Protein AF-A0A8C4RBB5-F1 (afdb_monomer)

Organism: Eptatretus burgeri (NCBI:txid7764)

Radius of gyration: 28.15 Å; Cα contacts (8 Å, |Δi|>4): 895; chains: 1; bounding box: 88×53×79 Å

Solvent-accessible surface area (backbone atoms only — not comparable to full-atom values): 26711 Å² total; per-residue (Å²): 141,83,85,78,82,93,71,88,86,76,76,96,70,87,50,101,88,67,71,96,69,91,74,65,75,93,78,91,84,74,64,97,84,55,82,67,68,73,64,58,57,66,49,58,76,70,74,65,92,68,94,75,49,72,70,54,52,56,54,49,49,37,55,34,15,22,86,85,16,83,43,29,92,82,43,48,63,31,55,24,79,92,66,87,54,74,46,58,99,34,53,48,86,54,71,79,86,80,86,76,57,71,88,60,45,72,44,62,62,53,30,40,71,53,50,54,54,55,50,58,74,71,51,72,93,62,84,76,76,82,35,46,29,39,43,21,61,39,68,72,27,30,53,55,48,40,62,72,34,76,82,48,62,62,37,37,64,43,70,31,92,40,69,67,57,35,48,47,30,30,62,38,62,77,26,43,34,37,62,34,50,57,81,51,46,57,53,34,32,55,46,62,31,18,49,34,32,31,50,36,44,90,84,56,73,47,39,16,26,38,38,30,49,55,86,53,72,90,65,31,62,84,58,46,69,58,36,21,36,12,12,26,14,62,85,32,60,38,26,25,42,41,56,54,3,43,35,30,61,70,67,74,40,92,42,59,49,70,65,52,49,30,69,42,30,22,52,3,24,25,14,58,44,61,75,89,38,32,29,20,65,48,34,60,8,66,69,64,81,52,92,94,53,78,56,83,32,46,25,34,75,41,82,53,9,58,36,25,35,52,67,12,4,46,46,31,24,76,76,62,50,12,57,32,16,24,23,45,57,63,46,53,63,55,40,12,73,64,61,25,88,51,83,92,25,59,85,38,52,55,85,52,34,26,24,36,16,84,89,43,50,73,41,56,59,87,45,38,92,82,35,35,72,26,49,48,54,56,36,30,28,36,23,40,69,96,44,34,67,63,52,41,55,50,49,57,56,43,40,58,30,17,20,80,94,19,85,39,27,92,80,41,45,59,34,51,28,85,94,47,96,59,71,50,46,76,37,50,50,66,38,62,46,76,42,84,44,88,58,63,47,41,57,71,70,32,44,62,34,37,55,12,52,50,22,42,58,70,41,54,55,85,72,86,32,28,63,49,54,40,45,61,59,56,85,81,64,73,76,75,86,127

Secondary structure (DSSP, 8-state):
-----------S---TT--S---PPP-----TT---HHHHHHHHTTT--S---HHHHHHHHHHHHSTT-TTTTT--TT--GGGTSSSSSS-TT-----PPPTT--HHHHH-HHHHHHHHHHHS-S------EEEEEEHHHHHHHHHHH-TT-SSEEEEEESSHHHHHHHHHHTS--EEEE-HHHHHHHHHTT-EEEEEEEETT---EEEEEEETT-TT--GGG-TT--EEES-TT-IIIIIHHHHHHHHTTS-S--SHHHHHHHS-S-B-TTS-TTSGGGTT--TTS---TTS--TTTT-SSTTSTT-HHHHHHHHHHTTS-SEEEEETTTTGGGSTTS--STTTTT--GGGEEEEPTTS-EEEGGGTTTS-SEEPPPPEEEE-GGGHHHHHHHHHHHHHHHSTT-TTTTT--TT--TTSSSSS-SS-TTEEEEEE-----HHHHHTHHHHHHHHHHTT--TTTTHHHHHHH--TT-PPP--

Foldseek 3Di:
DDDDDPDDDDDPPDDPPDDPDDWFDDDDDDDPPDDDPVVVVVVVVVVDDDDDDPQNVQVQCCCQCAPPHPPVVVHHPLDCPVPPDAQVVHHNPDRGDDDAFPPQDPLLRGDQVRVVVVVVVVDDPDPPQCAAEEEFADDQLQVQQCLLPVPCRHYHYHYDNDPLVVLVCQLSVVHFKFWFFLLCLLLSLLLQWFFQWFFAFPVGWFFKFKKFFPVVPPDALQPQFAFAAAFQADPDQQRHLLSLLLCLLVVQFVALDPQSVLNRHAQYDHQPGPCPTSNQRLWCFQVDDDPPDDRPRRSHQDVRTCLHHALNSVLCNLVPVGRMGTHTLCSLVCQEPCNDPDPSRRHHHQQRMWTHASVGDIGRSVVSVRRGSFTGFGITMIGHPVCSVVVNVVQVVSCCQCDVVHVPVVSRHPLAPPVTPDAQRSHHVSGRGIGGDPDRRSCVSRPSSSSSSCSSLVRDDSPVCSSSSSSNDDSPDDPDDD

Nearest PDB structures (foldseek):
  1b0l-assembly1_A  TM=6.731E-01  e=2.724E-42  Homo sapiens
  1sqy-assembly1_A  TM=6.735E-01  e=2.884E-42  Homo sapiens
  1lfh-assembly1_A  TM=6.639E-01  e=8.023E-42  Homo sapiens
  7jrd-assembly1_B  TM=6.600E-01  e=5.544E-41  Homo sapiens
  6xr0-assembly1_M  TM=6.480E-01  e=2.965E-39  Homo sapiens

Structure (mmCIF, N/CA/C/O backbone):
data_AF-A0A8C4RBB5-F1
#
_entry.id   AF-A0A8C4RBB5-F1
#
loop_
_atom_site.group_PDB
_atom_site.id
_atom_site.type_symbol
_atom_site.label_atom_id
_atom_site.label_alt_id
_atom_site.label_comp_id
_atom_site.label_asym_id
_atom_site.label_entity_id
_atom_site.label_seq_id
_atom_site.pdbx_PDB_ins_code
_atom_site.Cartn_x
_atom_site.Cartn_y
_atom_site.Cartn_z
_atom_site.occupancy
_atom_site.B_iso_or_equiv
_atom_site.auth_seq_id
_atom_site.auth_comp_id
_atom_site.auth_asym_id
_atom_site.auth_atom_id
_atom_site.pdbx_PDB_model_num
ATOM 1 N N . MET A 1 1 ? 56.860 -21.556 -7.306 1.00 37.41 1 MET A N 1
ATOM 2 C CA . MET A 1 1 ? 56.262 -21.944 -8.593 1.00 37.41 1 MET A CA 1
ATOM 3 C C . MET A 1 1 ? 55.053 -22.781 -8.258 1.00 37.41 1 MET A C 1
ATOM 5 O O . MET A 1 1 ? 55.238 -23.843 -7.691 1.00 37.41 1 MET A O 1
ATOM 9 N N . ASP A 1 2 ? 53.867 -22.216 -8.450 1.00 26.08 2 ASP A N 1
ATOM 10 C CA . ASP A 1 2 ? 52.683 -22.929 -8.941 1.00 26.08 2 ASP A CA 1
ATOM 11 C C . ASP A 1 2 ? 51.601 -21.873 -9.178 1.00 26.08 2 ASP A C 1
ATOM 13 O O . ASP A 1 2 ? 50.720 -21.609 -8.361 1.00 26.08 2 ASP A O 1
ATOM 17 N N . GLU A 1 3 ? 51.749 -21.182 -10.309 1.00 28.84 3 GLU A N 1
ATOM 18 C CA . GLU A 1 3 ? 50.654 -20.448 -10.926 1.00 28.84 3 GLU A CA 1
ATOM 19 C C . GLU A 1 3 ? 49.691 -21.480 -11.518 1.00 28.84 3 GLU A C 1
ATOM 21 O O . GLU A 1 3 ? 49.986 -22.130 -12.518 1.00 28.84 3 GLU A O 1
ATOM 26 N N . SER A 1 4 ? 48.532 -21.649 -10.887 1.00 27.62 4 SER A N 1
ATOM 27 C CA . SER A 1 4 ? 47.422 -22.394 -11.482 1.00 27.62 4 SER A CA 1
ATOM 28 C C . SER A 1 4 ? 46.701 -21.492 -12.496 1.00 27.62 4 SER A C 1
ATOM 30 O O . SER A 1 4 ? 46.231 -20.417 -12.111 1.00 27.62 4 SER A O 1
ATOM 32 N N . PRO A 1 5 ? 46.575 -21.876 -13.778 1.00 35.25 5 PRO A N 1
ATOM 33 C CA . PRO A 1 5 ? 45.916 -21.045 -14.776 1.00 35.25 5 PRO A CA 1
ATOM 34 C C . PRO A 1 5 ? 44.389 -21.096 -14.613 1.00 35.25 5 PRO A C 1
ATOM 36 O O . PRO A 1 5 ? 43.746 -22.127 -14.806 1.00 35.25 5 PRO A O 1
ATOM 39 N N . ILE A 1 6 ? 43.792 -19.942 -14.306 1.00 41.72 6 ILE A N 1
ATOM 40 C CA . ILE A 1 6 ? 42.350 -19.693 -14.412 1.00 41.72 6 ILE A CA 1
ATOM 41 C C . ILE A 1 6 ? 42.015 -19.595 -15.907 1.00 41.72 6 ILE A C 1
ATOM 43 O O . ILE A 1 6 ? 42.139 -18.534 -16.514 1.00 41.72 6 ILE A O 1
ATOM 47 N N . GLY A 1 7 ? 41.632 -20.707 -16.535 1.00 39.91 7 GLY A N 1
ATOM 48 C CA . GLY A 1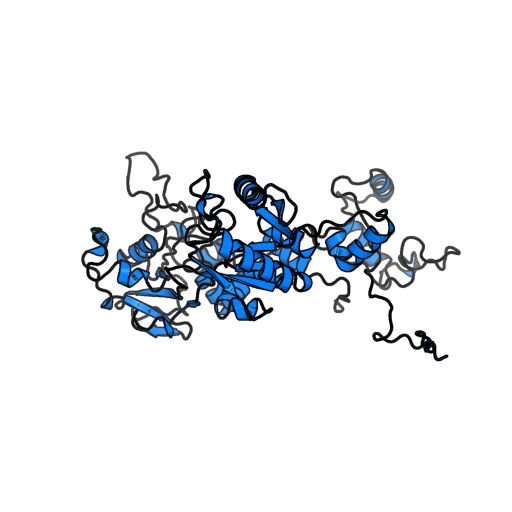 7 ? 41.278 -20.695 -17.956 1.00 39.91 7 GLY A CA 1
ATOM 49 C C . GLY A 1 7 ? 40.961 -22.067 -18.534 1.00 39.91 7 GLY A C 1
ATOM 50 O O . GLY A 1 7 ? 41.744 -22.611 -19.307 1.00 39.91 7 GLY A O 1
ATOM 51 N N . GLY A 1 8 ? 39.799 -22.628 -18.198 1.00 41.25 8 GLY A N 1
ATOM 52 C CA . GLY A 1 8 ? 39.299 -23.829 -18.869 1.00 41.25 8 GLY A CA 1
ATOM 53 C C . GLY A 1 8 ? 38.834 -23.515 -20.296 1.00 41.25 8 GLY A C 1
ATOM 54 O O . GLY A 1 8 ? 37.879 -22.764 -20.483 1.00 41.25 8 GLY A O 1
ATOM 55 N N . LYS A 1 9 ? 39.477 -24.100 -21.315 1.00 44.34 9 LYS A N 1
ATOM 56 C CA . LYS A 1 9 ? 38.928 -24.168 -22.682 1.00 44.34 9 LYS A CA 1
ATOM 57 C C . LYS A 1 9 ? 37.924 -25.322 -22.748 1.00 44.34 9 LYS A C 1
ATOM 59 O O . LYS A 1 9 ? 38.326 -26.476 -22.653 1.00 44.34 9 LYS A O 1
ATOM 64 N N . LEU A 1 10 ? 36.640 -25.019 -22.945 1.00 42.38 10 LEU A N 1
ATOM 65 C CA . LEU A 1 10 ? 35.613 -26.024 -23.244 1.00 42.38 10 LEU A CA 1
ATOM 66 C C . LEU A 1 10 ? 35.341 -26.110 -24.755 1.00 42.38 10 LEU A C 1
ATOM 68 O O . LEU A 1 10 ? 35.293 -25.099 -25.457 1.00 42.38 10 LEU A O 1
ATOM 72 N N . VAL A 1 11 ? 35.147 -27.337 -25.241 1.00 42.62 11 VAL A N 1
ATOM 73 C CA . VAL A 1 11 ? 34.776 -27.677 -26.625 1.00 42.62 11 VAL A CA 1
ATOM 74 C C . VAL A 1 11 ? 33.353 -27.178 -26.936 1.00 42.62 11 VAL A C 1
ATOM 76 O O . VAL A 1 11 ? 32.489 -27.201 -26.063 1.00 42.62 11 VAL A O 1
ATOM 79 N N . ARG A 1 12 ? 33.125 -26.721 -28.182 1.00 39.97 12 ARG A N 1
ATOM 80 C CA . ARG A 1 12 ? 31.898 -26.105 -28.748 1.00 39.97 12 ARG A CA 1
ATOM 81 C C . ARG A 1 12 ? 30.624 -26.974 -28.632 1.00 39.97 12 ARG A C 1
ATOM 83 O O . ARG A 1 12 ? 30.038 -27.368 -29.633 1.00 39.97 12 ARG A O 1
ATOM 90 N N . THR A 1 13 ? 30.127 -27.189 -27.423 1.00 39.16 13 THR A N 1
ATOM 91 C CA . THR A 1 13 ? 28.723 -27.551 -27.191 1.00 39.16 13 THR A CA 1
ATOM 92 C C . THR A 1 13 ? 28.176 -26.529 -26.206 1.00 39.16 13 THR A C 1
ATOM 94 O O . THR A 1 13 ? 28.260 -26.693 -24.994 1.00 39.16 13 THR A O 1
ATOM 97 N N . ILE A 1 14 ? 27.738 -25.384 -26.737 1.00 45.72 14 ILE A N 1
ATOM 98 C CA . ILE A 1 14 ? 27.264 -24.240 -25.949 1.00 45.72 14 ILE A CA 1
ATOM 99 C C . ILE A 1 14 ? 25.897 -24.609 -25.360 1.00 45.72 14 ILE A C 1
ATOM 101 O O . ILE A 1 14 ? 24.859 -24.422 -25.990 1.00 45.72 14 ILE A O 1
ATOM 105 N N . GLY A 1 15 ? 25.903 -25.190 -24.163 1.00 44.00 15 GLY A N 1
ATOM 106 C CA . GLY A 1 15 ? 24.719 -25.322 -23.318 1.00 44.00 15 GLY A CA 1
ATOM 107 C C . GLY A 1 15 ? 24.464 -24.048 -22.506 1.00 44.00 15 GLY A C 1
ATOM 108 O O . GLY A 1 15 ? 25.361 -23.226 -22.315 1.00 44.00 15 GLY A O 1
ATOM 109 N N . ARG A 1 16 ? 23.243 -23.910 -21.966 1.00 55.34 16 ARG A N 1
ATOM 110 C CA . ARG A 1 16 ? 22.811 -22.806 -21.072 1.00 55.34 16 ARG A CA 1
ATOM 111 C C . ARG A 1 16 ? 23.703 -22.589 -19.833 1.00 55.34 16 ARG A C 1
ATOM 113 O O . ARG A 1 16 ? 23.537 -21.592 -19.149 1.00 55.34 16 ARG A O 1
ATOM 120 N N . SER A 1 17 ? 24.617 -23.506 -19.528 1.00 53.59 17 SER A N 1
ATOM 121 C CA . SER A 1 17 ? 25.480 -23.516 -18.343 1.00 53.59 17 SER A CA 1
ATOM 122 C C . SER A 1 17 ? 26.869 -22.893 -18.555 1.00 53.59 17 SER A C 1
ATOM 124 O O . SER A 1 17 ? 27.683 -22.908 -17.635 1.00 53.59 17 SER A O 1
ATOM 126 N N . SER A 1 18 ? 27.189 -22.358 -19.740 1.00 61.62 18 SER A N 1
ATOM 127 C CA . SER A 1 18 ? 28.516 -21.780 -20.017 1.00 61.62 18 SER A CA 1
ATOM 128 C C . SER A 1 18 ? 28.431 -20.489 -20.836 1.00 61.62 18 SER A C 1
ATOM 130 O O . SER A 1 18 ? 28.459 -20.511 -22.064 1.00 61.62 18 SER A O 1
ATOM 132 N N . HIS A 1 19 ? 28.344 -19.348 -20.145 1.00 69.50 19 HIS A N 1
ATOM 133 C CA . HIS A 1 19 ? 28.350 -18.006 -20.737 1.00 69.50 19 HIS A CA 1
ATOM 134 C C . HIS A 1 19 ? 28.995 -16.977 -19.789 1.00 69.50 19 HIS A C 1
ATOM 136 O O . HIS A 1 19 ? 28.870 -17.097 -18.571 1.00 69.50 19 HIS A O 1
ATOM 142 N N . PHE A 1 20 ? 29.631 -15.930 -20.330 1.00 69.62 20 PHE A N 1
ATOM 143 C CA . PHE A 1 20 ? 30.166 -14.818 -19.521 1.00 69.62 20 PHE A CA 1
ATOM 144 C C . PHE A 1 20 ? 29.054 -14.007 -18.844 1.00 69.62 20 PHE A C 1
ATOM 146 O O . PHE A 1 20 ? 29.155 -13.657 -17.671 1.00 69.62 20 PHE A O 1
ATOM 153 N N . CYS A 1 21 ? 27.973 -13.735 -19.573 1.00 68.25 21 CYS A N 1
ATOM 154 C CA . CYS A 1 21 ? 26.749 -13.139 -19.058 1.00 68.25 21 CYS A CA 1
ATOM 155 C C . CYS A 1 21 ? 25.579 -13.467 -19.993 1.00 68.25 21 CYS A C 1
ATOM 157 O O . CYS A 1 21 ? 25.779 -13.787 -21.167 1.00 68.25 21 CYS A O 1
ATOM 159 N N . LEU A 1 22 ? 24.360 -13.361 -19.469 1.00 70.88 22 LEU A N 1
ATOM 160 C CA . LEU A 1 22 ? 23.155 -13.269 -20.286 1.00 70.88 22 LEU A CA 1
ATOM 161 C C . LEU A 1 22 ? 22.901 -11.789 -20.561 1.00 70.88 22 LEU A C 1
ATOM 163 O O . LEU A 1 22 ? 22.775 -11.003 -19.621 1.00 70.88 22 LEU A O 1
ATOM 167 N N . ALA A 1 23 ? 22.873 -11.420 -21.839 1.00 73.44 23 ALA A N 1
ATOM 168 C CA . ALA A 1 23 ? 22.615 -10.059 -22.281 1.00 73.44 23 ALA A CA 1
ATOM 169 C C . ALA A 1 23 ? 21.233 -9.969 -22.960 1.00 73.44 23 ALA A C 1
ATOM 171 O O . ALA A 1 23 ? 20.834 -10.921 -23.639 1.00 73.44 23 ALA A O 1
ATOM 172 N N . PRO A 1 24 ? 20.526 -8.838 -22.802 1.00 76.62 24 PRO A N 1
ATOM 173 C CA . PRO A 1 24 ? 19.294 -8.526 -23.526 1.00 76.62 24 PRO A CA 1
ATOM 174 C C . PRO A 1 24 ? 19.421 -8.685 -25.048 1.00 76.62 24 PRO A C 1
ATOM 176 O O . PRO A 1 24 ? 20.498 -8.501 -25.620 1.00 76.62 24 PRO A O 1
ATOM 179 N N . HIS A 1 25 ? 18.299 -8.974 -25.712 1.00 80.25 25 HIS A N 1
ATOM 180 C CA . HIS A 1 25 ? 18.210 -8.990 -27.174 1.00 80.25 25 HIS A CA 1
ATOM 181 C C . HIS A 1 25 ? 18.370 -7.580 -27.785 1.00 80.25 25 HIS A C 1
ATOM 183 O O . HIS A 1 25 ? 18.402 -6.565 -27.091 1.00 80.25 25 HIS A O 1
ATOM 189 N N . THR A 1 26 ? 18.499 -7.500 -29.112 1.00 79.19 26 THR A N 1
ATOM 190 C CA . THR A 1 26 ? 18.481 -6.213 -29.823 1.00 79.19 26 THR A CA 1
ATOM 191 C C . THR A 1 26 ? 17.072 -5.624 -29.790 1.00 79.19 26 THR A C 1
ATOM 193 O O . THR A 1 26 ? 16.098 -6.335 -30.030 1.00 79.19 26 THR A O 1
ATOM 196 N N . VAL A 1 27 ? 16.972 -4.320 -29.536 1.00 78.81 27 VAL A N 1
ATOM 197 C CA . VAL A 1 27 ? 15.705 -3.590 -29.437 1.00 78.81 27 VAL A CA 1
ATOM 198 C C . VAL A 1 27 ? 15.648 -2.466 -30.466 1.00 78.81 27 VAL A C 1
ATOM 200 O O . VAL A 1 27 ? 16.655 -1.824 -30.765 1.00 78.81 27 VAL A O 1
ATOM 203 N N . TRP A 1 28 ? 14.458 -2.221 -31.006 1.00 73.19 28 TRP A N 1
ATOM 204 C CA . TRP A 1 28 ? 14.174 -1.023 -31.785 1.00 73.19 28 TRP A CA 1
ATOM 205 C C . TRP A 1 28 ? 13.805 0.123 -30.851 1.00 73.19 28 TRP A C 1
ATOM 207 O O . TRP A 1 28 ? 12.844 0.032 -30.092 1.00 73.19 28 TRP A O 1
ATOM 217 N N . ILE A 1 29 ? 14.581 1.200 -30.915 1.00 71.62 29 ILE A N 1
ATOM 218 C CA . ILE A 1 29 ? 14.400 2.379 -30.071 1.00 71.62 29 ILE A CA 1
ATOM 219 C C . ILE A 1 29 ? 13.672 3.442 -30.888 1.00 71.62 29 ILE A C 1
ATOM 221 O O . ILE A 1 29 ? 13.997 3.671 -32.052 1.00 71.62 29 ILE A O 1
ATOM 225 N N . ASN A 1 30 ? 12.702 4.107 -30.269 1.00 64.12 30 ASN A N 1
ATOM 226 C CA . ASN A 1 30 ? 12.075 5.301 -30.818 1.00 64.12 30 ASN A CA 1
ATOM 227 C C . ASN A 1 30 ? 12.228 6.459 -29.827 1.00 64.12 30 ASN A C 1
ATOM 229 O O . ASN A 1 30 ? 12.325 6.232 -28.620 1.00 64.12 30 ASN A O 1
ATOM 233 N N . CYS A 1 31 ? 12.230 7.696 -30.323 1.00 54.06 31 CYS A N 1
ATOM 234 C CA . CYS A 1 31 ? 12.172 8.866 -29.456 1.00 54.06 31 CYS A CA 1
ATOM 235 C C . CYS A 1 31 ? 10.848 8.846 -28.691 1.00 54.06 31 CYS A C 1
ATOM 237 O O . CYS A 1 31 ? 9.783 8.799 -29.305 1.00 54.06 31 CYS A O 1
ATOM 239 N N . SER A 1 32 ? 10.907 8.955 -27.362 1.00 51.47 32 SER A N 1
ATOM 240 C CA . SER A 1 32 ? 9.720 8.982 -26.497 1.00 51.47 32 SER A CA 1
ATOM 241 C C . SER A 1 32 ? 8.746 10.129 -26.814 1.00 51.47 32 SER A C 1
ATOM 243 O O . SER A 1 32 ? 7.625 10.102 -26.321 1.00 51.47 32 SER A O 1
ATOM 245 N N . TYR A 1 33 ? 9.143 11.115 -27.638 1.00 44.69 33 TYR A N 1
ATOM 246 C CA . TYR A 1 33 ? 8.358 12.325 -27.911 1.00 44.69 33 TYR A CA 1
ATOM 247 C C . TYR A 1 33 ? 8.190 12.743 -29.383 1.00 44.69 33 TYR A C 1
ATOM 249 O O . TYR A 1 33 ? 7.491 13.720 -29.628 1.00 44.69 33 TYR A O 1
ATOM 257 N N . THR A 1 34 ? 8.736 12.046 -30.385 1.00 41.09 34 THR A N 1
ATOM 258 C CA . THR A 1 34 ? 8.566 12.480 -31.791 1.00 41.09 34 THR A CA 1
ATOM 259 C C . THR A 1 34 ? 8.768 11.351 -32.801 1.00 41.09 34 THR A C 1
ATOM 261 O O . THR A 1 34 ? 9.796 10.680 -32.810 1.00 41.09 34 THR A O 1
ATOM 264 N N . PHE A 1 35 ? 7.798 11.176 -33.706 1.00 43.31 35 PHE A N 1
ATOM 265 C CA . PHE A 1 35 ? 7.955 10.341 -34.901 1.00 43.31 35 PHE A CA 1
ATOM 266 C C . PHE A 1 35 ? 8.923 11.005 -35.892 1.00 43.31 35 PHE A C 1
ATOM 268 O O . PHE A 1 35 ? 8.727 12.176 -36.231 1.00 43.31 35 PHE A O 1
ATOM 275 N N . PRO A 1 36 ? 9.916 10.284 -36.440 1.00 43.00 36 PRO A N 1
ATOM 276 C CA . PRO A 1 36 ? 10.716 10.796 -37.544 1.00 43.00 36 PRO A CA 1
ATOM 277 C C . PRO A 1 36 ? 9.854 10.934 -38.811 1.00 43.00 36 PRO A C 1
ATOM 279 O O . PRO A 1 36 ? 9.404 9.943 -39.388 1.00 43.00 36 PRO A O 1
ATOM 282 N N . GLN A 1 37 ? 9.659 12.173 -39.274 1.00 42.28 37 GLN A N 1
ATOM 283 C CA . GLN A 1 37 ? 8.938 12.551 -40.505 1.00 42.28 37 GLN A CA 1
ATOM 284 C C . GLN A 1 37 ? 9.360 11.752 -41.758 1.00 42.28 37 GLN A C 1
ATOM 286 O O . GLN A 1 37 ? 8.548 11.536 -42.655 1.00 42.28 37 GLN A O 1
ATOM 291 N N . MET A 1 38 ? 10.599 11.249 -41.815 1.00 39.72 38 MET A N 1
ATOM 292 C CA . MET A 1 38 ? 11.096 10.479 -42.963 1.00 39.72 38 MET A CA 1
ATOM 293 C C . MET A 1 38 ? 10.383 9.135 -43.170 1.00 39.72 38 MET A C 1
ATOM 295 O O . MET A 1 38 ? 10.171 8.740 -44.314 1.00 39.72 38 MET A O 1
ATOM 299 N N . PHE A 1 39 ? 9.950 8.449 -42.105 1.00 43.00 39 PHE A N 1
ATOM 300 C CA . PHE A 1 39 ? 9.291 7.140 -42.239 1.00 43.00 39 PHE A CA 1
ATOM 301 C C . PHE A 1 39 ? 7.818 7.269 -42.671 1.00 43.00 39 PHE A C 1
ATOM 303 O O . PHE A 1 39 ? 7.282 6.409 -43.367 1.00 43.00 39 PHE A O 1
ATOM 310 N N . LEU A 1 40 ? 7.177 8.395 -42.334 1.00 43.91 40 LEU A N 1
ATOM 311 C CA . LEU A 1 40 ? 5.817 8.731 -42.774 1.00 43.91 40 LEU A CA 1
ATOM 312 C C . LEU A 1 40 ? 5.739 9.002 -44.285 1.00 43.91 40 LEU A C 1
ATOM 314 O O . LEU A 1 40 ? 4.702 8.754 -44.896 1.00 43.91 40 LEU A O 1
ATOM 318 N N . SER A 1 41 ? 6.829 9.481 -44.892 1.00 44.69 41 SER A N 1
ATOM 319 C CA . SER A 1 41 ? 6.882 9.775 -46.329 1.00 44.69 41 SER A CA 1
ATOM 320 C C . SER A 1 41 ? 6.868 8.500 -47.184 1.00 44.69 41 SER A C 1
ATOM 322 O O . SER A 1 41 ? 6.121 8.419 -48.152 1.00 44.69 41 SER A O 1
ATOM 324 N N . PHE A 1 42 ? 7.602 7.458 -46.776 1.00 50.22 42 PHE A N 1
ATOM 325 C CA . PHE A 1 42 ? 7.638 6.168 -47.481 1.00 50.22 42 PHE A CA 1
ATOM 326 C C . PHE A 1 42 ? 6.300 5.407 -47.409 1.00 50.22 42 PHE A C 1
ATOM 328 O O . PHE A 1 42 ? 5.892 4.757 -48.368 1.00 50.22 42 PHE A O 1
ATOM 335 N N . LEU A 1 43 ? 5.580 5.523 -46.288 1.00 45.06 43 LEU A N 1
ATOM 336 C CA . LEU A 1 43 ? 4.298 4.840 -46.073 1.00 45.06 43 LEU A CA 1
ATOM 337 C C . LEU A 1 43 ? 3.109 5.543 -46.754 1.00 45.06 43 LEU A C 1
ATOM 339 O O . LEU A 1 43 ? 2.117 4.890 -47.073 1.00 45.06 43 LEU A O 1
ATOM 343 N N . LYS A 1 44 ? 3.209 6.851 -47.043 1.00 44.62 44 LYS A N 1
ATOM 344 C CA . LYS A 1 44 ? 2.228 7.561 -47.888 1.00 44.62 44 LYS A CA 1
ATOM 345 C C . LYS A 1 44 ? 2.207 7.027 -49.322 1.00 44.62 44 LYS A C 1
ATOM 347 O O . LYS A 1 44 ? 1.148 7.008 -49.941 1.00 44.62 44 LYS A O 1
ATOM 352 N N . THR A 1 45 ? 3.335 6.530 -49.823 1.00 51.00 45 THR A N 1
ATOM 353 C CA . THR A 1 45 ? 3.463 5.985 -51.183 1.00 51.00 45 THR A CA 1
ATOM 354 C C . THR A 1 45 ? 2.681 4.678 -51.389 1.00 51.00 45 THR A C 1
ATOM 356 O O . THR A 1 45 ? 2.377 4.328 -52.523 1.00 51.00 45 THR A O 1
ATOM 359 N N . ILE A 1 46 ? 2.299 3.978 -50.312 1.00 49.56 46 ILE A N 1
ATOM 360 C CA . ILE A 1 46 ? 1.523 2.720 -50.346 1.00 49.56 46 ILE A CA 1
ATOM 361 C C . ILE A 1 46 ? 0.052 2.880 -49.903 1.00 49.56 46 ILE A C 1
ATOM 363 O O . ILE A 1 46 ? -0.619 1.891 -49.626 1.00 49.56 46 ILE A O 1
ATOM 367 N N . ASN A 1 47 ? -0.468 4.115 -49.877 1.00 44.22 47 ASN A N 1
ATOM 368 C CA . ASN A 1 47 ? -1.896 4.442 -49.723 1.00 44.22 47 ASN A CA 1
ATOM 369 C C . ASN A 1 47 ? -2.582 3.836 -48.473 1.00 44.22 47 ASN A C 1
ATOM 371 O O . ASN A 1 47 ? -3.676 3.274 -48.537 1.00 44.22 47 ASN A O 1
ATOM 375 N N . PHE A 1 48 ? -1.925 3.941 -47.314 1.00 45.47 48 PHE A N 1
ATOM 376 C CA . PHE A 1 48 ? -2.388 3.355 -46.051 1.00 45.47 48 PHE A CA 1
ATOM 377 C C . PHE A 1 48 ? -3.170 4.373 -45.183 1.00 45.47 48 PHE A C 1
ATOM 379 O O . PHE A 1 48 ? -2.646 5.460 -44.922 1.00 45.47 48 PHE A O 1
ATOM 386 N N . PRO A 1 49 ? -4.387 4.065 -44.684 1.00 39.16 49 PRO A N 1
ATOM 387 C CA . PRO A 1 49 ? -5.178 5.005 -43.891 1.00 39.16 49 PRO A CA 1
ATOM 388 C C . PRO A 1 49 ? -4.875 4.881 -42.385 1.00 39.16 49 PRO A C 1
ATOM 390 O O . PRO A 1 49 ? -5.215 3.888 -41.745 1.00 39.16 49 PRO A O 1
ATOM 393 N N . GLY A 1 50 ? -4.267 5.919 -41.798 1.00 41.53 50 GLY A N 1
ATOM 394 C CA . GLY A 1 50 ? -4.198 6.132 -40.343 1.00 41.53 50 GLY A CA 1
ATOM 395 C C . GLY A 1 50 ? -2.794 6.391 -39.781 1.00 41.53 50 GLY A C 1
ATOM 396 O O . GLY A 1 50 ? -1.794 5.924 -40.316 1.00 41.53 50 GLY A O 1
ATOM 397 N N . TYR A 1 51 ? -2.721 7.133 -38.667 1.00 44.38 51 TYR A N 1
ATOM 398 C CA . TYR A 1 51 ? -1.494 7.342 -37.883 1.00 44.38 51 TYR A CA 1
ATOM 399 C C . TYR A 1 51 ? -0.894 5.978 -37.481 1.00 44.38 51 TYR A C 1
ATOM 401 O O . TYR A 1 51 ? -1.462 5.241 -36.665 1.00 44.38 51 TYR A O 1
ATOM 409 N N . LEU A 1 52 ? 0.242 5.616 -38.082 1.00 51.09 52 LEU A N 1
ATOM 410 C CA . LEU A 1 52 ? 0.968 4.385 -37.778 1.00 51.09 52 LEU A CA 1
ATOM 411 C C . LEU A 1 52 ? 1.865 4.597 -36.561 1.00 51.09 52 LEU A C 1
ATOM 413 O O . LEU A 1 52 ? 2.797 5.396 -36.598 1.00 51.09 52 LEU A O 1
ATOM 417 N N . THR A 1 53 ? 1.619 3.835 -35.497 1.00 59.50 53 THR A N 1
ATOM 418 C CA . THR A 1 53 ? 2.620 3.646 -34.448 1.00 59.50 53 THR A CA 1
ATOM 419 C C . THR A 1 53 ? 3.664 2.625 -34.915 1.00 59.50 53 THR A C 1
ATOM 421 O O . THR A 1 53 ? 3.325 1.714 -35.676 1.00 59.50 53 THR A O 1
ATOM 424 N N . LEU A 1 54 ? 4.924 2.731 -34.466 1.00 62.00 54 LEU A N 1
ATOM 425 C CA . LEU A 1 54 ? 5.980 1.735 -34.752 1.00 62.00 54 LEU A CA 1
ATOM 426 C C . LEU A 1 54 ? 5.492 0.306 -34.445 1.00 62.00 54 LEU A C 1
ATOM 428 O O . LEU A 1 54 ? 5.746 -0.628 -35.198 1.00 62.00 54 LEU A O 1
ATOM 432 N N . THR A 1 55 ? 4.693 0.183 -33.387 1.00 63.47 55 THR A N 1
ATOM 433 C CA . THR A 1 55 ? 3.960 -1.002 -32.932 1.00 63.47 55 THR A CA 1
ATOM 434 C C . THR A 1 55 ? 3.088 -1.624 -34.031 1.00 63.47 55 THR A C 1
ATOM 436 O O . THR A 1 55 ? 3.107 -2.837 -34.246 1.00 63.47 55 THR A O 1
ATOM 439 N N . LYS A 1 56 ? 2.325 -0.803 -34.767 1.00 66.62 56 LYS A N 1
ATOM 440 C CA . LYS A 1 56 ? 1.468 -1.260 -35.873 1.00 66.62 56 LYS A CA 1
ATOM 441 C C . LYS A 1 56 ? 2.298 -1.659 -37.092 1.00 66.62 56 LYS A C 1
ATOM 443 O O . LYS A 1 56 ? 2.008 -2.689 -37.695 1.00 66.62 56 LYS A O 1
ATOM 448 N N . VAL A 1 57 ? 3.352 -0.897 -37.403 1.00 68.81 57 VAL A N 1
ATOM 449 C CA . VAL A 1 57 ? 4.282 -1.199 -38.507 1.00 68.81 57 VAL A CA 1
ATOM 450 C C . VAL A 1 57 ? 4.970 -2.545 -38.284 1.00 68.81 57 VAL A C 1
ATOM 452 O O . VAL A 1 57 ? 4.942 -3.396 -39.168 1.00 68.81 57 VAL A O 1
ATOM 455 N N . SER A 1 58 ? 5.560 -2.768 -37.107 1.00 70.88 58 SER A N 1
ATOM 456 C CA . SER A 1 58 ? 6.305 -3.996 -36.811 1.00 70.88 58 SER A CA 1
ATOM 457 C C . SER A 1 58 ? 5.391 -5.218 -36.715 1.00 70.88 58 SER A C 1
ATOM 459 O O . SER A 1 58 ? 5.752 -6.293 -37.190 1.00 70.88 58 SER A O 1
ATOM 461 N N . SER A 1 59 ? 4.178 -5.063 -36.175 1.00 79.00 59 SER A N 1
ATOM 462 C CA . SER A 1 59 ? 3.186 -6.148 -36.138 1.00 79.00 59 SER A CA 1
ATOM 463 C C . SER A 1 59 ? 2.734 -6.550 -37.540 1.00 79.00 59 SER A C 1
ATOM 465 O O . SER A 1 59 ? 2.639 -7.735 -37.853 1.00 79.00 59 SER A O 1
ATOM 467 N N . PHE A 1 60 ? 2.450 -5.568 -38.396 1.00 81.12 60 PHE A N 1
ATOM 468 C CA . PHE A 1 60 ? 1.989 -5.820 -39.756 1.00 81.12 60 PHE A CA 1
ATOM 469 C C . PHE A 1 60 ? 3.110 -6.373 -40.643 1.00 81.12 60 PHE A C 1
ATOM 471 O O . PHE A 1 60 ? 2.919 -7.386 -41.313 1.00 81.12 60 PHE A O 1
ATOM 478 N N . GLY A 1 61 ? 4.301 -5.771 -40.577 1.00 82.25 61 GLY A N 1
ATOM 479 C CA . GLY A 1 61 ? 5.477 -6.221 -41.318 1.00 82.25 61 GLY A CA 1
ATOM 480 C C . GLY A 1 61 ? 5.839 -7.671 -41.006 1.00 82.25 61 GLY A C 1
ATOM 481 O O . GLY A 1 61 ? 6.108 -8.439 -41.921 1.00 82.25 61 GLY A O 1
ATOM 482 N N . GLN A 1 62 ? 5.755 -8.092 -39.743 1.00 86.12 62 GLN A N 1
ATOM 483 C CA . GLN A 1 62 ? 5.972 -9.493 -39.380 1.00 86.12 62 GLN A CA 1
ATOM 484 C C . GLN A 1 62 ? 4.886 -10.443 -39.886 1.00 86.12 62 GLN A C 1
ATOM 486 O O . GLN A 1 62 ? 5.210 -11.541 -40.330 1.00 86.12 62 GLN A O 1
ATOM 491 N N . LYS A 1 63 ? 3.609 -10.039 -39.846 1.00 86.75 63 LYS A N 1
ATOM 492 C CA . LYS A 1 63 ? 2.503 -10.861 -40.370 1.00 86.75 63 LYS A CA 1
ATOM 493 C C . LYS A 1 63 ? 2.622 -11.115 -41.872 1.00 86.75 63 LYS A C 1
ATOM 495 O O . LYS A 1 63 ? 2.192 -12.163 -42.344 1.00 86.75 63 LYS A O 1
ATOM 500 N N . LEU A 1 64 ? 3.188 -10.170 -42.618 1.00 85.44 64 LEU A N 1
ATOM 501 C CA . LEU A 1 64 ? 3.391 -10.319 -44.057 1.00 85.44 64 LEU A CA 1
ATOM 502 C C . LEU A 1 64 ? 4.730 -10.975 -44.398 1.00 85.44 64 LEU A C 1
ATOM 504 O O . LEU A 1 64 ? 4.761 -11.890 -45.208 1.00 85.44 64 LEU A O 1
ATOM 508 N N . PHE A 1 65 ? 5.822 -10.545 -43.773 1.00 89.56 65 PHE A N 1
ATOM 509 C CA . PHE A 1 65 ? 7.186 -10.833 -44.235 1.00 89.56 65 PHE A CA 1
ATOM 510 C C . PHE A 1 65 ? 8.055 -11.558 -43.198 1.00 89.56 65 PHE A C 1
ATOM 512 O O . PHE A 1 65 ? 9.229 -11.822 -43.446 1.00 89.56 65 PHE A O 1
ATOM 519 N N . GLY A 1 66 ? 7.521 -11.853 -42.009 1.00 86.88 66 GLY A N 1
ATOM 520 C CA . GLY A 1 66 ? 8.235 -12.600 -40.973 1.00 86.88 66 GLY A CA 1
ATOM 521 C C . GLY A 1 66 ? 8.463 -14.069 -41.348 1.00 86.88 66 GLY A C 1
ATOM 522 O O . GLY A 1 66 ? 8.094 -14.527 -42.427 1.00 86.88 66 GLY A O 1
ATOM 523 N N . VAL A 1 67 ? 9.031 -14.850 -40.422 1.00 88.06 67 VAL A N 1
ATOM 524 C CA . VAL A 1 67 ? 9.361 -16.274 -40.656 1.00 88.06 67 VAL A CA 1
ATOM 525 C C . VAL A 1 67 ? 8.148 -17.107 -41.094 1.00 88.06 67 VAL A C 1
ATOM 527 O O . VAL A 1 67 ? 8.304 -18.040 -41.880 1.00 88.06 67 VAL A O 1
ATOM 530 N N . GLN A 1 68 ? 6.958 -16.752 -40.600 1.00 87.12 68 GLN A N 1
ATOM 531 C CA . GLN A 1 68 ? 5.661 -17.360 -40.931 1.00 87.12 68 GLN A CA 1
ATOM 532 C C . GLN A 1 68 ? 4.739 -16.386 -41.691 1.00 87.12 68 GLN A C 1
ATOM 534 O O . GLN A 1 68 ? 3.518 -16.515 -41.646 1.00 87.12 68 GLN A O 1
ATOM 539 N N . GLY A 1 69 ? 5.313 -15.359 -42.323 1.00 87.00 69 GLY A N 1
ATOM 540 C CA . GLY A 1 69 ? 4.553 -14.312 -42.994 1.00 87.00 69 GLY A CA 1
ATOM 541 C C . GLY A 1 69 ? 3.879 -14.800 -44.277 1.00 87.00 69 GLY A C 1
ATOM 542 O O . GLY A 1 69 ? 4.447 -15.602 -45.016 1.00 87.00 69 GLY A O 1
ATOM 543 N N . SER A 1 70 ? 2.683 -14.283 -44.570 1.00 87.56 70 SER A N 1
ATOM 544 C CA . SER A 1 70 ? 1.887 -14.690 -45.743 1.00 87.56 70 SER A CA 1
ATOM 545 C C . SER A 1 70 ? 2.514 -14.344 -47.100 1.00 87.56 70 SER A C 1
ATOM 547 O O . SER A 1 70 ? 2.095 -14.880 -48.117 1.00 87.56 70 SER A O 1
ATOM 549 N N . HIS A 1 71 ? 3.502 -13.450 -47.121 1.00 87.69 71 HIS A N 1
ATOM 550 C CA . HIS A 1 71 ? 4.186 -12.944 -48.312 1.00 87.69 71 HIS A CA 1
ATOM 551 C C . HIS A 1 71 ? 5.716 -13.070 -48.188 1.00 87.69 71 HIS A C 1
ATOM 553 O O . HIS A 1 71 ? 6.462 -12.316 -48.817 1.00 87.69 71 HIS A O 1
ATOM 559 N N . LYS A 1 72 ? 6.197 -14.028 -47.383 1.00 85.69 72 LYS A N 1
ATOM 560 C CA . LYS A 1 72 ? 7.629 -14.285 -47.161 1.00 85.69 72 LYS A CA 1
ATOM 561 C C . LYS A 1 72 ? 8.407 -14.534 -48.462 1.00 85.69 72 LYS A C 1
ATOM 563 O O . LYS A 1 72 ? 9.552 -14.105 -48.586 1.00 85.69 72 LYS A O 1
ATOM 568 N N . ASP A 1 73 ? 7.786 -15.185 -49.443 1.00 85.88 73 ASP A N 1
ATOM 569 C CA . ASP A 1 73 ? 8.436 -15.509 -50.720 1.00 85.88 73 ASP A CA 1
ATOM 570 C C . ASP A 1 73 ? 8.848 -14.249 -51.502 1.00 85.88 73 ASP A C 1
ATOM 572 O O . ASP A 1 73 ? 9.878 -14.234 -52.184 1.00 85.88 73 ASP A O 1
ATOM 576 N N . ILE A 1 74 ? 8.082 -13.163 -51.337 1.00 87.31 74 ILE A N 1
ATOM 577 C CA . ILE A 1 74 ? 8.341 -11.855 -51.947 1.00 87.31 74 ILE A CA 1
ATOM 578 C C . ILE A 1 74 ? 9.476 -11.148 -51.203 1.00 87.31 74 ILE A C 1
ATOM 580 O O . ILE A 1 74 ? 10.432 -10.674 -51.818 1.00 87.31 74 ILE A O 1
ATOM 584 N N . PHE A 1 75 ? 9.387 -11.091 -49.874 1.00 87.62 75 PHE A N 1
ATOM 585 C CA . PHE A 1 75 ? 10.364 -10.413 -49.031 1.00 87.62 75 PHE A CA 1
ATOM 586 C C . PHE A 1 75 ? 10.472 -11.092 -47.664 1.00 87.62 75 PHE A C 1
ATOM 588 O O . PHE A 1 75 ? 9.468 -11.321 -46.991 1.00 87.62 75 PHE A O 1
ATOM 595 N N . GLU A 1 76 ? 11.705 -11.369 -47.236 1.00 88.50 76 GLU A N 1
ATOM 596 C CA . GLU A 1 76 ? 11.999 -12.008 -45.955 1.00 88.50 76 GLU A CA 1
ATOM 597 C C . GLU A 1 76 ? 12.539 -10.975 -44.957 1.00 88.50 76 GLU A C 1
ATOM 599 O O . GLU A 1 76 ? 13.689 -10.550 -45.040 1.00 88.50 76 GLU A O 1
ATOM 604 N N . LEU A 1 77 ? 11.722 -10.592 -43.975 1.00 86.81 77 LEU A N 1
ATOM 605 C CA . LEU A 1 77 ? 12.023 -9.504 -43.036 1.00 86.81 77 LEU A CA 1
ATOM 606 C C . LEU A 1 77 ? 13.275 -9.743 -42.179 1.00 86.81 77 LEU A C 1
ATOM 608 O O . LEU A 1 77 ? 13.928 -8.787 -41.771 1.00 86.81 77 LEU A O 1
ATOM 612 N N . PHE A 1 78 ? 13.592 -11.005 -41.885 1.00 90.69 78 PHE A N 1
ATOM 613 C CA . PHE A 1 78 ? 14.711 -11.403 -41.024 1.00 90.69 78 PHE A CA 1
ATOM 614 C C . PHE A 1 78 ? 15.785 -12.199 -41.782 1.00 90.69 78 PHE A C 1
ATOM 616 O O . PHE A 1 78 ? 16.473 -13.003 -41.170 1.00 90.69 78 PHE A O 1
ATOM 623 N N . SER A 1 79 ? 15.907 -12.049 -43.106 1.00 89.25 79 SER A N 1
ATOM 624 C CA . SER A 1 79 ? 16.904 -12.771 -43.914 1.00 89.25 79 SER A CA 1
ATOM 625 C C . SER A 1 79 ? 17.665 -11.807 -44.818 1.00 89.25 79 SER A C 1
ATOM 627 O O . SER A 1 79 ? 17.102 -11.194 -45.722 1.00 89.25 79 SER A O 1
ATOM 629 N N . SER A 1 80 ? 18.978 -11.718 -44.610 1.00 91.50 80 SER A N 1
ATOM 630 C CA . SER A 1 80 ? 19.886 -10.905 -45.433 1.00 91.50 80 SER A CA 1
ATOM 631 C C . SER A 1 80 ? 20.425 -11.635 -46.669 1.00 91.50 80 SER A C 1
ATOM 633 O O . SER A 1 80 ? 21.169 -11.052 -47.458 1.00 91.50 80 SER A O 1
ATOM 635 N N . SER A 1 81 ? 20.063 -12.910 -46.852 1.00 88.88 81 SER A N 1
ATOM 636 C CA . SER A 1 81 ? 20.665 -13.812 -47.848 1.00 88.88 81 SER A CA 1
ATOM 637 C C . SER A 1 81 ? 20.585 -13.297 -49.291 1.00 88.88 81 SER A C 1
ATOM 639 O O . SER A 1 81 ? 21.507 -13.519 -50.073 1.00 88.88 81 SER A O 1
ATOM 641 N N . LYS A 1 82 ? 19.527 -12.553 -49.633 1.00 88.00 82 LYS A N 1
ATOM 642 C CA . LYS A 1 82 ? 19.312 -11.976 -50.972 1.00 88.00 82 LYS A CA 1
ATOM 643 C C . LYS A 1 82 ? 20.125 -10.698 -51.248 1.00 88.00 82 LYS A C 1
ATOM 645 O O . LYS A 1 82 ? 20.087 -10.201 -52.368 1.00 88.00 82 LYS A O 1
ATOM 650 N N . PHE A 1 83 ? 20.845 -10.158 -50.261 1.00 87.25 83 PHE A N 1
ATOM 651 C CA . PHE A 1 83 ? 21.447 -8.816 -50.320 1.00 87.25 83 PHE A CA 1
ATOM 652 C C . PHE A 1 83 ? 22.968 -8.794 -50.091 1.00 87.25 83 PHE A C 1
ATOM 654 O O . PHE A 1 83 ? 23.524 -7.741 -49.788 1.00 87.25 83 PHE A O 1
ATOM 661 N N . SER A 1 84 ? 23.652 -9.936 -50.228 1.00 84.94 84 SER A N 1
ATOM 662 C CA . SER A 1 84 ? 25.116 -10.045 -50.068 1.00 84.94 84 SER A CA 1
ATOM 663 C C . SER A 1 84 ? 25.642 -9.423 -48.763 1.00 84.94 84 SER A C 1
ATOM 665 O O . SER A 1 84 ? 26.695 -8.787 -48.737 1.00 84.94 84 SER A O 1
ATOM 667 N N . GLY A 1 85 ? 24.898 -9.605 -47.669 1.00 88.06 85 GLY A N 1
ATOM 668 C CA . GLY A 1 85 ? 25.234 -9.115 -46.334 1.00 88.06 85 GLY A CA 1
ATOM 669 C C . GLY A 1 85 ? 24.696 -10.038 -45.241 1.00 88.06 85 GLY A C 1
ATOM 670 O O . GLY A 1 85 ? 24.083 -11.067 -45.519 1.00 88.06 85 GLY A O 1
ATOM 671 N N . SER A 1 86 ? 24.932 -9.678 -43.981 1.00 90.69 86 SER A N 1
ATOM 672 C CA . SER A 1 86 ? 24.407 -10.408 -42.821 1.00 90.69 86 SER A CA 1
ATOM 673 C C . SER A 1 86 ? 23.865 -9.436 -41.786 1.00 90.69 86 SER A C 1
ATOM 675 O O . SER A 1 86 ? 24.467 -8.390 -41.543 1.00 90.69 86 SER A O 1
ATOM 677 N N . ASN A 1 87 ? 22.768 -9.817 -41.136 1.00 86.19 87 ASN A N 1
ATOM 678 C CA . ASN A 1 87 ? 22.070 -9.033 -40.118 1.00 86.19 87 ASN A CA 1
ATOM 679 C C . ASN A 1 87 ? 21.667 -7.618 -40.585 1.00 86.19 87 ASN A C 1
ATOM 681 O O . ASN A 1 87 ? 21.796 -6.642 -39.840 1.00 86.19 87 ASN A O 1
ATOM 685 N N . LEU A 1 88 ? 21.218 -7.496 -41.834 1.00 86.31 88 LEU A N 1
ATOM 686 C CA . LEU A 1 88 ? 20.735 -6.247 -42.408 1.00 86.31 88 LEU A CA 1
ATOM 687 C C . LEU A 1 88 ? 19.383 -5.892 -41.782 1.00 86.31 88 LEU A C 1
ATOM 689 O O . LEU A 1 88 ? 18.421 -6.647 -41.895 1.00 86.31 88 LEU A O 1
ATOM 693 N N . MET A 1 89 ? 19.309 -4.723 -41.138 1.00 85.44 89 MET A N 1
ATOM 694 C CA . MET A 1 89 ? 18.169 -4.221 -40.345 1.00 85.44 89 MET A CA 1
ATOM 695 C C . MET A 1 89 ? 17.873 -5.024 -39.068 1.00 85.44 89 MET A C 1
ATOM 697 O O . MET A 1 89 ? 17.782 -4.444 -37.985 1.00 85.44 89 MET A O 1
ATOM 701 N N . PHE A 1 90 ? 17.739 -6.345 -39.181 1.00 87.44 90 PHE A N 1
ATOM 702 C CA . PHE A 1 90 ? 17.505 -7.273 -38.079 1.00 87.44 90 PHE A CA 1
ATOM 703 C C . PHE A 1 90 ? 18.548 -8.381 -38.087 1.00 87.44 90 PHE A C 1
ATOM 705 O O . PHE A 1 90 ? 19.111 -8.716 -39.123 1.00 87.44 90 PHE A O 1
ATOM 712 N N . LYS A 1 91 ? 18.770 -9.005 -36.927 1.00 87.44 91 LYS A N 1
ATOM 713 C CA . LYS A 1 91 ? 19.587 -10.216 -36.860 1.00 87.44 91 LYS A CA 1
ATOM 714 C C . LYS A 1 91 ? 18.929 -11.322 -37.685 1.00 87.44 91 LYS A C 1
ATOM 716 O O . LYS A 1 91 ? 17.742 -11.574 -37.490 1.00 87.44 91 LYS A O 1
ATOM 721 N N . ASP A 1 92 ? 19.700 -12.031 -38.508 1.00 88.69 92 ASP A N 1
ATOM 722 C CA . ASP A 1 92 ? 19.156 -13.067 -39.402 1.00 88.69 92 ASP A CA 1
ATOM 723 C C . ASP A 1 92 ? 18.541 -14.254 -38.635 1.00 88.69 92 ASP A C 1
ATOM 725 O O . ASP A 1 92 ? 17.698 -14.992 -39.129 1.00 88.69 92 ASP A O 1
ATOM 729 N N . SER A 1 93 ? 18.944 -14.438 -37.373 1.00 88.31 93 SER A N 1
ATOM 730 C CA . SER A 1 93 ? 18.380 -15.456 -36.483 1.00 88.31 93 SER A CA 1
ATOM 731 C C . SER A 1 93 ? 17.088 -15.011 -35.778 1.00 88.31 93 SER A C 1
ATOM 733 O O . SER A 1 93 ? 16.662 -15.673 -34.831 1.00 88.31 93 SER A O 1
ATOM 735 N N . THR A 1 94 ? 16.523 -13.851 -36.123 1.00 87.75 94 THR A N 1
ATOM 736 C CA . THR A 1 94 ? 15.308 -13.326 -35.481 1.00 87.75 94 THR A CA 1
ATOM 737 C C . THR A 1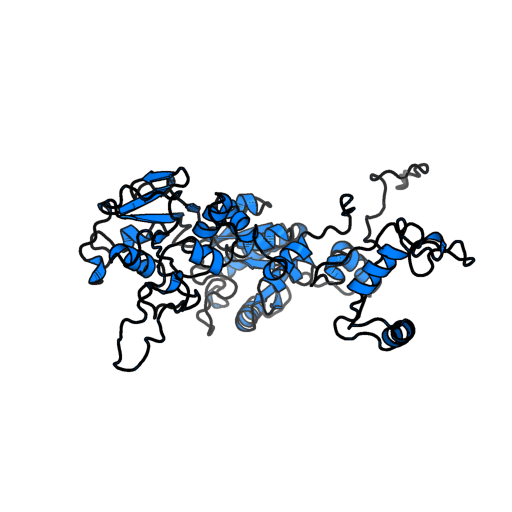 94 ? 14.099 -14.128 -35.942 1.00 87.75 94 THR A C 1
ATOM 739 O O . THR A 1 94 ? 13.886 -14.317 -37.134 1.00 87.75 94 THR A O 1
ATOM 742 N N . VAL A 1 95 ? 13.285 -14.584 -34.990 1.00 86.50 95 VAL A N 1
ATOM 743 C CA . VAL A 1 95 ? 12.045 -15.317 -35.292 1.00 86.50 95 VAL A CA 1
ATOM 744 C C . VAL A 1 95 ? 10.832 -14.396 -35.226 1.00 86.50 95 VAL A C 1
ATOM 746 O O . VAL A 1 95 ? 9.919 -14.506 -36.042 1.00 86.50 95 VAL A O 1
ATOM 749 N N . SER A 1 96 ? 10.836 -13.473 -34.265 1.00 84.31 96 SER A N 1
ATOM 750 C CA . SER A 1 96 ? 9.747 -12.535 -34.029 1.00 84.31 96 SER A CA 1
ATOM 751 C C . SER A 1 96 ? 10.223 -11.288 -33.279 1.00 84.31 96 SER A C 1
ATOM 753 O O . SER A 1 96 ? 11.205 -11.338 -32.541 1.00 84.31 96 SER A O 1
ATOM 755 N N . LEU A 1 97 ? 9.465 -10.203 -33.400 1.00 83.06 97 LEU A N 1
ATOM 756 C CA . LEU A 1 97 ? 9.522 -8.983 -32.602 1.00 83.06 97 LEU A CA 1
ATOM 757 C C . LEU A 1 97 ? 8.278 -8.943 -31.716 1.00 83.06 97 LEU A C 1
ATOM 759 O O . LEU A 1 97 ? 7.170 -9.233 -32.177 1.00 83.06 97 LEU A O 1
ATOM 763 N N . PHE A 1 98 ? 8.462 -8.535 -30.470 1.00 79.88 98 PHE A N 1
ATOM 764 C CA . PHE A 1 98 ? 7.398 -8.322 -29.498 1.00 79.88 98 PHE A CA 1
ATOM 765 C C . PHE A 1 98 ? 7.413 -6.867 -29.033 1.00 79.88 98 PHE A C 1
ATOM 767 O O . PHE A 1 98 ? 8.440 -6.187 -29.109 1.00 79.88 98 PHE A O 1
ATOM 774 N N . HIS A 1 99 ? 6.263 -6.394 -28.562 1.00 77.19 99 HIS A N 1
ATOM 775 C CA . HIS A 1 99 ? 6.158 -5.056 -27.992 1.00 77.19 99 HIS A CA 1
ATOM 776 C C . HIS A 1 99 ? 6.659 -5.065 -26.560 1.00 77.19 99 HIS A C 1
ATOM 778 O O . HIS A 1 99 ? 6.395 -6.003 -25.809 1.00 77.19 99 HIS A O 1
ATOM 784 N N . LEU A 1 100 ? 7.396 -4.019 -26.211 1.00 80.69 100 LEU A N 1
ATOM 785 C CA . LEU A 1 100 ? 7.802 -3.779 -24.837 1.00 80.69 100 LEU A CA 1
ATOM 786 C C . LEU A 1 100 ? 6.662 -3.085 -24.080 1.00 80.69 100 LEU A C 1
ATOM 788 O O . LEU A 1 100 ? 5.943 -2.295 -24.701 1.00 80.69 100 LEU A O 1
ATOM 792 N N . PRO A 1 101 ? 6.511 -3.348 -22.771 1.00 79.62 101 PRO A N 1
ATOM 793 C CA . PRO A 1 101 ? 5.563 -2.630 -21.928 1.00 79.62 101 PRO A CA 1
ATOM 794 C C . PRO A 1 101 ? 5.777 -1.115 -21.976 1.00 79.62 101 PRO A C 1
ATOM 796 O O . PRO A 1 101 ? 6.910 -0.629 -22.076 1.00 79.62 101 PRO A O 1
ATOM 799 N N . GLU A 1 102 ? 4.685 -0.360 -21.871 1.00 74.56 102 GLU A N 1
ATOM 800 C CA . GLU A 1 102 ? 4.761 1.092 -21.720 1.00 74.56 102 GLU A CA 1
ATOM 801 C C . GLU A 1 102 ? 5.415 1.450 -20.376 1.00 74.56 102 GLU A C 1
ATOM 803 O O . GLU A 1 102 ? 5.074 0.897 -19.336 1.00 74.56 102 GLU A O 1
ATOM 808 N N . GLY A 1 103 ? 6.376 2.379 -20.399 1.00 75.12 103 GLY A N 1
ATOM 809 C CA . GLY A 1 103 ? 7.152 2.773 -19.216 1.00 75.12 103 GLY A CA 1
ATOM 810 C C . GLY A 1 103 ? 8.489 2.041 -19.046 1.00 75.12 103 GLY A C 1
ATOM 811 O O . GLY A 1 103 ? 9.298 2.464 -18.221 1.00 75.12 103 GLY A O 1
ATOM 812 N N . LEU A 1 104 ? 8.780 1.011 -19.854 1.00 83.12 104 LEU A N 1
ATOM 813 C CA . LEU A 1 104 ? 10.082 0.341 -19.839 1.00 83.12 104 LEU A CA 1
ATOM 814 C C . LEU A 1 104 ? 11.175 1.232 -20.455 1.00 83.12 104 LEU A C 1
ATOM 816 O O . LEU A 1 104 ? 11.259 1.392 -21.674 1.00 83.12 104 LEU A O 1
ATOM 820 N N . ASP A 1 105 ? 12.044 1.795 -19.616 1.00 84.88 105 ASP A N 1
ATOM 821 C CA . ASP A 1 105 ? 13.224 2.538 -20.064 1.00 84.88 105 ASP A CA 1
ATOM 822 C C . ASP A 1 105 ? 14.425 1.620 -20.388 1.00 84.88 105 ASP A C 1
ATOM 824 O O . ASP A 1 105 ? 14.398 0.398 -20.204 1.00 84.88 105 ASP A O 1
ATOM 828 N N . TYR A 1 106 ? 15.522 2.212 -20.875 1.00 86.56 106 TYR A N 1
ATOM 829 C CA . TYR A 1 106 ? 16.725 1.452 -21.226 1.00 86.56 106 TYR A CA 1
ATOM 830 C C . TYR A 1 106 ? 17.369 0.753 -20.019 1.00 86.56 106 TYR A C 1
ATOM 832 O O . TYR A 1 106 ? 17.998 -0.287 -20.202 1.00 86.56 106 TYR A O 1
ATOM 840 N N . ARG A 1 107 ? 17.239 1.287 -18.793 1.00 87.56 107 ARG A N 1
ATOM 841 C CA . ARG A 1 107 ? 17.792 0.649 -17.590 1.00 87.56 107 ARG A CA 1
ATOM 842 C C . ARG A 1 107 ? 16.947 -0.538 -17.162 1.00 87.56 107 ARG A C 1
ATOM 844 O O . ARG A 1 107 ? 17.510 -1.554 -16.759 1.00 87.56 107 ARG A O 1
ATOM 851 N N . GLY A 1 108 ? 15.630 -0.430 -17.296 1.00 86.12 108 GLY A N 1
ATOM 852 C CA . GLY A 1 108 ? 14.692 -1.531 -17.145 1.00 86.12 108 GLY A CA 1
ATOM 853 C C . GLY A 1 108 ? 14.988 -2.660 -18.125 1.00 86.12 108 GLY A C 1
ATOM 854 O O . GLY A 1 108 ? 15.157 -3.800 -17.704 1.00 86.12 108 GLY A O 1
ATOM 855 N N . TYR A 1 109 ? 15.140 -2.334 -19.414 1.00 86.19 109 TYR A N 1
ATOM 856 C CA . TYR A 1 109 ? 15.422 -3.322 -20.460 1.00 86.19 109 TYR A CA 1
ATOM 857 C C . TYR A 1 109 ? 16.808 -3.964 -20.320 1.00 86.19 109 TYR A C 1
ATOM 859 O O . TYR A 1 109 ? 16.956 -5.178 -20.447 1.00 86.19 109 TYR A O 1
ATOM 867 N N . LEU A 1 110 ? 17.845 -3.160 -20.060 1.00 86.31 110 LEU A N 1
ATOM 868 C CA . LEU A 1 110 ? 19.211 -3.670 -19.952 1.00 86.31 110 LEU A CA 1
ATOM 869 C C . LEU A 1 110 ? 19.496 -4.359 -18.614 1.00 86.31 110 LEU A C 1
ATOM 871 O O . LEU A 1 110 ? 20.365 -5.228 -18.526 1.00 86.31 110 LEU A O 1
ATOM 875 N N . GLY A 1 111 ? 18.780 -3.958 -17.569 1.00 84.25 111 GLY A N 1
ATOM 876 C CA . GLY A 1 111 ? 19.020 -4.362 -16.196 1.00 84.25 111 GLY A CA 1
ATOM 877 C C . GLY A 1 111 ? 20.174 -3.595 -15.542 1.00 84.25 111 GLY A C 1
ATOM 878 O O . GLY A 1 111 ? 21.232 -3.351 -16.130 1.00 84.25 111 GLY A O 1
ATOM 879 N N . ASN A 1 112 ? 19.998 -3.281 -14.256 1.00 82.12 112 ASN A N 1
ATOM 880 C CA . ASN A 1 112 ? 20.940 -2.482 -13.464 1.00 82.12 112 ASN A CA 1
ATOM 881 C C . ASN A 1 112 ? 22.388 -3.021 -13.497 1.00 82.12 112 ASN A C 1
ATOM 883 O O . ASN A 1 112 ? 23.340 -2.246 -13.590 1.00 82.12 112 ASN A O 1
ATOM 887 N N . LYS A 1 113 ? 22.577 -4.351 -13.468 1.00 81.88 113 LYS A N 1
ATOM 888 C CA . LYS A 1 113 ? 23.915 -4.977 -13.502 1.00 81.88 113 LYS A CA 1
ATOM 889 C C . LYS A 1 113 ? 24.664 -4.671 -14.801 1.00 81.88 113 LYS A C 1
ATOM 891 O O . LYS A 1 113 ? 25.838 -4.312 -14.748 1.00 81.88 113 LYS A O 1
ATOM 896 N N . TYR A 1 114 ? 23.988 -4.794 -15.944 1.00 85.56 114 TYR A N 1
ATOM 897 C CA . TYR A 1 114 ? 24.591 -4.544 -17.252 1.00 85.56 114 TYR A CA 1
ATOM 898 C C . TYR A 1 114 ? 24.898 -3.058 -17.435 1.00 85.56 114 TYR A C 1
ATOM 900 O O . TYR A 1 114 ? 26.023 -2.701 -17.777 1.00 85.56 114 TYR A O 1
ATOM 908 N N . VAL A 1 115 ? 23.938 -2.185 -17.110 1.00 86.06 115 VAL A N 1
ATOM 909 C CA . VAL A 1 115 ? 24.125 -0.726 -17.181 1.00 86.06 115 VAL A CA 1
ATOM 910 C C . VAL A 1 115 ? 25.291 -0.282 -16.305 1.00 86.06 115 VAL A C 1
ATOM 912 O O . VAL A 1 115 ? 26.185 0.410 -16.782 1.00 86.06 115 VAL A O 1
ATOM 915 N N . THR A 1 116 ? 25.345 -0.746 -15.054 1.00 83.56 116 THR A N 1
ATOM 916 C CA . THR A 1 116 ? 26.431 -0.402 -14.125 1.00 83.56 116 THR A CA 1
ATOM 917 C C . THR A 1 116 ? 27.796 -0.859 -14.648 1.00 83.56 116 THR A C 1
ATOM 919 O O . THR A 1 116 ? 28.789 -0.148 -14.467 1.00 83.56 116 THR A O 1
ATOM 922 N N . ALA A 1 117 ? 27.861 -2.030 -15.292 1.00 85.25 117 ALA A N 1
ATOM 923 C CA . ALA A 1 117 ? 29.085 -2.534 -15.905 1.00 85.25 117 ALA A CA 1
ATOM 924 C C . ALA A 1 117 ? 29.524 -1.650 -17.083 1.00 85.25 117 ALA A C 1
ATOM 926 O O . ALA A 1 117 ? 30.682 -1.240 -17.127 1.00 85.25 117 ALA A O 1
ATOM 927 N N . VAL A 1 118 ? 28.608 -1.273 -17.980 1.00 86.50 118 VAL A N 1
ATOM 928 C CA . VAL A 1 118 ? 28.909 -0.386 -19.118 1.00 86.50 118 VAL A CA 1
ATOM 929 C C . VAL A 1 118 ? 29.321 1.015 -18.654 1.00 86.50 118 VAL A C 1
ATOM 931 O O . VAL A 1 118 ? 30.334 1.541 -19.109 1.00 86.50 118 VAL A O 1
ATOM 934 N N . GLU A 1 119 ? 28.603 1.607 -17.697 1.00 84.88 119 GLU A N 1
ATOM 935 C CA . GLU A 1 119 ? 28.943 2.920 -17.129 1.00 84.88 119 GLU A CA 1
ATOM 936 C C . GLU A 1 119 ? 30.344 2.925 -16.493 1.00 84.88 119 GLU A C 1
ATOM 938 O O . GLU A 1 119 ? 31.054 3.932 -16.557 1.00 84.88 119 GLU A O 1
ATOM 943 N N . SER A 1 120 ? 30.777 1.797 -15.916 1.00 83.56 120 SER A N 1
ATOM 944 C CA . SER A 1 120 ? 32.116 1.668 -15.328 1.00 83.56 120 SER A CA 1
ATOM 945 C C . SER A 1 120 ? 33.255 1.731 -16.351 1.00 83.56 120 SER A C 1
ATOM 947 O O . SER A 1 120 ? 34.372 2.080 -15.979 1.00 83.56 120 SER A O 1
ATOM 949 N N . LEU A 1 121 ? 32.974 1.452 -17.630 1.00 85.38 121 LEU A N 1
ATOM 950 C CA . LEU A 1 121 ? 33.949 1.559 -18.720 1.00 85.38 121 LEU A CA 1
ATOM 951 C C . LEU A 1 121 ? 34.173 3.014 -19.154 1.00 85.38 121 LEU A C 1
ATOM 953 O O . LEU A 1 121 ? 35.260 3.365 -19.605 1.00 85.38 121 LEU A O 1
ATOM 957 N N . VAL A 1 122 ? 33.146 3.860 -19.018 1.00 81.25 122 VAL A N 1
ATOM 958 C CA . VAL A 1 122 ? 33.161 5.263 -19.468 1.00 81.25 122 VAL A CA 1
ATOM 959 C C . VAL A 1 122 ? 33.593 6.212 -18.346 1.00 81.25 122 VAL A C 1
ATOM 961 O O . VAL A 1 122 ? 34.232 7.237 -18.595 1.00 81.25 122 VAL A O 1
ATOM 964 N N . GLN A 1 123 ? 33.281 5.887 -17.088 1.00 70.19 123 GLN A N 1
ATOM 965 C CA . GLN A 1 123 ? 33.684 6.705 -15.945 1.00 70.19 123 GLN A CA 1
ATOM 966 C C . GLN A 1 123 ? 35.201 6.608 -15.706 1.00 70.19 123 GLN A C 1
ATOM 968 O O . GLN A 1 123 ? 35.706 5.615 -15.184 1.00 70.19 123 GLN A O 1
ATOM 973 N N . LYS A 1 124 ? 35.942 7.690 -15.999 1.00 61.19 124 LYS A N 1
ATOM 974 C CA . LYS A 1 124 ? 37.306 7.895 -15.468 1.00 61.19 124 LYS A CA 1
ATOM 975 C C . LYS A 1 124 ? 37.236 7.747 -13.951 1.00 61.19 124 LYS A C 1
ATOM 977 O O . LYS A 1 124 ? 36.492 8.521 -13.368 1.00 61.19 124 LYS A O 1
ATOM 982 N N . LYS A 1 125 ? 37.967 6.786 -13.355 1.00 57.56 125 LYS A N 1
ATOM 983 C CA . LYS A 1 125 ? 38.094 6.440 -11.910 1.00 57.56 125 LYS A CA 1
ATOM 984 C C . LYS A 1 125 ? 37.695 7.551 -10.907 1.00 57.56 125 LYS A C 1
ATOM 986 O O . LYS A 1 125 ? 38.520 8.051 -10.147 1.00 57.56 125 LYS A O 1
ATOM 991 N N . GLY A 1 126 ? 36.423 7.922 -10.867 1.00 55.03 126 GLY A N 1
ATOM 992 C CA . GLY A 1 126 ? 35.836 8.822 -9.892 1.00 55.03 126 GLY A CA 1
ATOM 993 C C . GLY A 1 126 ? 35.333 7.965 -8.746 1.00 55.03 126 GLY A C 1
ATOM 994 O O . GLY A 1 126 ? 34.767 6.895 -8.977 1.00 55.03 126 GLY A O 1
ATOM 995 N N . LYS A 1 127 ? 35.561 8.388 -7.499 1.00 54.72 127 LYS A N 1
ATOM 996 C CA . LYS A 1 12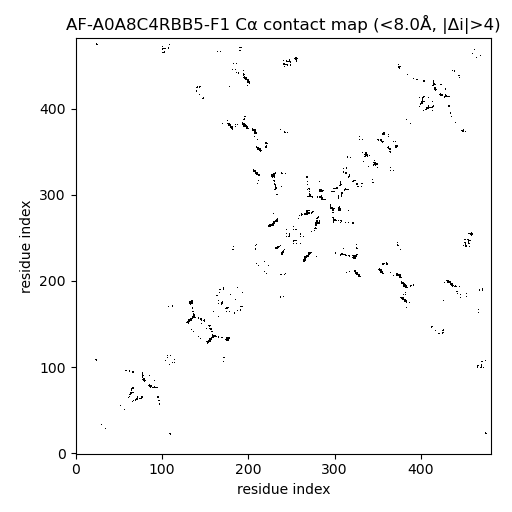7 ? 35.011 7.691 -6.328 1.00 54.72 127 LYS A CA 1
ATOM 997 C C . LYS A 1 127 ? 33.484 7.664 -6.453 1.00 54.72 127 LYS A C 1
ATOM 999 O O . LYS A 1 127 ? 32.840 8.662 -6.141 1.00 54.72 127 LYS A O 1
ATOM 1004 N N . LYS A 1 128 ? 32.904 6.528 -6.866 1.00 59.00 128 LYS A N 1
ATOM 1005 C CA . LYS A 1 128 ? 31.466 6.275 -6.695 1.00 59.00 128 LYS A CA 1
ATOM 1006 C C . LYS A 1 128 ? 31.132 6.542 -5.229 1.00 59.00 128 LYS A C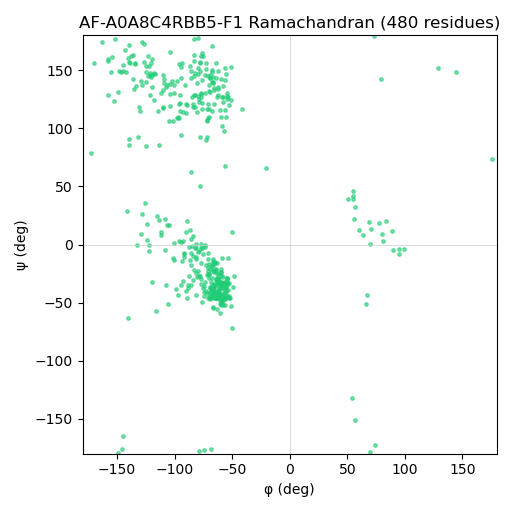 1
ATOM 1008 O O . LYS A 1 128 ? 31.793 6.007 -4.331 1.00 59.00 128 LYS A O 1
ATOM 1013 N N . THR A 1 129 ? 30.174 7.434 -4.988 1.00 65.19 129 THR A N 1
ATOM 1014 C CA . THR A 1 129 ? 29.778 7.790 -3.627 1.00 65.19 129 THR A CA 1
ATOM 1015 C C . THR A 1 129 ? 29.223 6.536 -2.953 1.00 65.19 129 THR A C 1
ATOM 1017 O O . THR A 1 129 ? 28.471 5.762 -3.541 1.00 65.19 129 THR A O 1
ATOM 1020 N N . LYS A 1 130 ? 29.632 6.288 -1.707 1.00 82.62 130 LYS A N 1
ATOM 1021 C CA . LYS A 1 130 ? 29.094 5.183 -0.901 1.00 82.62 130 LYS A CA 1
ATOM 1022 C C . LYS A 1 130 ? 27.822 5.598 -0.145 1.00 82.62 130 LYS A C 1
ATOM 1024 O O . LYS A 1 130 ? 27.408 4.872 0.749 1.00 82.62 130 LYS A O 1
ATOM 1029 N N . ALA A 1 131 ? 27.220 6.741 -0.469 1.00 93.12 131 ALA A N 1
ATOM 1030 C CA . ALA A 1 131 ? 25.974 7.163 0.154 1.00 93.12 131 ALA A CA 1
ATOM 1031 C C . ALA A 1 131 ? 24.817 6.259 -0.302 1.00 93.12 131 ALA A C 1
ATOM 1033 O O . ALA A 1 131 ? 24.818 5.767 -1.431 1.00 93.12 131 ALA A O 1
ATOM 1034 N N . LEU A 1 132 ? 23.855 6.008 0.582 1.00 96.94 132 LEU A N 1
ATOM 1035 C CA . LEU A 1 132 ? 22.558 5.443 0.216 1.00 96.94 132 LEU A CA 1
ATOM 1036 C C . LEU A 1 132 ? 21.697 6.527 -0.422 1.00 96.94 132 LEU A C 1
ATOM 1038 O O . LEU A 1 132 ? 21.725 7.665 0.034 1.00 96.94 132 LEU A O 1
ATOM 1042 N N . ARG A 1 133 ? 20.919 6.181 -1.445 1.00 97.56 133 ARG A N 1
ATOM 1043 C CA . ARG A 1 133 ? 19.963 7.097 -2.071 1.00 97.56 133 ARG A CA 1
ATOM 1044 C C . ARG A 1 133 ? 18.547 6.800 -1.591 1.00 97.56 133 ARG A C 1
ATOM 1046 O O . ARG A 1 133 ? 17.967 5.793 -1.998 1.00 97.56 133 ARG A O 1
ATOM 1053 N N . TRP A 1 134 ? 17.999 7.656 -0.738 1.00 98.25 134 TRP A N 1
ATOM 1054 C CA . TRP A 1 134 ? 16.612 7.563 -0.288 1.00 98.25 134 TRP A CA 1
ATOM 1055 C C . TRP A 1 134 ? 15.684 8.192 -1.321 1.00 98.25 134 TRP A C 1
ATOM 1057 O O . TRP A 1 134 ? 15.914 9.327 -1.742 1.00 98.25 134 TRP A O 1
ATOM 1067 N N . CYS A 1 135 ? 14.653 7.464 -1.737 1.00 97.81 135 CYS A N 1
ATOM 1068 C CA . CYS A 1 135 ? 13.640 7.988 -2.639 1.00 97.81 135 CYS A CA 1
ATOM 1069 C C . CYS A 1 135 ? 12.517 8.645 -1.833 1.00 97.81 135 CYS A C 1
ATOM 1071 O O . CYS A 1 135 ? 11.901 7.990 -0.999 1.00 97.81 135 CYS A O 1
ATOM 1073 N N . CYS A 1 136 ? 12.304 9.935 -2.070 1.00 94.06 136 CYS A N 1
ATOM 1074 C CA . CYS A 1 136 ? 11.341 10.793 -1.388 1.00 94.06 136 CYS A CA 1
ATOM 1075 C C . CYS A 1 136 ? 10.188 11.127 -2.339 1.00 94.06 136 CYS A C 1
ATOM 1077 O O . CYS A 1 136 ? 10.416 11.362 -3.530 1.00 94.06 136 CYS A O 1
ATOM 1079 N N . ILE A 1 137 ? 8.975 11.186 -1.812 1.00 87.38 137 ILE A N 1
ATOM 1080 C CA . ILE A 1 137 ? 7.753 11.552 -2.514 1.00 87.38 137 ILE A CA 1
ATOM 1081 C C . ILE A 1 137 ? 7.475 13.032 -2.269 1.00 87.38 137 ILE A C 1
ATOM 1083 O O . ILE A 1 137 ? 7.110 13.446 -1.171 1.00 87.38 137 ILE A O 1
ATOM 1087 N N . GLY A 1 138 ? 7.663 13.839 -3.311 1.00 82.50 138 GLY A N 1
ATOM 1088 C CA . GLY A 1 138 ? 7.488 15.285 -3.235 1.00 82.50 138 GLY A CA 1
ATOM 1089 C C . GLY A 1 138 ? 8.603 16.019 -2.482 1.00 82.50 138 GLY A C 1
ATOM 1090 O O . GLY A 1 138 ? 9.589 15.444 -2.011 1.00 82.50 138 GLY A O 1
ATOM 1091 N N . ASP A 1 139 ? 8.461 17.340 -2.414 1.00 88.88 139 ASP A N 1
ATOM 1092 C CA . ASP A 1 139 ? 9.506 18.222 -1.892 1.00 88.88 139 ASP A CA 1
ATOM 1093 C C . ASP A 1 139 ? 9.580 18.208 -0.362 1.00 88.88 139 ASP A C 1
ATOM 1095 O O . ASP A 1 139 ? 10.681 18.261 0.186 1.00 88.88 139 ASP A O 1
ATOM 1099 N N . SER A 1 140 ? 8.446 18.060 0.328 1.00 82.00 140 SER A N 1
ATOM 1100 C CA . SER A 1 140 ? 8.370 18.015 1.794 1.00 82.00 140 SER A CA 1
ATOM 1101 C C . SER A 1 140 ? 9.153 16.831 2.376 1.00 82.00 140 SER A C 1
ATOM 1103 O O . SER A 1 140 ? 9.993 17.019 3.260 1.00 82.00 140 SER A O 1
ATOM 1105 N N . GLU A 1 141 ? 8.985 15.617 1.833 1.00 87.19 141 GLU A N 1
ATOM 1106 C CA . GLU A 1 141 ? 9.814 14.471 2.242 1.00 87.19 141 GLU A CA 1
ATOM 1107 C C . GLU A 1 141 ? 11.285 14.690 1.904 1.00 87.19 141 GLU A C 1
ATOM 1109 O O . GLU A 1 141 ? 12.168 14.357 2.698 1.00 87.19 141 GLU A O 1
ATOM 1114 N N . LYS A 1 142 ? 11.567 15.263 0.729 1.00 94.50 142 LYS A N 1
ATOM 1115 C CA . LYS A 1 142 ? 12.941 15.504 0.298 1.00 94.50 142 LYS A CA 1
ATOM 1116 C C . LYS A 1 142 ? 13.660 16.472 1.241 1.00 94.50 142 LYS A C 1
ATOM 1118 O O . LYS A 1 142 ? 14.820 16.227 1.567 1.00 94.50 142 LYS A O 1
ATOM 1123 N N . GLN A 1 143 ? 12.984 17.525 1.701 1.00 95.06 143 GLN A N 1
ATOM 1124 C CA . GLN A 1 143 ? 13.521 18.472 2.681 1.00 95.06 143 GLN A CA 1
ATOM 1125 C C . GLN A 1 143 ? 13.877 17.768 3.993 1.00 95.06 143 GLN A C 1
ATOM 1127 O O . GLN A 1 143 ? 15.010 17.899 4.463 1.00 95.06 143 GLN A O 1
ATOM 1132 N N . LYS A 1 144 ? 12.963 16.952 4.537 1.00 95.75 144 LYS A N 1
ATOM 1133 C CA . LYS A 1 144 ? 13.234 16.163 5.749 1.00 95.75 144 LYS A CA 1
ATOM 1134 C C . LYS A 1 144 ? 14.386 15.178 5.551 1.00 95.75 144 LYS A C 1
ATOM 1136 O O . LYS A 1 144 ? 15.237 15.031 6.424 1.00 95.75 144 LYS A O 1
ATOM 1141 N N . CYS A 1 145 ? 14.458 14.530 4.392 1.00 97.00 145 CYS A N 1
ATOM 1142 C CA . CYS A 1 145 ? 15.547 13.614 4.071 1.00 97.00 145 CYS A CA 1
ATOM 1143 C C . CYS A 1 145 ? 16.899 14.335 3.969 1.00 97.00 145 CYS A C 1
ATOM 1145 O O . CYS A 1 145 ? 17.895 13.848 4.503 1.00 97.00 145 CYS A O 1
ATOM 1147 N N . ASP A 1 146 ? 16.956 15.498 3.315 1.00 97.12 146 ASP A N 1
ATOM 1148 C CA . ASP A 1 146 ? 18.194 16.276 3.205 1.00 97.12 146 ASP A CA 1
ATOM 1149 C C . ASP A 1 146 ? 18.674 16.748 4.594 1.00 97.12 146 ASP A C 1
ATOM 1151 O O . ASP A 1 146 ? 19.881 16.797 4.839 1.00 97.12 146 ASP A O 1
ATOM 1155 N N . ALA A 1 147 ? 17.750 17.028 5.523 1.00 96.75 147 ALA A N 1
ATOM 1156 C CA . ALA A 1 147 ? 18.062 17.356 6.916 1.00 96.75 147 ALA A CA 1
ATOM 1157 C C . ALA A 1 147 ? 18.599 16.158 7.728 1.00 96.75 147 ALA A C 1
ATOM 1159 O O . ALA A 1 147 ? 19.354 16.357 8.679 1.00 96.75 147 ALA A O 1
ATOM 1160 N N . TRP A 1 148 ? 18.274 14.919 7.340 1.00 97.00 148 TRP A N 1
ATOM 1161 C CA . TRP A 1 148 ? 18.765 13.701 8.000 1.00 97.00 148 TRP A CA 1
ATOM 1162 C C . TRP A 1 148 ? 20.290 13.530 7.847 1.00 97.00 148 TRP A C 1
ATOM 1164 O O . TRP A 1 148 ? 20.982 13.118 8.783 1.00 97.00 148 TRP A O 1
ATOM 1174 N N . ASP A 1 149 ? 20.846 13.885 6.685 1.00 96.00 149 ASP A N 1
ATOM 1175 C CA . ASP A 1 149 ? 22.297 13.980 6.468 1.00 96.00 149 ASP A CA 1
ATOM 1176 C C . ASP A 1 149 ? 22.653 15.206 5.612 1.00 96.00 149 ASP A C 1
ATOM 1178 O O . ASP A 1 149 ? 22.891 15.078 4.404 1.00 96.00 149 ASP A O 1
ATOM 1182 N N . PRO A 1 150 ? 22.812 16.390 6.235 1.00 94.31 150 PRO A N 1
ATOM 1183 C CA . PRO A 1 150 ? 23.134 17.620 5.514 1.00 94.31 150 PRO A CA 1
ATOM 1184 C C . PRO A 1 150 ? 24.456 17.536 4.736 1.00 94.31 150 PRO A C 1
ATOM 1186 O O . PRO A 1 150 ? 24.659 18.244 3.751 1.00 94.31 150 PRO A O 1
ATOM 1189 N N . SER A 1 151 ? 25.371 16.646 5.152 1.00 93.44 151 SER A N 1
ATOM 1190 C CA . SER A 1 151 ? 26.670 16.452 4.501 1.00 93.44 151 SER A CA 1
ATOM 1191 C C . SER A 1 151 ? 26.595 15.648 3.200 1.00 93.44 151 SER A C 1
ATOM 1193 O O . SER A 1 151 ? 27.559 15.641 2.430 1.00 93.44 151 SER A O 1
ATOM 1195 N N . LYS A 1 152 ? 25.479 14.945 2.965 1.00 92.88 152 LYS A N 1
ATOM 1196 C CA . LYS A 1 152 ? 25.231 14.067 1.812 1.00 92.88 152 LYS A CA 1
ATOM 1197 C C . LYS A 1 152 ? 26.270 12.953 1.614 1.00 92.88 152 LYS A C 1
ATOM 1199 O O . LYS A 1 152 ? 26.458 12.442 0.502 1.00 92.88 152 LYS A O 1
ATOM 1204 N N . LYS A 1 153 ? 26.994 12.591 2.682 1.00 93.44 153 LYS A N 1
ATOM 1205 C CA . LYS A 1 153 ? 28.090 11.605 2.652 1.00 93.44 153 LYS A CA 1
ATOM 1206 C C . LYS A 1 153 ? 27.597 10.180 2.873 1.00 93.44 153 LYS A C 1
ATOM 1208 O O . LYS A 1 153 ? 28.178 9.250 2.311 1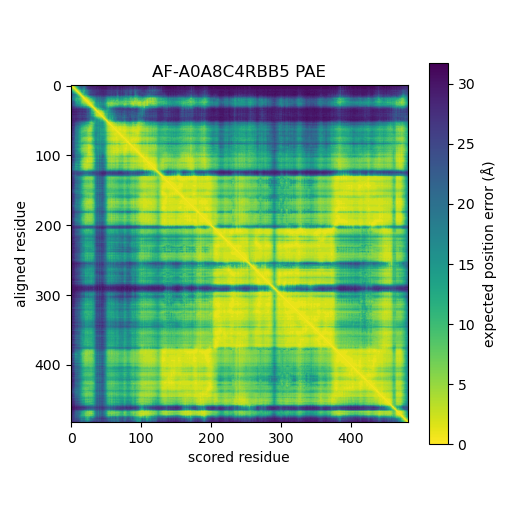.00 93.44 153 LYS A O 1
ATOM 1213 N N . LYS A 1 154 ? 26.575 10.001 3.712 1.00 95.38 154 LYS A N 1
ATOM 1214 C CA . LYS A 1 154 ? 25.977 8.706 4.066 1.00 95.38 154 LYS A CA 1
ATOM 1215 C C . LYS A 1 154 ? 24.606 8.529 3.424 1.00 95.38 154 LYS A C 1
ATOM 1217 O O . LYS A 1 154 ? 24.301 7.409 3.022 1.00 95.38 154 LYS A O 1
ATOM 1222 N N . LEU A 1 155 ? 23.836 9.607 3.293 1.00 96.94 155 LEU A N 1
ATOM 1223 C CA . LEU A 1 155 ? 22.514 9.612 2.673 1.00 96.94 155 LEU A CA 1
ATOM 1224 C C . LEU A 1 155 ? 22.431 10.698 1.597 1.00 96.94 155 LEU A C 1
ATOM 1226 O O . LEU A 1 155 ? 22.908 11.808 1.782 1.00 96.94 155 LEU A O 1
ATOM 1230 N N . GLN A 1 156 ? 21.835 10.373 0.462 1.00 96.94 156 GLN A N 1
ATOM 1231 C CA . GLN A 1 156 ? 21.479 11.300 -0.603 1.00 96.94 156 GLN A CA 1
ATOM 1232 C C . GLN A 1 156 ? 19.989 11.147 -0.882 1.00 96.94 156 GLN A C 1
ATOM 1234 O O . GLN A 1 156 ? 19.481 10.032 -0.895 1.00 96.94 156 GLN A O 1
ATOM 1239 N N . CYS A 1 157 ? 19.292 12.249 -1.124 1.00 96.38 157 CYS A N 1
ATOM 1240 C CA . CYS A 1 157 ? 17.839 12.235 -1.260 1.00 96.38 157 CYS A CA 1
ATOM 1241 C C . CYS A 1 157 ? 17.446 12.512 -2.708 1.00 96.38 157 CYS A C 1
ATOM 1243 O O . CYS A 1 157 ? 17.763 13.568 -3.266 1.00 96.38 157 CYS A O 1
ATOM 1245 N N . VAL A 1 158 ? 16.771 11.542 -3.316 1.00 95.50 158 VAL A N 1
ATOM 1246 C CA . VAL A 1 158 ? 16.245 11.597 -4.680 1.00 95.50 158 VAL A CA 1
ATOM 1247 C C . VAL A 1 158 ? 14.744 11.820 -4.578 1.00 95.50 158 VAL A C 1
ATOM 1249 O O . VAL A 1 158 ? 14.082 11.094 -3.852 1.00 95.50 158 VAL A O 1
ATOM 1252 N N . SER A 1 159 ? 14.202 12.801 -5.295 1.00 90.12 159 SER A N 1
ATOM 1253 C CA . SER A 1 159 ? 12.756 13.052 -5.304 1.00 90.12 159 SER A CA 1
ATOM 1254 C C . SER A 1 159 ? 12.062 12.349 -6.475 1.00 90.12 159 SER A C 1
ATOM 1256 O O . SER A 1 159 ? 12.665 12.074 -7.524 1.00 90.12 159 SER A O 1
ATOM 1258 N N . SER A 1 160 ? 10.790 12.037 -6.279 1.00 87.38 160 SER A N 1
ATOM 1259 C CA . SER A 1 160 ? 9.858 11.483 -7.249 1.00 87.38 160 SER A CA 1
ATOM 1260 C C . SER A 1 160 ? 8.459 12.042 -6.991 1.00 87.38 160 SER A C 1
ATOM 1262 O O . SER A 1 160 ? 8.130 12.413 -5.868 1.00 87.38 160 SER A O 1
ATOM 1264 N N . SER A 1 161 ? 7.620 12.084 -8.025 1.00 80.56 161 SER A N 1
ATOM 1265 C CA . SER A 1 161 ? 6.227 12.533 -7.910 1.00 80.56 161 SER A CA 1
ATOM 1266 C C . SER A 1 161 ? 5.279 11.457 -7.379 1.00 80.56 161 SER A C 1
ATOM 1268 O O . SER A 1 161 ? 4.231 11.790 -6.838 1.00 80.56 161 SER A O 1
ATOM 1270 N N . THR A 1 162 ? 5.623 10.176 -7.542 1.00 82.56 162 THR A N 1
ATOM 1271 C CA . THR A 1 162 ? 4.782 9.040 -7.134 1.00 82.56 162 THR A CA 1
ATOM 1272 C C . THR A 1 162 ? 5.609 7.919 -6.514 1.00 82.56 162 THR A C 1
ATOM 1274 O O . THR A 1 162 ? 6.820 7.800 -6.766 1.00 82.56 162 THR A O 1
ATOM 1277 N N . VAL A 1 163 ? 4.940 7.087 -5.710 1.00 85.38 163 VAL A N 1
ATOM 1278 C CA . VAL A 1 163 ? 5.526 5.915 -5.043 1.00 85.38 163 VAL A CA 1
ATOM 1279 C C . VAL A 1 163 ? 5.979 4.885 -6.073 1.00 85.38 163 VAL A C 1
ATOM 1281 O O . VAL A 1 163 ? 7.089 4.367 -5.980 1.00 85.38 163 VAL A O 1
ATOM 1284 N N . GLU A 1 164 ? 5.177 4.658 -7.110 1.00 87.50 164 GLU A N 1
ATOM 1285 C CA . GLU A 1 164 ? 5.457 3.766 -8.237 1.00 87.50 164 GLU A CA 1
ATOM 1286 C C . GLU A 1 164 ? 6.761 4.152 -8.940 1.00 87.50 164 GLU A C 1
ATOM 1288 O O . GLU A 1 164 ? 7.630 3.309 -9.167 1.00 87.50 164 GLU A O 1
ATOM 1293 N N . ASN A 1 165 ? 6.952 5.445 -9.203 1.00 89.25 165 ASN A N 1
ATOM 1294 C CA . ASN A 1 165 ? 8.181 5.953 -9.802 1.00 89.25 165 ASN A CA 1
ATOM 1295 C C . ASN A 1 165 ? 9.388 5.751 -8.873 1.00 89.25 165 ASN A C 1
ATOM 1297 O O . ASN A 1 165 ? 10.487 5.469 -9.350 1.00 89.25 165 ASN A O 1
ATOM 1301 N N . CYS A 1 166 ? 9.212 5.846 -7.551 1.00 93.75 166 CYS A N 1
ATOM 1302 C CA . CYS A 1 166 ? 10.279 5.509 -6.609 1.00 93.75 166 CYS A CA 1
ATOM 1303 C C . CYS A 1 166 ? 10.599 4.009 -6.595 1.00 93.75 166 CYS A C 1
ATOM 1305 O O . CYS A 1 166 ? 11.775 3.647 -6.627 1.00 93.75 166 CYS A O 1
ATOM 1307 N N . ILE A 1 167 ? 9.586 3.137 -6.616 1.00 94.31 167 ILE A N 1
ATOM 1308 C CA . ILE A 1 167 ? 9.769 1.684 -6.742 1.00 94.31 167 ILE A CA 1
ATOM 1309 C C . ILE A 1 167 ? 10.550 1.369 -8.023 1.00 94.31 167 ILE A C 1
ATOM 1311 O O . ILE A 1 167 ? 11.531 0.623 -7.967 1.00 94.31 167 ILE A O 1
ATOM 1315 N N . TRP A 1 168 ? 10.181 1.988 -9.150 1.00 92.69 168 TRP A N 1
ATOM 1316 C CA . TRP A 1 168 ? 10.905 1.857 -10.414 1.00 92.69 168 TRP A CA 1
ATOM 1317 C C . TRP A 1 168 ? 12.356 2.329 -10.292 1.00 92.69 168 TRP A C 1
ATOM 1319 O O . TRP A 1 168 ? 13.273 1.560 -10.571 1.00 92.69 168 TRP A O 1
ATOM 1329 N N . LYS A 1 169 ? 12.596 3.543 -9.776 1.00 94.06 169 LYS A N 1
ATOM 1330 C CA . LYS A 1 169 ? 13.951 4.079 -9.547 1.00 94.06 169 LYS A CA 1
ATOM 1331 C C . LYS A 1 169 ? 14.799 3.159 -8.675 1.00 94.06 169 LYS A C 1
ATOM 1333 O O . LYS A 1 169 ? 15.988 2.989 -8.944 1.00 94.06 169 LYS A O 1
ATOM 1338 N N . ILE A 1 170 ? 14.224 2.546 -7.641 1.00 95.81 170 ILE A N 1
ATOM 1339 C CA . ILE A 1 170 ? 14.936 1.562 -6.819 1.00 95.81 170 ILE A CA 1
ATOM 1340 C C . ILE A 1 170 ? 15.210 0.296 -7.634 1.00 95.81 170 ILE A C 1
ATOM 1342 O O . ILE A 1 170 ? 16.338 -0.190 -7.623 1.00 95.81 170 ILE A O 1
ATOM 1346 N N . LYS A 1 171 ? 14.243 -0.226 -8.391 1.00 92.69 171 LYS A N 1
ATOM 1347 C CA . LYS A 1 171 ? 14.432 -1.397 -9.260 1.00 92.69 171 LYS A CA 1
ATOM 1348 C C . LYS A 1 171 ? 15.570 -1.197 -10.266 1.00 92.69 171 LYS A C 1
ATOM 1350 O O . LYS A 1 171 ? 16.434 -2.070 -10.380 1.00 92.69 171 LYS A O 1
ATOM 1355 N N . VAL A 1 172 ? 15.612 -0.053 -10.948 1.00 90.88 172 VAL A N 1
ATOM 1356 C CA . VAL A 1 172 ? 16.612 0.236 -11.991 1.00 90.88 172 VAL A CA 1
ATOM 1357 C C . VAL A 1 172 ? 17.935 0.797 -11.464 1.00 90.88 172 VAL A C 1
ATOM 1359 O O . VAL A 1 172 ? 18.861 1.010 -12.241 1.00 90.88 172 VAL A O 1
ATOM 1362 N N . GLY A 1 173 ? 18.064 0.996 -10.149 1.00 91.25 173 GLY A N 1
ATOM 1363 C CA . GLY A 1 173 ? 19.317 1.430 -9.529 1.00 91.25 173 GLY A CA 1
ATOM 1364 C C . GLY A 1 173 ? 19.561 2.940 -9.547 1.00 91.25 173 GLY A C 1
ATOM 1365 O O . GLY A 1 173 ? 20.700 3.363 -9.363 1.00 91.25 173 GLY A O 1
ATOM 1366 N N . GLU A 1 174 ? 18.531 3.765 -9.717 1.00 92.62 174 GLU A N 1
ATOM 1367 C CA . GLU A 1 174 ? 18.585 5.233 -9.605 1.00 92.62 174 GLU A CA 1
ATOM 1368 C C . GLU A 1 174 ? 18.359 5.743 -8.172 1.00 92.62 174 GLU A C 1
ATOM 1370 O O . GLU A 1 174 ? 18.908 6.776 -7.784 1.00 92.62 174 GLU A O 1
ATOM 1375 N N . ALA A 1 175 ? 17.634 4.974 -7.362 1.00 96.12 175 ALA A N 1
ATOM 1376 C CA . ALA A 1 175 ? 17.530 5.119 -5.912 1.00 96.12 175 ALA A CA 1
ATOM 1377 C C . ALA A 1 175 ? 17.862 3.779 -5.237 1.00 96.12 175 ALA A C 1
ATOM 1379 O O . ALA A 1 175 ? 18.058 2.777 -5.921 1.00 96.12 175 ALA A O 1
ATOM 1380 N N . ASP A 1 176 ? 17.969 3.736 -3.911 1.00 97.38 176 ASP A N 1
ATOM 1381 C CA . ASP A 1 176 ? 18.334 2.517 -3.176 1.00 97.38 176 ASP A CA 1
ATOM 1382 C C . ASP A 1 176 ? 17.262 2.061 -2.191 1.00 97.38 176 ASP A C 1
ATOM 1384 O O . ASP A 1 176 ? 17.139 0.861 -1.957 1.00 97.38 176 ASP A O 1
ATOM 1388 N N . VAL A 1 177 ? 16.511 2.983 -1.596 1.00 98.00 177 VAL A N 1
ATOM 1389 C CA . VAL A 1 177 ? 15.645 2.669 -0.457 1.00 98.00 177 VAL A CA 1
ATOM 1390 C C . VAL A 1 177 ? 14.484 3.652 -0.336 1.00 98.00 177 VAL A C 1
ATOM 1392 O O . VAL A 1 177 ? 14.632 4.824 -0.678 1.00 98.00 177 VAL A O 1
ATOM 1395 N N . MET A 1 178 ? 13.347 3.172 0.165 1.00 97.19 178 MET A N 1
ATOM 1396 C CA . MET A 1 178 ? 12.223 3.990 0.634 1.00 97.19 178 MET A CA 1
ATOM 1397 C C . MET A 1 178 ? 11.405 3.229 1.690 1.00 97.19 178 MET A C 1
ATOM 1399 O O . MET A 1 178 ? 11.496 1.999 1.751 1.00 97.19 178 MET A O 1
ATOM 1403 N N . SER A 1 179 ? 10.592 3.935 2.484 1.00 94.44 179 SER A N 1
ATOM 1404 C CA . SER A 1 179 ? 9.513 3.317 3.275 1.00 94.44 179 SER A CA 1
ATOM 1405 C C . SER A 1 179 ? 8.249 3.197 2.421 1.00 94.44 179 SER A C 1
ATOM 1407 O O . SER A 1 179 ? 7.978 4.065 1.592 1.00 94.44 179 SER A O 1
ATOM 1409 N N . LEU A 1 180 ? 7.495 2.113 2.591 1.00 89.25 180 LEU A N 1
ATOM 1410 C CA . LEU A 1 180 ? 6.268 1.824 1.852 1.00 89.25 180 LEU A CA 1
ATOM 1411 C C . LEU A 1 180 ? 5.134 1.469 2.805 1.00 89.25 180 LEU A C 1
ATOM 1413 O O . LEU A 1 180 ? 5.327 0.710 3.757 1.00 89.25 180 LEU A O 1
ATOM 1417 N N . ASP A 1 181 ? 3.931 1.942 2.490 1.00 80.31 181 ASP A N 1
ATOM 1418 C CA . ASP A 1 181 ? 2.714 1.445 3.119 1.00 80.31 181 ASP A CA 1
ATOM 1419 C C . ASP A 1 181 ? 2.284 0.076 2.569 1.00 80.31 181 ASP A C 1
ATOM 1421 O O . ASP A 1 181 ? 2.725 -0.384 1.511 1.00 80.31 181 ASP A O 1
ATOM 1425 N N . GLY A 1 182 ? 1.374 -0.577 3.297 1.00 72.31 182 GLY A N 1
ATOM 1426 C CA . GLY A 1 182 ? 0.878 -1.914 2.975 1.00 72.31 182 GLY A CA 1
ATOM 1427 C C . GLY A 1 182 ? 0.304 -2.080 1.564 1.00 72.31 182 GLY A C 1
ATOM 1428 O O . GLY A 1 182 ? 0.377 -3.180 1.018 1.00 72.31 182 GLY A O 1
ATOM 1429 N N . GLY A 1 183 ? -0.248 -1.025 0.962 1.00 73.56 183 GLY A N 1
ATOM 1430 C CA . GLY A 1 183 ? -0.784 -1.033 -0.399 1.00 73.56 183 GLY A CA 1
ATOM 1431 C C . GLY A 1 183 ? 0.297 -1.165 -1.471 1.00 73.56 183 GLY A C 1
ATOM 1432 O O . GLY A 1 183 ? 0.110 -1.910 -2.430 1.00 73.56 183 GLY A O 1
ATOM 1433 N N . HIS A 1 184 ? 1.457 -0.535 -1.280 1.00 83.75 184 HIS A N 1
ATOM 1434 C CA . HIS A 1 184 ? 2.542 -0.539 -2.271 1.00 83.75 184 HIS A CA 1
ATOM 1435 C C . HIS A 1 184 ? 3.582 -1.647 -2.057 1.00 83.75 184 HIS A C 1
ATOM 1437 O O . HIS A 1 184 ? 4.349 -1.959 -2.971 1.00 83.75 184 HIS A O 1
ATOM 1443 N N . ILE A 1 185 ? 3.593 -2.296 -0.888 1.00 88.81 185 ILE A N 1
ATOM 1444 C CA . ILE A 1 185 ? 4.493 -3.427 -0.604 1.00 88.81 185 ILE A CA 1
ATOM 1445 C C . ILE A 1 185 ? 4.295 -4.582 -1.597 1.00 88.81 185 ILE A C 1
ATOM 1447 O O . ILE A 1 185 ? 5.272 -5.207 -2.017 1.00 88.81 185 ILE A O 1
ATOM 1451 N N . TYR A 1 186 ? 3.053 -4.849 -2.014 1.00 88.00 186 TYR A N 1
ATOM 1452 C CA . TYR A 1 186 ? 2.773 -5.854 -3.044 1.00 88.00 186 TYR A CA 1
ATOM 1453 C C . TYR A 1 186 ? 3.473 -5.508 -4.368 1.00 88.00 186 TYR A C 1
ATOM 1455 O O . TYR A 1 186 ? 4.210 -6.334 -4.907 1.00 88.00 186 TYR A O 1
ATOM 1463 N N . THR A 1 187 ? 3.310 -4.272 -4.847 1.00 88.12 187 THR A N 1
ATOM 1464 C CA . THR A 1 187 ? 3.930 -3.771 -6.083 1.00 88.12 187 THR A CA 1
ATOM 1465 C C . THR A 1 187 ? 5.455 -3.810 -6.009 1.00 88.12 187 THR A C 1
ATOM 1467 O O . THR A 1 187 ? 6.109 -4.320 -6.916 1.00 88.12 187 THR A O 1
ATOM 1470 N N . ALA A 1 188 ? 6.044 -3.357 -4.900 1.00 93.00 188 ALA A N 1
ATOM 1471 C CA . ALA A 1 188 ? 7.490 -3.410 -4.695 1.00 93.00 188 ALA A CA 1
ATOM 1472 C C . ALA A 1 188 ? 8.029 -4.849 -4.718 1.00 93.00 188 ALA A C 1
ATOM 1474 O O . ALA A 1 188 ? 9.043 -5.127 -5.363 1.00 93.00 188 ALA A O 1
ATOM 1475 N N . GLY A 1 189 ? 7.315 -5.774 -4.075 1.00 93.25 189 GLY A N 1
ATOM 1476 C CA . GLY A 1 189 ? 7.624 -7.198 -4.097 1.00 93.25 189 GLY A CA 1
ATOM 1477 C C . GLY A 1 189 ? 7.548 -7.819 -5.492 1.00 93.25 189 GLY A C 1
ATOM 1478 O O . GLY A 1 189 ? 8.439 -8.574 -5.883 1.00 93.25 189 GLY A O 1
ATOM 1479 N N . LYS A 1 190 ? 6.528 -7.457 -6.279 1.00 90.25 190 LYS A N 1
ATOM 1480 C CA . LYS A 1 190 ? 6.401 -7.834 -7.698 1.00 90.25 190 LYS A CA 1
ATOM 1481 C C . LYS A 1 190 ? 7.537 -7.282 -8.561 1.00 90.25 190 LYS A C 1
ATOM 1483 O O . LYS A 1 190 ? 8.027 -7.976 -9.444 1.00 90.25 190 LYS A O 1
ATOM 1488 N N . CYS A 1 191 ? 8.052 -6.103 -8.224 1.00 91.06 191 CYS A N 1
ATOM 1489 C CA . CYS A 1 191 ? 9.277 -5.557 -8.804 1.00 91.06 191 CYS A CA 1
ATOM 1490 C C . CYS A 1 191 ? 10.570 -6.228 -8.311 1.00 91.06 191 CYS A C 1
ATOM 1492 O O . CYS A 1 191 ? 11.656 -5.890 -8.781 1.00 91.06 191 CYS A O 1
ATOM 1494 N N . GLY A 1 192 ? 10.503 -7.219 -7.421 1.00 92.69 192 GLY A N 1
ATOM 1495 C CA . GLY A 1 192 ? 11.673 -7.931 -6.901 1.00 92.69 192 GLY A CA 1
ATOM 1496 C C . GLY A 1 192 ? 12.453 -7.148 -5.843 1.00 92.69 192 GLY A C 1
ATOM 1497 O O . GLY A 1 192 ? 13.622 -7.451 -5.602 1.00 92.69 192 GLY A O 1
ATOM 1498 N N . LEU A 1 193 ? 11.832 -6.135 -5.233 1.00 96.62 193 LEU A N 1
ATOM 1499 C CA . LEU A 1 193 ? 12.356 -5.493 -4.031 1.00 96.62 193 LEU A CA 1
ATOM 1500 C C . LEU A 1 193 ? 12.026 -6.348 -2.804 1.00 96.62 193 LEU A C 1
ATOM 1502 O O . LEU A 1 193 ? 11.033 -7.076 -2.779 1.00 96.62 193 LEU A O 1
ATOM 1506 N N . VAL A 1 194 ? 12.862 -6.247 -1.776 1.00 97.75 194 VAL A N 1
ATOM 1507 C CA . VAL A 1 194 ? 12.760 -7.050 -0.555 1.00 97.75 194 VAL A CA 1
ATOM 1508 C C . VAL A 1 194 ? 12.555 -6.159 0.671 1.00 97.75 194 VAL A C 1
ATOM 1510 O O . VAL A 1 194 ? 13.110 -5.054 0.718 1.00 97.75 194 VAL A O 1
ATOM 1513 N N . PRO A 1 195 ? 11.790 -6.625 1.675 1.00 97.25 195 PRO A N 1
ATOM 1514 C CA . PRO A 1 195 ? 11.642 -5.914 2.936 1.00 97.25 195 PRO A CA 1
ATOM 1515 C C . PRO A 1 195 ? 12.951 -5.930 3.741 1.00 97.25 195 PRO A C 1
ATOM 1517 O O . PRO A 1 195 ? 13.676 -6.930 3.772 1.00 97.25 195 PRO A O 1
ATOM 1520 N N . VAL A 1 196 ? 13.232 -4.820 4.425 1.00 98.12 196 VAL A N 1
ATOM 1521 C CA . VAL A 1 196 ? 14.443 -4.624 5.238 1.00 98.12 196 VAL A CA 1
ATOM 1522 C C . VAL A 1 196 ? 14.100 -4.440 6.717 1.00 98.12 196 VAL A C 1
ATOM 1524 O O . VAL A 1 196 ? 14.573 -5.201 7.560 1.00 98.12 196 VAL A O 1
ATOM 1527 N N . MET A 1 197 ? 13.268 -3.447 7.040 1.00 97.56 197 MET A N 1
ATOM 1528 C CA . MET A 1 197 ? 12.793 -3.179 8.403 1.00 97.56 197 MET A CA 1
ATOM 1529 C C . MET A 1 197 ? 11.332 -2.731 8.381 1.00 97.56 197 MET A C 1
ATOM 1531 O O . MET A 1 197 ? 10.906 -2.095 7.424 1.00 97.56 197 MET A O 1
ATOM 1535 N N . SER A 1 198 ? 10.575 -3.044 9.428 1.00 94.88 198 SER A N 1
ATOM 1536 C CA . SER A 1 198 ? 9.175 -2.648 9.607 1.00 94.88 198 SER A CA 1
ATOM 1537 C C . SER A 1 198 ? 9.076 -1.491 10.591 1.00 94.88 198 SER A C 1
ATOM 1539 O O . SER A 1 198 ? 9.743 -1.518 11.623 1.00 94.88 198 SER A O 1
ATOM 1541 N N . GLU A 1 199 ? 8.195 -0.530 10.337 1.00 92.62 199 GLU A N 1
ATOM 1542 C CA . GLU A 1 199 ? 7.762 0.423 11.359 1.00 92.62 199 GLU A CA 1
ATOM 1543 C C . GLU A 1 199 ? 6.990 -0.325 12.457 1.00 92.62 199 GLU A C 1
ATOM 1545 O O . GLU A 1 199 ? 6.161 -1.196 12.174 1.00 92.62 199 GLU A O 1
ATOM 1550 N N . TYR A 1 200 ? 7.291 -0.016 13.716 1.00 91.81 200 TYR A N 1
ATOM 1551 C CA . TYR A 1 200 ? 6.557 -0.501 14.879 1.00 91.81 200 TYR A CA 1
ATOM 1552 C C . TYR A 1 200 ? 5.790 0.652 15.515 1.00 91.81 200 TYR A C 1
ATOM 1554 O O . TYR A 1 200 ? 6.348 1.721 15.742 1.00 91.81 200 TYR A O 1
ATOM 1562 N N . TYR A 1 201 ? 4.516 0.427 15.825 1.00 84.88 201 TYR A N 1
ATOM 1563 C CA . TYR A 1 201 ? 3.626 1.424 16.416 1.00 84.88 201 TYR A CA 1
ATOM 1564 C C . TYR A 1 201 ? 3.152 0.947 17.786 1.00 84.88 201 TYR A C 1
ATOM 1566 O O . TYR A 1 201 ? 2.905 -0.244 17.973 1.00 84.88 201 TYR A O 1
ATOM 1574 N N . SER A 1 202 ? 2.930 1.875 18.717 1.00 72.25 202 SER A N 1
ATOM 1575 C CA . SER A 1 202 ? 2.303 1.578 20.015 1.00 72.25 202 SER A CA 1
ATOM 1576 C C . SER A 1 202 ? 0.870 1.053 19.862 1.00 72.25 202 SER A C 1
ATOM 1578 O O . SER A 1 202 ? 0.417 0.236 20.657 1.00 72.25 202 SER A O 1
ATOM 1580 N N . THR A 1 203 ? 0.180 1.467 18.796 1.00 66.19 203 THR A N 1
ATOM 1581 C CA . THR A 1 203 ? -1.156 0.988 18.410 1.00 66.19 203 THR A CA 1
ATOM 1582 C C . THR A 1 203 ? -1.153 -0.410 17.775 1.00 66.19 203 THR A C 1
ATOM 1584 O O . THR A 1 203 ? -2.222 -0.988 17.582 1.00 66.19 203 THR A O 1
ATOM 1587 N N . GLY A 1 204 ? 0.028 -0.974 17.487 1.00 67.12 204 GLY A N 1
ATOM 1588 C CA . GLY A 1 204 ? 0.215 -2.336 16.991 1.00 67.12 204 GLY A CA 1
ATOM 1589 C C . GLY A 1 204 ? -0.270 -2.597 15.557 1.00 67.12 204 GLY A C 1
ATOM 1590 O O . GLY A 1 204 ? -0.762 -1.720 14.846 1.00 67.12 204 GLY A O 1
ATOM 1591 N N . LYS A 1 205 ? -0.121 -3.856 15.120 1.00 78.56 205 LYS A N 1
ATOM 1592 C CA . LYS A 1 205 ? -0.813 -4.382 13.932 1.00 78.56 205 LYS A CA 1
ATOM 1593 C C . LYS A 1 205 ? -2.283 -4.598 14.285 1.00 78.56 205 LYS A C 1
ATOM 1595 O O . LYS A 1 205 ? -2.589 -5.015 15.398 1.00 78.56 205 LYS A O 1
ATOM 1600 N N . TYR A 1 206 ? -3.187 -4.385 13.333 1.00 84.88 206 TYR A N 1
ATOM 1601 C CA . TYR A 1 206 ? -4.613 -4.618 13.551 1.00 84.88 206 TYR A CA 1
ATOM 1602 C C . TYR A 1 206 ? -5.199 -5.608 12.555 1.00 84.88 206 TYR A C 1
ATOM 1604 O O . TYR A 1 206 ? -4.835 -5.628 11.383 1.00 84.88 206 TYR A O 1
ATOM 1612 N N . TYR A 1 207 ? -6.156 -6.403 13.017 1.00 92.31 207 TYR A N 1
ATOM 1613 C CA . TYR A 1 207 ? -6.958 -7.262 12.157 1.00 92.31 207 TYR A CA 1
ATOM 1614 C C . TYR A 1 207 ? -8.064 -6.454 11.484 1.00 92.31 207 TYR A C 1
ATOM 1616 O O . TYR A 1 207 ? -8.812 -5.742 12.162 1.00 92.31 207 TYR A O 1
ATOM 1624 N N . ALA A 1 208 ? -8.145 -6.557 10.160 1.00 94.62 208 ALA A N 1
ATOM 1625 C CA . ALA A 1 208 ? -9.277 -6.111 9.363 1.00 94.62 208 ALA A CA 1
ATOM 1626 C C . ALA A 1 208 ? -10.410 -7.135 9.490 1.00 94.62 208 ALA A C 1
ATOM 1628 O O . ALA A 1 208 ? -10.188 -8.334 9.311 1.00 94.62 208 ALA A O 1
ATOM 1629 N N . VAL A 1 209 ? -11.618 -6.670 9.791 1.00 97.25 209 VAL A N 1
ATOM 1630 C CA . VAL A 1 209 ? -12.788 -7.512 10.060 1.00 97.25 209 VAL A CA 1
ATOM 1631 C C . VAL A 1 209 ? -14.022 -6.985 9.325 1.00 97.25 209 VAL A C 1
ATOM 1633 O O . VAL A 1 209 ? -14.121 -5.794 9.024 1.00 97.25 209 VAL A O 1
ATOM 1636 N N . ALA A 1 210 ? -14.971 -7.878 9.054 1.00 98.19 210 ALA A N 1
ATOM 1637 C CA . ALA A 1 210 ? -16.316 -7.536 8.604 1.00 98.19 210 ALA A CA 1
ATOM 1638 C C . ALA A 1 210 ? -17.280 -7.705 9.780 1.00 98.19 210 ALA A C 1
ATOM 1640 O O . ALA A 1 210 ? -17.392 -8.802 10.321 1.00 98.19 210 ALA A O 1
ATOM 1641 N N . VAL A 1 211 ? -17.949 -6.627 10.178 1.00 98.38 211 VAL A N 1
ATOM 1642 C CA . VAL A 1 211 ? -18.857 -6.584 11.328 1.00 98.38 211 VAL A CA 1
ATOM 1643 C C . VAL A 1 211 ? -20.293 -6.515 10.836 1.00 98.38 211 VAL A C 1
ATOM 1645 O O . VAL A 1 211 ? -20.605 -5.744 9.931 1.00 98.38 211 VAL A O 1
ATOM 1648 N N . VAL A 1 212 ? -21.172 -7.282 11.464 1.00 98.12 212 VAL A N 1
ATOM 1649 C CA . VAL A 1 212 ? -22.605 -7.330 11.174 1.00 98.12 212 VAL A CA 1
ATOM 1650 C C . VAL A 1 212 ? -23.393 -7.282 12.482 1.00 98.12 212 VAL A C 1
ATOM 1652 O O . VAL A 1 212 ? -22.889 -7.670 13.538 1.00 98.12 212 VAL A O 1
ATOM 1655 N N . ARG A 1 213 ? -24.648 -6.832 12.435 1.00 97.44 213 ARG A N 1
ATOM 1656 C CA . ARG A 1 213 ? -25.556 -6.976 13.581 1.00 97.44 213 ARG A CA 1
ATOM 1657 C C . ARG A 1 213 ? -25.900 -8.438 13.816 1.00 97.44 213 ARG A C 1
ATOM 1659 O O . ARG A 1 213 ? -26.201 -9.186 12.881 1.00 97.44 213 ARG A O 1
ATOM 1666 N N . LYS A 1 214 ? -25.955 -8.831 15.082 1.00 96.12 214 LYS A N 1
ATOM 1667 C CA . LYS A 1 214 ? -26.332 -10.184 15.490 1.00 96.12 214 LYS A CA 1
ATOM 1668 C C . LYS A 1 214 ? -27.737 -10.573 15.021 1.00 96.12 214 LYS A C 1
ATOM 1670 O O . LYS A 1 214 ? -27.948 -11.715 14.636 1.00 96.12 214 LYS A O 1
ATOM 1675 N N . THR A 1 215 ? -28.657 -9.610 14.951 1.00 95.12 215 THR A N 1
ATOM 1676 C CA . THR A 1 215 ? -30.038 -9.797 14.467 1.00 95.12 215 THR A CA 1
ATOM 1677 C C . THR A 1 215 ? -30.134 -10.165 12.981 1.00 95.12 215 THR A C 1
ATOM 1679 O O . THR A 1 215 ? -31.116 -10.769 12.556 1.00 95.12 215 THR A O 1
ATOM 1682 N N . ASN A 1 216 ? -29.119 -9.846 12.171 1.00 93.38 216 ASN A N 1
ATOM 1683 C CA . ASN A 1 216 ? -29.107 -10.130 10.736 1.00 93.38 216 ASN A CA 1
ATOM 1684 C C . ASN A 1 216 ? -28.598 -11.551 10.454 1.00 93.38 216 ASN A C 1
ATOM 1686 O O . ASN A 1 216 ? -27.555 -11.717 9.825 1.00 93.38 216 ASN A O 1
ATOM 1690 N N . HIS A 1 217 ? -29.301 -12.582 10.935 1.00 89.25 217 HIS A N 1
ATOM 1691 C CA . HIS A 1 217 ? -28.826 -13.978 10.966 1.00 89.25 217 HIS A CA 1
ATOM 1692 C C . HIS A 1 217 ? -28.373 -14.545 9.608 1.00 89.25 217 HIS A C 1
ATOM 1694 O O . HIS A 1 217 ? -27.395 -15.285 9.553 1.00 89.25 217 HIS A O 1
ATOM 1700 N N . ASN A 1 218 ? -29.016 -14.130 8.514 1.00 89.25 218 ASN A N 1
ATOM 1701 C CA . ASN A 1 218 ? -28.804 -14.683 7.170 1.00 89.25 218 ASN A CA 1
ATOM 1702 C C . ASN A 1 218 ? -27.636 -14.048 6.398 1.00 89.25 218 ASN A C 1
ATOM 1704 O O . ASN A 1 218 ? -27.481 -14.309 5.211 1.00 89.25 218 ASN A O 1
ATOM 1708 N N . ILE A 1 219 ? -26.868 -13.143 7.009 1.00 94.69 219 ILE A N 1
ATOM 1709 C CA . ILE A 1 219 ? -25.755 -12.483 6.323 1.00 94.69 219 ILE A CA 1
ATOM 1710 C C . ILE A 1 219 ? -24.461 -13.218 6.649 1.00 94.69 219 ILE A C 1
ATOM 1712 O O . ILE A 1 219 ? -24.057 -13.306 7.808 1.00 94.69 219 ILE A O 1
ATOM 1716 N N . THR A 1 220 ? -23.799 -13.703 5.603 1.00 94.69 220 THR A N 1
ATOM 1717 C CA . THR A 1 220 ? -22.464 -14.301 5.654 1.00 94.69 220 THR A CA 1
ATOM 1718 C C . THR A 1 220 ? -21.522 -13.554 4.712 1.00 94.69 220 THR A C 1
ATOM 1720 O O . THR A 1 220 ? -21.960 -12.866 3.787 1.00 94.69 220 THR A O 1
ATOM 1723 N N . LEU A 1 221 ? -20.206 -13.713 4.893 1.00 92.25 221 LEU A N 1
ATOM 1724 C CA . LEU A 1 221 ? -19.219 -13.089 3.999 1.00 92.25 221 LEU A CA 1
ATOM 1725 C C . LEU A 1 221 ? -19.379 -13.552 2.533 1.00 92.25 221 LEU A C 1
ATOM 1727 O O . LEU A 1 221 ? -19.027 -12.831 1.601 1.00 92.25 221 LEU A O 1
ATOM 1731 N N . ARG A 1 222 ? -19.934 -14.752 2.318 1.00 89.69 222 ARG A N 1
ATOM 1732 C CA . ARG A 1 222 ? -20.120 -15.363 0.992 1.00 89.69 222 ARG A CA 1
ATOM 1733 C C . ARG A 1 222 ? -21.359 -14.850 0.250 1.00 89.69 222 ARG A C 1
ATOM 1735 O O . ARG A 1 222 ? -21.471 -15.101 -0.953 1.00 89.69 222 ARG A O 1
ATOM 1742 N N . GLU A 1 223 ? -22.250 -14.142 0.943 1.00 87.06 223 GLU A N 1
ATOM 1743 C CA . GLU A 1 223 ? -23.585 -13.732 0.479 1.00 87.06 223 GLU A CA 1
ATOM 1744 C C . GLU A 1 223 ? -23.788 -12.213 0.605 1.00 87.06 223 GLU A C 1
ATOM 1746 O O . GLU A 1 223 ? -24.871 -11.719 0.911 1.00 87.06 223 GLU A O 1
ATOM 1751 N N . LEU A 1 224 ? -22.718 -11.452 0.361 1.00 92.62 224 LEU A N 1
ATOM 1752 C CA . LEU A 1 224 ? -22.744 -9.987 0.397 1.00 92.62 224 LEU A CA 1
ATOM 1753 C C . LEU A 1 224 ? -23.325 -9.338 -0.870 1.00 92.62 224 LEU A C 1
ATOM 1755 O O . LEU A 1 224 ? -23.499 -8.121 -0.900 1.00 92.62 224 LEU A O 1
ATOM 1759 N N . ALA A 1 225 ? -23.626 -10.125 -1.904 1.00 92.12 225 ALA A N 1
ATOM 1760 C CA . ALA A 1 225 ? -24.231 -9.622 -3.131 1.00 92.12 225 ALA A CA 1
ATOM 1761 C C . ALA A 1 225 ? -25.567 -8.922 -2.825 1.00 92.12 225 ALA A C 1
ATOM 1763 O O . ALA A 1 225 ? -26.439 -9.481 -2.157 1.00 92.12 225 ALA A O 1
ATOM 1764 N N . GLY A 1 226 ? -25.713 -7.678 -3.283 1.00 92.88 226 GLY A N 1
ATOM 1765 C CA . GLY A 1 226 ? -26.892 -6.843 -3.045 1.00 92.88 226 GLY A CA 1
ATOM 1766 C C . GLY A 1 226 ? -27.081 -6.358 -1.601 1.00 92.88 226 GLY A C 1
ATOM 1767 O O . GLY A 1 226 ? -28.048 -5.644 -1.336 1.00 92.88 226 GLY A O 1
ATOM 1768 N N . LYS A 1 227 ? -26.187 -6.701 -0.662 1.00 95.31 227 LYS A N 1
ATOM 1769 C CA . LYS A 1 227 ? -26.229 -6.200 0.722 1.00 95.31 227 LYS A CA 1
ATOM 1770 C C . LYS A 1 227 ? -25.650 -4.796 0.807 1.00 95.31 227 LYS A C 1
ATOM 1772 O O . LYS A 1 227 ? -24.721 -4.457 0.077 1.00 95.31 227 LYS A O 1
ATOM 1777 N N . SER A 1 228 ? -26.192 -3.986 1.706 1.00 96.06 228 SER A N 1
ATOM 1778 C CA . SER A 1 228 ? -25.722 -2.618 1.925 1.00 96.06 228 SER A CA 1
ATOM 1779 C C . SER A 1 228 ? -24.424 -2.658 2.736 1.00 96.06 228 SER A C 1
ATOM 1781 O O . SER A 1 228 ? -24.384 -3.279 3.797 1.00 96.06 228 SER A O 1
ATOM 1783 N N . THR A 1 229 ? -23.351 -2.016 2.279 1.00 96.62 229 THR A N 1
ATOM 1784 C CA . THR A 1 229 ? -22.042 -2.072 2.956 1.00 96.62 229 THR A CA 1
ATOM 1785 C C . THR A 1 229 ? -21.523 -0.698 3.364 1.00 96.62 229 THR A C 1
ATOM 1787 O O . THR A 1 229 ? -21.759 0.312 2.700 1.00 96.62 229 THR A O 1
ATOM 1790 N N . CYS A 1 230 ? -20.793 -0.666 4.476 1.00 98.00 230 CYS A N 1
ATOM 1791 C CA . CYS A 1 230 ? -20.163 0.520 5.038 1.00 98.00 230 CYS A CA 1
ATOM 1792 C C . CYS A 1 230 ? -18.641 0.336 5.056 1.00 98.00 230 CYS A C 1
ATOM 1794 O O . CYS A 1 230 ? -18.117 -0.621 5.632 1.00 98.00 230 CYS A O 1
ATOM 1796 N N . HIS A 1 231 ? -17.922 1.263 4.435 1.00 96.50 231 HIS A N 1
ATOM 1797 C CA . HIS A 1 231 ? -16.478 1.203 4.247 1.00 96.50 231 HIS A CA 1
ATOM 1798 C C . HIS A 1 231 ? -15.814 2.424 4.876 1.00 96.50 231 HIS A C 1
ATOM 1800 O O . HIS A 1 231 ? -16.336 3.532 4.813 1.00 96.50 231 HIS A O 1
ATOM 1806 N N . THR A 1 232 ? -14.606 2.255 5.417 1.00 89.38 232 THR A N 1
ATOM 1807 C CA . THR A 1 232 ? -13.858 3.389 5.998 1.00 89.38 232 THR A CA 1
ATOM 1808 C C . THR A 1 232 ? -13.410 4.429 4.970 1.00 89.38 232 THR A C 1
ATOM 1810 O O . THR A 1 232 ? -12.995 5.525 5.356 1.00 89.38 232 THR A O 1
ATOM 1813 N N . GLY A 1 233 ? -13.437 4.069 3.687 1.00 85.75 233 GLY A N 1
ATOM 1814 C CA . GLY A 1 233 ? -13.058 4.886 2.540 1.00 85.75 233 GLY A CA 1
ATOM 1815 C C . GLY A 1 233 ? -12.388 4.043 1.456 1.00 85.75 233 GLY A C 1
ATOM 1816 O O . GLY A 1 233 ? -11.698 3.068 1.765 1.00 85.75 233 GLY A O 1
ATOM 1817 N N . VAL A 1 234 ? -12.573 4.432 0.197 1.00 85.12 234 VAL A N 1
ATOM 1818 C CA . VAL A 1 234 ? -11.919 3.807 -0.960 1.00 85.12 234 VAL A CA 1
ATOM 1819 C C . VAL A 1 234 ? -10.393 3.832 -0.781 1.00 85.12 234 VAL A C 1
ATOM 1821 O O . VAL A 1 234 ? -9.830 4.787 -0.234 1.00 85.12 234 VAL A O 1
ATOM 1824 N N . ASN A 1 235 ? -9.735 2.749 -1.201 1.00 78.38 235 ASN A N 1
ATOM 1825 C CA . ASN A 1 235 ? -8.289 2.501 -1.114 1.00 78.38 235 ASN A CA 1
ATOM 1826 C C . ASN A 1 235 ? -7.699 2.402 0.307 1.00 78.38 235 ASN A C 1
ATOM 1828 O O . ASN A 1 235 ? -6.482 2.330 0.468 1.00 78.38 235 ASN A O 1
ATOM 1832 N N . ARG A 1 236 ? -8.526 2.368 1.364 1.00 82.25 236 ARG A N 1
ATOM 1833 C CA . ARG A 1 236 ? -8.047 2.104 2.733 1.00 82.25 236 ARG A CA 1
ATOM 1834 C C . ARG A 1 236 ? -7.893 0.609 2.996 1.00 82.25 236 ARG A C 1
ATOM 1836 O O . ARG A 1 236 ? -8.732 -0.186 2.587 1.00 82.25 236 ARG A O 1
ATOM 1843 N N . THR A 1 237 ? -6.881 0.239 3.779 1.00 85.00 237 THR A N 1
ATOM 1844 C CA . THR A 1 237 ? -6.515 -1.153 4.093 1.00 85.00 237 THR A CA 1
ATOM 1845 C C . THR A 1 237 ? -7.701 -2.005 4.559 1.00 85.00 237 THR A C 1
ATOM 1847 O O . THR A 1 237 ? -8.181 -2.849 3.808 1.00 85.00 237 THR A O 1
ATOM 1850 N N . ALA A 1 238 ? -8.215 -1.782 5.774 1.00 88.06 238 ALA A N 1
ATOM 1851 C CA . ALA A 1 238 ? -9.290 -2.612 6.331 1.00 88.06 238 ALA A CA 1
ATOM 1852 C C . ALA A 1 238 ? -10.666 -2.362 5.703 1.00 88.06 238 ALA A C 1
ATOM 1854 O O . ALA A 1 238 ? -11.473 -3.281 5.632 1.00 88.06 238 ALA A O 1
ATOM 1855 N N . GLY A 1 239 ? -10.942 -1.126 5.278 1.00 89.75 239 GLY A N 1
ATOM 1856 C CA . GLY A 1 239 ? -12.264 -0.750 4.774 1.00 89.75 239 GLY A CA 1
ATOM 1857 C C . GLY A 1 239 ? -12.484 -1.041 3.296 1.00 89.75 239 GLY A C 1
ATOM 1858 O O . GLY A 1 239 ? -13.632 -1.062 2.868 1.00 89.75 239 GLY A O 1
ATOM 1859 N N . TRP A 1 240 ? -11.422 -1.251 2.516 1.00 89.50 240 TRP A N 1
ATOM 1860 C CA . TRP A 1 240 ? -11.519 -1.402 1.065 1.00 89.50 240 TRP A CA 1
ATOM 1861 C C . TRP A 1 240 ? -10.586 -2.483 0.523 1.00 89.50 240 TRP A C 1
ATOM 1863 O O . TRP A 1 240 ? -11.062 -3.507 0.044 1.00 89.50 240 TRP A O 1
ATOM 1873 N N . ASN A 1 241 ? -9.271 -2.317 0.658 1.00 85.75 241 ASN A N 1
ATOM 1874 C CA . ASN A 1 241 ? -8.301 -3.196 0.001 1.00 85.75 241 ASN A CA 1
ATOM 1875 C C . ASN A 1 241 ? -8.463 -4.659 0.444 1.00 85.75 241 ASN A C 1
ATOM 1877 O O . ASN A 1 241 ? -8.589 -5.561 -0.382 1.00 85.75 241 ASN A O 1
ATOM 1881 N N . VAL A 1 242 ? -8.528 -4.897 1.757 1.00 90.62 242 VAL A N 1
ATOM 1882 C CA . VAL A 1 242 ? -8.750 -6.242 2.300 1.00 90.62 242 VAL A CA 1
ATOM 1883 C C . VAL A 1 242 ? -10.084 -6.838 1.832 1.00 90.62 242 VAL A C 1
ATOM 1885 O O . VAL A 1 242 ? -10.056 -7.897 1.204 1.00 90.62 242 VAL A O 1
ATOM 1888 N N . PRO A 1 243 ? -11.254 -6.222 2.098 1.00 91.81 243 PRO A N 1
ATOM 1889 C CA . PRO A 1 243 ? -12.527 -6.850 1.758 1.00 91.81 243 PRO A CA 1
ATOM 1890 C C . PRO A 1 243 ? -12.740 -7.028 0.252 1.00 91.81 243 PRO A C 1
ATOM 1892 O O . PRO A 1 243 ? -13.169 -8.105 -0.159 1.00 91.81 243 PRO A O 1
ATOM 1895 N N . ILE A 1 244 ? -12.400 -6.039 -0.583 1.00 89.75 244 ILE A N 1
ATOM 1896 C CA . ILE A 1 244 ? -12.540 -6.167 -2.041 1.00 89.75 244 ILE A CA 1
ATOM 1897 C C . ILE A 1 244 ? -11.589 -7.244 -2.569 1.00 89.75 244 ILE A C 1
ATOM 1899 O O . ILE A 1 244 ? -12.018 -8.134 -3.300 1.00 89.75 244 ILE A O 1
ATOM 1903 N N . GLY A 1 245 ? -10.330 -7.239 -2.122 1.00 88.31 245 GLY A N 1
ATOM 1904 C CA . GLY A 1 245 ? -9.343 -8.245 -2.501 1.00 88.31 245 GLY A CA 1
ATOM 1905 C C . GLY A 1 245 ? -9.772 -9.673 -2.171 1.00 88.31 245 GLY A C 1
ATOM 1906 O O . GLY A 1 245 ? -9.666 -10.572 -3.005 1.00 88.31 245 GLY A O 1
ATOM 1907 N N . ARG A 1 246 ? -10.334 -9.889 -0.976 1.00 89.38 246 ARG A N 1
ATOM 1908 C CA . ARG A 1 246 ? -10.881 -11.194 -0.577 1.00 89.38 246 ARG A CA 1
ATOM 1909 C C . ARG A 1 246 ? -12.079 -11.614 -1.417 1.00 89.38 246 ARG A C 1
ATOM 1911 O O . ARG A 1 246 ? -12.163 -12.777 -1.797 1.00 89.38 246 ARG A O 1
ATOM 1918 N N . LEU A 1 247 ? -12.987 -10.695 -1.729 1.00 89.56 247 LEU A N 1
ATOM 1919 C CA . LEU A 1 247 ? -14.153 -11.009 -2.554 1.00 89.56 247 LEU A CA 1
ATOM 1920 C C . LEU A 1 247 ? -13.764 -11.367 -3.990 1.00 89.56 247 LEU A C 1
ATOM 1922 O O . LEU A 1 247 ? -14.342 -12.296 -4.555 1.00 89.56 247 LEU A O 1
ATOM 1926 N N . VAL A 1 248 ? -12.754 -10.703 -4.556 1.00 86.81 248 VAL A N 1
ATOM 1927 C CA . VAL A 1 248 ? -12.187 -11.091 -5.855 1.00 86.81 248 VAL A CA 1
ATOM 1928 C C . VAL A 1 248 ? -11.539 -12.473 -5.770 1.00 86.81 248 VAL A C 1
ATOM 1930 O O . VAL A 1 248 ? -11.837 -13.333 -6.595 1.00 86.81 248 VAL A O 1
ATOM 1933 N N . GLN A 1 249 ? -10.733 -12.739 -4.735 1.00 85.06 249 GLN A N 1
ATOM 1934 C CA . GLN A 1 249 ? -10.121 -14.057 -4.521 1.00 85.06 249 GLN A CA 1
ATOM 1935 C C . GLN A 1 249 ? -11.170 -15.181 -4.432 1.00 85.06 249 GLN A C 1
ATOM 1937 O O . GLN A 1 249 ? -10.955 -16.283 -4.928 1.00 85.06 249 GLN A O 1
ATOM 1942 N N . MET A 1 250 ? -12.318 -14.907 -3.810 1.00 86.50 250 MET A N 1
ATOM 1943 C CA . MET A 1 250 ? -13.442 -15.844 -3.700 1.00 86.50 250 MET A CA 1
ATOM 1944 C C . MET A 1 250 ? -14.269 -15.973 -4.991 1.00 86.50 250 MET A C 1
ATOM 1946 O O . MET A 1 250 ? -15.273 -16.685 -4.992 1.00 86.50 250 MET A O 1
ATOM 1950 N N . GLY A 1 251 ? -13.909 -15.261 -6.064 1.00 86.00 251 GLY A N 1
ATOM 1951 C CA . GLY A 1 251 ? -14.656 -15.236 -7.322 1.00 86.00 251 GLY A CA 1
ATOM 1952 C C . GLY A 1 251 ? -16.015 -14.536 -7.226 1.00 86.00 251 GLY A C 1
ATOM 1953 O O . GLY A 1 251 ? -16.886 -14.777 -8.057 1.00 86.00 251 GLY A O 1
ATOM 1954 N N . LYS A 1 252 ? -16.233 -13.701 -6.201 1.00 85.75 252 LYS A N 1
ATOM 1955 C CA . LYS A 1 252 ? -17.503 -12.989 -5.974 1.00 85.75 252 LYS A CA 1
ATOM 1956 C C . LYS A 1 252 ? -17.607 -11.702 -6.784 1.00 85.75 252 LYS A C 1
ATOM 1958 O O . LYS A 1 252 ? -18.702 -11.322 -7.181 1.00 85.75 252 LYS A O 1
ATOM 1963 N N . ILE A 1 253 ? -16.473 -11.056 -7.044 1.00 82.62 253 ILE A N 1
ATOM 1964 C CA . ILE A 1 253 ? -16.377 -9.862 -7.883 1.00 82.62 253 ILE A CA 1
ATOM 1965 C C . ILE A 1 253 ? -15.409 -10.177 -9.025 1.00 82.62 253 ILE A C 1
ATOM 1967 O O . ILE A 1 253 ? -14.305 -10.658 -8.789 1.00 82.62 253 ILE A O 1
ATOM 1971 N N . SER A 1 254 ? -15.830 -9.922 -10.265 1.00 71.12 254 SER A N 1
ATOM 1972 C CA . SER A 1 254 ? -15.070 -10.274 -11.472 1.00 71.12 254 SER A CA 1
ATOM 1973 C C . SER A 1 254 ? -14.045 -9.219 -11.904 1.00 71.12 254 SER A C 1
ATOM 1975 O O . SER A 1 254 ? -13.240 -9.483 -12.792 1.00 71.12 254 SER A O 1
ATOM 1977 N N . LYS A 1 255 ? -14.112 -8.004 -11.347 1.00 65.94 255 LYS A N 1
ATOM 1978 C CA . LYS A 1 255 ? -13.236 -6.870 -11.669 1.00 65.94 255 LYS A CA 1
ATOM 1979 C C . LYS A 1 255 ? -12.955 -6.033 -10.416 1.00 65.94 255 LYS A C 1
ATOM 1981 O O . LYS A 1 255 ? -13.803 -5.935 -9.540 1.00 65.94 255 LYS A O 1
ATOM 1986 N N . CYS A 1 256 ? -11.782 -5.419 -10.350 1.00 64.06 256 CYS A N 1
ATOM 1987 C CA . CYS A 1 256 ? -11.218 -4.827 -9.135 1.00 64.06 256 CYS A CA 1
ATOM 1988 C C . CYS A 1 256 ? -11.490 -3.317 -9.031 1.00 64.06 256 CYS A C 1
ATOM 1990 O O . CYS A 1 256 ? -11.065 -2.673 -8.077 1.00 64.06 256 CYS A O 1
ATOM 1992 N N . ASP A 1 257 ? -12.232 -2.769 -9.995 1.00 63.94 257 ASP A N 1
ATOM 1993 C CA . ASP A 1 257 ? -12.628 -1.368 -10.027 1.00 63.94 257 ASP A CA 1
ATOM 1994 C C . ASP A 1 257 ? -13.800 -1.072 -9.080 1.00 63.94 257 ASP A C 1
ATOM 1996 O O . ASP A 1 257 ? -14.646 -1.923 -8.775 1.00 63.94 257 ASP A O 1
ATOM 2000 N N . ILE A 1 258 ? -13.900 0.201 -8.688 1.00 63.81 258 ILE A N 1
ATOM 2001 C CA . ILE A 1 258 ? -14.979 0.735 -7.845 1.00 63.81 258 ILE A CA 1
ATOM 2002 C C . ILE A 1 258 ? -16.358 0.450 -8.459 1.00 63.81 258 ILE A C 1
ATOM 2004 O O . ILE A 1 258 ? -17.297 0.140 -7.733 1.00 63.81 258 ILE A O 1
ATOM 2008 N N . VAL A 1 259 ? -16.491 0.510 -9.787 1.00 67.44 259 VAL A N 1
ATOM 2009 C CA . VAL A 1 259 ? -17.763 0.300 -10.502 1.00 67.44 259 VAL A CA 1
ATOM 2010 C C . VAL A 1 259 ? -18.273 -1.154 -10.383 1.00 67.44 259 VAL A C 1
ATOM 2012 O O . VAL A 1 259 ? -19.395 -1.348 -9.922 1.00 67.44 259 VAL A O 1
ATOM 2015 N N . PRO A 1 260 ? -17.489 -2.197 -10.711 1.00 68.06 260 PRO A N 1
ATOM 2016 C CA . PRO A 1 260 ? -17.817 -3.592 -10.414 1.00 68.06 260 PRO A CA 1
ATOM 2017 C C . PRO A 1 260 ? -18.152 -3.865 -8.946 1.00 68.06 260 PRO A C 1
ATOM 2019 O O . PRO A 1 260 ? -19.145 -4.538 -8.674 1.00 68.06 260 PRO A O 1
ATOM 2022 N N . ALA A 1 261 ? -17.372 -3.325 -8.001 1.00 73.38 261 ALA A N 1
ATOM 2023 C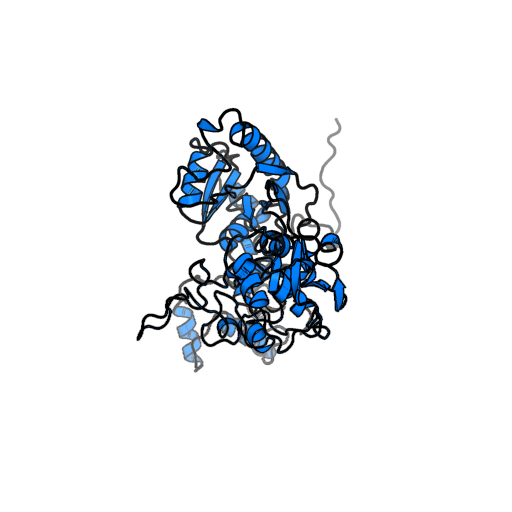 CA . ALA A 1 261 ? -17.677 -3.458 -6.577 1.00 73.38 261 ALA A CA 1
ATOM 2024 C C . ALA A 1 261 ? -19.028 -2.802 -6.232 1.00 73.38 261 ALA A C 1
ATOM 2026 O O . ALA A 1 261 ? -19.844 -3.388 -5.525 1.00 73.38 261 ALA A O 1
ATOM 2027 N N . SER A 1 262 ? -19.301 -1.627 -6.803 1.00 73.81 262 SER A N 1
ATOM 2028 C CA . SER A 1 262 ? -20.570 -0.904 -6.668 1.00 73.81 262 SER A CA 1
ATOM 2029 C C . SER A 1 262 ? -21.767 -1.659 -7.254 1.00 73.81 262 SER A C 1
ATOM 2031 O O . SER A 1 262 ? -22.879 -1.540 -6.746 1.00 73.81 262 SER A O 1
ATOM 2033 N N . ASN A 1 263 ? -21.548 -2.470 -8.289 1.00 83.50 263 ASN A N 1
ATOM 2034 C CA . ASN A 1 263 ? -22.585 -3.324 -8.872 1.00 83.50 263 ASN A CA 1
ATOM 2035 C C . ASN A 1 263 ? -22.812 -4.612 -8.070 1.00 83.50 263 ASN A C 1
ATOM 2037 O O . ASN A 1 263 ? -23.909 -5.163 -8.104 1.00 83.50 263 ASN A O 1
ATOM 2041 N N . TYR A 1 264 ? -21.786 -5.108 -7.372 1.00 88.25 264 TYR A N 1
ATOM 2042 C CA . TYR A 1 264 ? -21.896 -6.292 -6.522 1.00 88.25 264 TYR A CA 1
ATOM 2043 C C . TYR A 1 264 ? -22.651 -5.996 -5.221 1.00 88.25 264 TYR A C 1
ATOM 2045 O O . TYR A 1 264 ? -23.511 -6.778 -4.818 1.00 88.25 264 TYR A O 1
ATOM 2053 N N . PHE A 1 265 ? -22.345 -4.877 -4.562 1.00 91.81 265 PHE A N 1
ATOM 2054 C CA . PHE A 1 265 ? -23.026 -4.469 -3.333 1.00 91.81 265 PHE A CA 1
ATOM 2055 C C . PHE A 1 265 ? -24.339 -3.728 -3.609 1.00 91.81 265 PHE A C 1
ATOM 2057 O O . PHE A 1 265 ? -24.554 -3.144 -4.671 1.00 91.81 265 PHE A O 1
ATOM 2064 N N . GLY A 1 266 ? -25.222 -3.731 -2.613 1.00 92.19 266 GLY A N 1
ATOM 2065 C CA . GLY A 1 266 ? -26.382 -2.847 -2.576 1.00 92.19 266 GLY A CA 1
ATOM 2066 C C . GLY A 1 266 ? -25.998 -1.395 -2.244 1.00 92.19 266 GLY A C 1
ATOM 2067 O O . GLY A 1 266 ? -24.818 -1.069 -2.097 1.00 92.19 266 GLY A O 1
ATOM 2068 N N . PRO A 1 267 ? -26.986 -0.493 -2.106 1.00 93.88 267 PRO A N 1
ATOM 2069 C CA . PRO A 1 267 ? -26.749 0.896 -1.717 1.00 93.88 267 PRO A CA 1
ATOM 2070 C C . PRO A 1 267 ? -26.023 0.987 -0.368 1.00 93.88 267 PRO A C 1
ATOM 2072 O O . PRO A 1 267 ? -26.535 0.509 0.635 1.00 93.88 267 PRO A O 1
ATOM 2075 N N . GLY A 1 268 ? -24.862 1.632 -0.326 1.00 95.06 268 GLY A N 1
ATOM 2076 C CA . GLY A 1 268 ? -24.004 1.696 0.857 1.00 95.06 268 GLY A CA 1
ATOM 2077 C C . GLY A 1 268 ? -23.275 3.029 0.991 1.00 95.06 268 GLY A C 1
ATOM 2078 O O . GLY A 1 268 ? -23.652 4.022 0.357 1.00 95.06 268 GLY A O 1
ATOM 2079 N N . CYS A 1 269 ? -22.252 3.048 1.848 1.00 96.06 269 CYS A N 1
ATOM 2080 C CA . CYS A 1 269 ? -21.349 4.184 1.992 1.00 96.06 269 CYS A CA 1
ATOM 2081 C C . CYS A 1 269 ? -19.876 3.756 1.925 1.00 96.06 269 CYS A C 1
ATOM 2083 O O . CYS A 1 269 ? -19.377 3.058 2.807 1.00 96.06 269 CYS A O 1
ATOM 2085 N N . ALA A 1 270 ? -19.171 4.214 0.893 1.00 95.44 270 ALA A N 1
ATOM 2086 C CA . ALA A 1 270 ? -17.733 4.114 0.712 1.00 95.44 270 ALA A CA 1
ATOM 2087 C C . ALA A 1 270 ? -17.173 5.487 0.306 1.00 95.44 270 ALA A C 1
ATOM 2089 O O . ALA A 1 270 ? -17.130 5.819 -0.880 1.00 95.44 270 ALA A O 1
ATOM 2090 N N . PRO A 1 271 ? -16.729 6.298 1.279 1.00 91.31 271 PRO A N 1
ATOM 2091 C CA . PRO A 1 271 ? -16.190 7.627 1.013 1.00 91.31 271 PRO A CA 1
ATOM 2092 C C . PRO A 1 271 ? -15.043 7.606 -0.005 1.00 91.31 271 PRO A C 1
ATOM 2094 O O . PRO A 1 271 ? -14.090 6.836 0.134 1.00 91.31 271 PRO A O 1
ATOM 2097 N N . GLY A 1 272 ? -15.116 8.472 -1.012 1.00 85.81 272 GLY A N 1
ATOM 2098 C CA . GLY A 1 272 ? -14.203 8.526 -2.155 1.00 85.81 272 GLY A CA 1
ATOM 2099 C C . GLY A 1 272 ? -14.683 7.771 -3.398 1.00 85.81 272 GLY A C 1
ATOM 2100 O O . GLY A 1 272 ? -14.005 7.836 -4.418 1.00 85.81 272 GLY A O 1
ATOM 2101 N N . ALA A 1 273 ? -15.819 7.071 -3.344 1.00 88.81 273 ALA A N 1
ATOM 2102 C CA . ALA A 1 273 ? -16.450 6.510 -4.537 1.00 88.81 273 ALA A CA 1
ATOM 2103 C C . ALA A 1 273 ? -17.159 7.606 -5.372 1.00 88.81 273 ALA A C 1
ATOM 2105 O O . ALA A 1 273 ? -17.432 8.693 -4.855 1.00 88.81 273 ALA A O 1
ATOM 2106 N N . PRO A 1 274 ? -17.481 7.349 -6.656 1.00 88.56 274 PRO A N 1
ATOM 2107 C CA . PRO A 1 274 ? -18.294 8.262 -7.460 1.00 88.56 274 PRO A CA 1
ATOM 2108 C C . PRO A 1 274 ? -19.666 8.512 -6.820 1.00 88.56 274 PRO A C 1
ATOM 2110 O O . PRO A 1 274 ? -20.317 7.570 -6.354 1.00 88.56 274 PRO A O 1
ATOM 2113 N N . LEU A 1 275 ? -20.105 9.775 -6.801 1.00 87.50 275 LEU A N 1
ATOM 2114 C CA . LEU A 1 275 ? -21.319 10.224 -6.100 1.00 87.50 275 LEU A CA 1
ATOM 2115 C C . LEU A 1 275 ? -22.606 9.537 -6.581 1.00 87.50 275 LEU A C 1
ATOM 2117 O O . LEU A 1 275 ? -23.526 9.325 -5.793 1.00 87.50 275 LEU A O 1
ATOM 2121 N N . ASP A 1 276 ? -22.665 9.188 -7.862 1.00 87.75 276 ASP A N 1
ATOM 2122 C CA . ASP A 1 276 ? -23.777 8.517 -8.536 1.00 87.75 276 ASP A CA 1
ATOM 2123 C C . ASP A 1 276 ? -23.796 6.992 -8.317 1.00 87.75 276 ASP A C 1
ATOM 2125 O O . ASP A 1 276 ? -24.785 6.316 -8.615 1.00 87.75 276 ASP A O 1
ATOM 2129 N N . SER A 1 277 ? -22.728 6.434 -7.747 1.00 89.81 277 SER A N 1
ATOM 2130 C CA . SER A 1 277 ? -22.580 4.997 -7.534 1.00 89.81 277 SER A CA 1
ATOM 2131 C C . SER A 1 277 ? -23.387 4.488 -6.327 1.00 89.81 277 SER A C 1
ATOM 2133 O O . SER A 1 277 ? -23.663 5.226 -5.376 1.00 89.81 277 SER A O 1
ATOM 2135 N N . ASN A 1 278 ? -23.732 3.190 -6.305 1.00 89.88 278 ASN A N 1
ATOM 2136 C CA . ASN A 1 278 ? -24.410 2.564 -5.156 1.00 89.88 278 ASN A CA 1
ATOM 2137 C C . ASN A 1 278 ? -23.648 2.770 -3.844 1.00 89.88 278 ASN A C 1
ATOM 2139 O O . ASN A 1 278 ? -24.265 2.923 -2.792 1.00 89.88 278 ASN A O 1
ATOM 2143 N N . LEU A 1 279 ? -22.324 2.842 -3.921 1.00 92.25 279 LEU A N 1
ATOM 2144 C CA . LEU A 1 279 ? -21.437 3.023 -2.785 1.00 92.25 279 LEU A CA 1
ATOM 2145 C C . LEU A 1 279 ? -21.493 4.420 -2.158 1.00 92.25 279 LEU A C 1
ATOM 2147 O O . LEU A 1 279 ? -20.973 4.574 -1.067 1.00 92.25 279 LEU A O 1
ATOM 2151 N N . CYS A 1 280 ? -22.108 5.428 -2.778 1.00 93.69 280 CYS A N 1
ATOM 2152 C CA . CYS A 1 280 ? -22.285 6.747 -2.150 1.00 93.69 280 CYS A CA 1
ATOM 2153 C C . CYS A 1 280 ? -23.732 7.040 -1.737 1.00 93.69 280 CYS A C 1
ATOM 2155 O O . CYS A 1 280 ? -24.003 8.066 -1.105 1.00 93.69 280 CYS A O 1
ATOM 2157 N N . LYS A 1 281 ? -24.683 6.155 -2.062 1.00 93.81 281 LYS A N 1
ATOM 2158 C CA . LYS A 1 281 ? -26.119 6.412 -1.860 1.00 93.81 281 LYS A CA 1
ATOM 2159 C C . LYS A 1 281 ? -26.496 6.611 -0.394 1.00 93.81 281 LYS A C 1
ATOM 2161 O O . LYS A 1 281 ? -27.379 7.421 -0.120 1.00 93.81 281 LYS A O 1
ATOM 2166 N N . LYS A 1 282 ? -25.842 5.894 0.524 1.00 95.50 282 LYS A N 1
ATOM 2167 C CA . LYS A 1 282 ? -26.123 5.923 1.970 1.00 95.50 282 LYS A CA 1
ATOM 2168 C C . LYS A 1 282 ? -25.142 6.781 2.771 1.00 95.50 282 LYS A C 1
ATOM 2170 O O . LYS A 1 282 ? -25.281 6.854 3.985 1.00 95.50 282 LYS A O 1
ATOM 2175 N N . CYS A 1 283 ? -24.170 7.421 2.122 1.00 94.25 283 CYS A N 1
ATOM 2176 C CA . CYS A 1 283 ? -23.338 8.430 2.773 1.00 94.25 283 CYS A CA 1
ATOM 2177 C C . CYS A 1 283 ? -24.170 9.671 3.131 1.00 94.25 283 CYS A C 1
ATOM 2179 O O . CYS A 1 283 ? -25.153 9.974 2.448 1.00 94.25 283 CYS A O 1
ATOM 2181 N N . VAL A 1 284 ? -23.797 10.375 4.202 1.00 93.12 284 VAL A N 1
ATOM 2182 C CA . VAL A 1 284 ? -24.666 11.380 4.844 1.00 93.12 284 VAL A CA 1
ATOM 2183 C C . VAL A 1 284 ? -24.035 12.768 4.955 1.00 93.12 284 VAL A C 1
ATOM 2185 O O . VAL A 1 284 ? -24.645 13.642 5.571 1.00 93.12 284 VAL A O 1
ATOM 2188 N N . GLY A 1 285 ? -22.833 12.943 4.405 1.00 88.50 285 GLY A N 1
ATOM 2189 C CA . GLY A 1 285 ? -22.056 14.175 4.434 1.00 88.50 285 GLY A CA 1
ATOM 2190 C C . GLY A 1 285 ? -21.796 14.685 5.847 1.00 88.50 285 GLY A C 1
ATOM 2191 O O . GLY A 1 285 ? -21.733 13.909 6.810 1.00 88.50 285 GLY A O 1
ATOM 2192 N N . SER A 1 286 ? -21.658 16.001 5.963 1.00 81.88 286 SER A N 1
ATOM 2193 C CA . SER A 1 286 ? -21.484 16.710 7.234 1.00 81.88 286 SER A CA 1
ATOM 2194 C C . SER A 1 286 ? -22.719 16.608 8.130 1.00 81.88 286 SER A C 1
ATOM 2196 O O . SER A 1 286 ? -22.616 16.687 9.357 1.00 81.88 286 SER A O 1
ATOM 2198 N N . GLY A 1 287 ? -23.892 16.365 7.534 1.00 71.31 287 GLY A N 1
ATOM 2199 C CA . GLY A 1 287 ? -25.170 16.383 8.239 1.00 71.31 287 GLY A CA 1
ATOM 2200 C C . GLY A 1 287 ? -25.736 17.780 8.457 1.00 71.31 287 GLY A C 1
ATOM 2201 O O . GLY A 1 287 ? -26.725 17.914 9.178 1.00 71.31 287 GLY A O 1
ATOM 2202 N N . VAL A 1 288 ? -25.129 18.799 7.845 1.00 68.19 288 VAL A N 1
ATOM 2203 C CA . VAL A 1 288 ? -25.635 20.169 7.824 1.00 68.19 288 VAL A CA 1
ATOM 2204 C C . VAL A 1 288 ? -26.445 20.345 6.541 1.00 68.19 288 VAL A C 1
ATOM 2206 O O . VAL A 1 288 ? -25.906 20.641 5.480 1.00 68.19 288 VAL A O 1
ATOM 2209 N N . ASN A 1 289 ? -27.761 20.143 6.624 1.00 56.75 289 ASN A N 1
ATOM 2210 C CA . ASN A 1 289 ? -28.660 20.460 5.515 1.00 56.75 289 ASN A CA 1
ATOM 2211 C C . ASN A 1 289 ? -28.903 21.974 5.491 1.00 56.75 289 ASN A C 1
ATOM 2213 O O . ASN A 1 289 ? -29.803 22.467 6.174 1.00 56.75 289 ASN A O 1
ATOM 2217 N N . ILE A 1 290 ? -28.109 22.720 4.723 1.00 56.53 290 ILE A N 1
ATOM 2218 C CA . ILE A 1 290 ? -28.454 24.105 4.388 1.00 56.53 290 ILE A CA 1
ATOM 2219 C C . ILE A 1 290 ? -29.539 24.044 3.309 1.00 56.53 290 ILE A C 1
ATOM 2221 O O . ILE A 1 290 ? -29.357 23.426 2.262 1.00 56.53 290 ILE A O 1
ATOM 2225 N N . VAL A 1 291 ? -30.702 24.639 3.580 1.00 49.97 291 VAL A N 1
ATOM 2226 C CA . VAL A 1 291 ? -31.821 24.680 2.629 1.00 49.97 291 VAL A CA 1
ATOM 2227 C C . VAL A 1 291 ? -31.342 25.322 1.324 1.00 49.97 291 VAL A C 1
ATOM 2229 O O . VAL A 1 291 ? -30.988 26.496 1.310 1.00 49.97 291 VAL A O 1
ATOM 2232 N N . GLY A 1 292 ? -31.339 24.546 0.237 1.00 54.91 292 GLY A N 1
ATOM 2233 C CA . GLY A 1 292 ? -30.952 25.006 -1.100 1.00 54.91 292 GLY A CA 1
ATOM 2234 C C . GLY A 1 292 ? -29.522 24.672 -1.535 1.00 54.91 292 GLY A C 1
ATOM 2235 O O . GLY A 1 292 ? -29.206 24.936 -2.691 1.00 54.91 292 GLY A O 1
ATOM 2236 N N . ASP A 1 293 ? -28.694 24.061 -0.679 1.00 51.38 293 ASP A N 1
ATOM 2237 C CA . ASP A 1 293 ? -27.344 23.614 -1.045 1.00 51.38 293 ASP A CA 1
ATOM 2238 C C . ASP A 1 293 ? -27.199 22.095 -0.871 1.00 51.38 293 ASP A C 1
ATOM 2240 O O . ASP A 1 293 ? -27.658 21.505 0.111 1.00 51.38 293 ASP A O 1
ATOM 2244 N N . SER A 1 294 ? -26.587 21.434 -1.852 1.00 62.75 294 SER A N 1
ATOM 2245 C CA . SER A 1 294 ? -26.240 20.019 -1.719 1.00 62.75 294 SER A CA 1
ATOM 2246 C C . SER A 1 294 ? -25.119 19.893 -0.692 1.00 62.75 294 SER A C 1
ATOM 2248 O O . SER A 1 294 ? -24.131 20.610 -0.817 1.00 62.75 294 SER A O 1
ATOM 2250 N N . ASP A 1 295 ? -25.231 18.987 0.289 1.00 69.81 295 ASP A N 1
ATOM 2251 C CA . ASP A 1 295 ? -24.150 18.728 1.252 1.00 69.81 295 ASP A CA 1
ATOM 2252 C C . ASP A 1 295 ? -22.883 18.322 0.488 1.00 69.81 295 ASP A C 1
ATOM 2254 O O . ASP A 1 295 ? -22.726 17.173 0.059 1.00 69.81 295 ASP A O 1
ATOM 2258 N N . THR A 1 296 ? -21.995 19.296 0.270 1.00 78.06 296 THR A N 1
ATOM 2259 C CA . THR A 1 296 ? -20.817 19.113 -0.580 1.00 78.06 296 THR A CA 1
ATOM 2260 C C . THR A 1 296 ? -19.860 18.090 0.014 1.00 78.06 296 THR A C 1
ATOM 2262 O O . THR A 1 296 ? -18.972 17.621 -0.689 1.00 78.06 296 THR A O 1
ATOM 2265 N N . ASP A 1 297 ? -20.017 17.733 1.293 1.00 83.81 297 ASP A N 1
ATOM 2266 C CA . ASP A 1 297 ? -19.198 16.745 1.983 1.00 83.81 297 ASP A CA 1
ATOM 2267 C C . ASP A 1 297 ? -19.681 15.308 1.802 1.00 83.81 297 ASP A C 1
ATOM 2269 O O . ASP A 1 297 ? -18.966 14.378 2.187 1.00 83.81 297 ASP A O 1
ATOM 2273 N N . LYS A 1 298 ? -20.846 15.095 1.176 1.00 90.19 298 LYS A N 1
ATOM 2274 C CA . LYS A 1 298 ? -21.369 13.752 0.927 1.00 90.19 298 LYS A CA 1
ATOM 2275 C C . LYS A 1 298 ? -20.348 12.896 0.182 1.00 90.19 298 LYS A C 1
ATOM 2277 O O . LYS A 1 298 ? -19.884 13.240 -0.900 1.00 90.19 298 LYS A O 1
ATOM 2282 N N . CYS A 1 299 ? -20.036 11.739 0.758 1.00 90.25 299 CYS A N 1
ATOM 2283 C CA . CYS A 1 299 ? -19.090 10.766 0.219 1.00 90.25 299 CYS A CA 1
ATOM 2284 C C . CYS A 1 299 ? -17.649 11.289 0.037 1.00 90.25 299 CYS A C 1
ATOM 2286 O O . CYS A 1 299 ? -16.834 10.603 -0.581 1.00 90.25 299 CYS A O 1
ATOM 2288 N N . LYS A 1 300 ? -17.276 12.458 0.585 1.00 84.50 300 LYS A N 1
ATOM 2289 C CA . LYS A 1 300 ? -15.876 12.905 0.566 1.00 84.50 300 LYS A CA 1
ATOM 2290 C C . LYS A 1 300 ? -15.014 11.989 1.429 1.00 84.50 300 LYS A C 1
ATOM 2292 O O . LYS A 1 300 ? -15.385 11.603 2.535 1.00 84.50 300 LYS A O 1
ATOM 2297 N N . ARG A 1 301 ? -13.802 11.678 0.959 1.00 81.12 301 ARG A N 1
ATOM 2298 C CA . ARG A 1 301 ? -12.817 10.848 1.681 1.00 81.12 301 ARG A CA 1
ATOM 2299 C C . ARG A 1 301 ? -12.092 11.632 2.790 1.00 81.12 301 ARG A C 1
ATOM 2301 O O . ARG A 1 301 ? -10.866 11.626 2.876 1.00 81.12 301 ARG A O 1
ATOM 2308 N N . SER A 1 302 ? -12.852 12.307 3.640 1.00 76.50 302 SER A N 1
ATOM 2309 C CA . SER A 1 302 ? -12.402 13.165 4.743 1.00 76.50 302 SER A CA 1
ATOM 2310 C C . SER A 1 302 ? -13.294 12.947 5.962 1.00 76.50 302 SER A C 1
ATOM 2312 O O . SER A 1 302 ? -14.309 12.263 5.879 1.00 76.50 302 SER A O 1
ATOM 2314 N N . SER A 1 303 ? -12.919 13.514 7.108 1.00 74.94 303 SER A N 1
ATOM 2315 C CA . SER A 1 303 ? -13.740 13.489 8.327 1.00 74.94 303 SER A CA 1
ATOM 2316 C C . SER A 1 303 ? -14.991 14.368 8.247 1.00 74.94 303 SER A C 1
ATOM 2318 O O . SER A 1 303 ? -15.801 14.329 9.166 1.00 74.94 303 SER A O 1
ATOM 2320 N N . SER A 1 304 ? -15.142 15.169 7.186 1.00 79.75 304 SER A N 1
ATOM 2321 C CA . SER A 1 304 ? -16.362 15.944 6.953 1.00 79.75 304 SER A CA 1
ATOM 2322 C C . SER A 1 304 ? -17.553 15.057 6.579 1.00 79.75 304 SER A C 1
ATOM 2324 O O . SER A 1 304 ? -18.680 15.413 6.882 1.00 79.75 304 SER A O 1
ATOM 2326 N N . GLU A 1 305 ? -17.326 13.865 6.020 1.00 86.25 305 GLU A N 1
ATOM 2327 C CA . GLU A 1 305 ? -18.355 12.830 5.888 1.00 86.25 305 GLU A CA 1
ATOM 2328 C C . GLU A 1 305 ? -18.486 12.049 7.206 1.00 86.25 305 GLU A C 1
ATOM 2330 O O . GLU A 1 305 ? -17.546 11.372 7.633 1.00 86.25 305 GLU A O 1
ATOM 2335 N N . ARG A 1 306 ? -19.664 12.081 7.841 1.00 90.31 306 ARG A N 1
ATOM 2336 C CA . ARG A 1 306 ? -19.891 11.424 9.144 1.00 90.31 306 ARG A CA 1
ATOM 2337 C C . ARG A 1 306 ? -19.728 9.904 9.109 1.00 90.31 306 ARG A C 1
ATOM 2339 O O . ARG A 1 306 ? -19.421 9.316 10.146 1.00 90.31 306 ARG A O 1
ATOM 2346 N N . TYR A 1 307 ? -19.917 9.259 7.956 1.00 94.50 307 TYR A N 1
ATOM 2347 C CA . TYR A 1 307 ? -19.687 7.818 7.781 1.00 94.50 307 TYR A CA 1
ATOM 2348 C C . TYR A 1 307 ? -18.263 7.458 7.333 1.00 94.50 307 TYR A C 1
ATOM 2350 O O . TYR A 1 307 ? -17.978 6.305 7.013 1.00 94.50 307 TYR A O 1
ATOM 2358 N N . SER A 1 308 ? -17.333 8.414 7.364 1.00 86.81 308 SER A N 1
ATOM 2359 C CA . SER A 1 308 ? -15.937 8.201 6.994 1.00 86.81 308 SER A CA 1
ATOM 2360 C C . SER A 1 308 ? -15.067 7.683 8.133 1.00 86.81 308 SER A C 1
ATOM 2362 O O . SER A 1 308 ? -15.263 7.977 9.313 1.00 86.81 308 SER A O 1
ATOM 2364 N N . GLY A 1 309 ? -14.049 6.897 7.776 1.00 79.75 309 GLY A N 1
ATOM 2365 C CA . GLY A 1 309 ? -13.139 6.284 8.739 1.00 79.75 309 GLY A CA 1
ATOM 2366 C C . GLY A 1 309 ? -13.732 5.124 9.524 1.00 79.75 309 GLY A C 1
ATOM 2367 O O . GLY A 1 309 ? -14.794 4.604 9.206 1.00 79.75 309 GLY A O 1
ATOM 2368 N N . TYR A 1 310 ? -12.976 4.659 10.518 1.00 87.06 310 TYR A N 1
ATOM 2369 C CA . TYR A 1 310 ? -13.327 3.471 11.298 1.00 87.06 310 TYR A CA 1
ATOM 2370 C C . TYR A 1 310 ? -14.636 3.652 12.072 1.00 87.06 310 TYR A C 1
ATOM 2372 O O . TYR A 1 310 ? -15.571 2.879 11.883 1.00 87.06 310 TYR A O 1
ATOM 2380 N N . SER A 1 311 ? -14.714 4.703 12.893 1.00 89.12 311 SER A N 1
ATOM 2381 C CA . SER A 1 311 ? -15.911 5.018 13.681 1.00 89.12 311 SER A CA 1
ATOM 2382 C C . SER A 1 311 ? -17.114 5.324 12.777 1.00 89.12 311 SER A C 1
ATOM 2384 O O . SER A 1 311 ? -18.190 4.781 13.001 1.00 89.12 311 SER A O 1
ATOM 2386 N N . GLY A 1 312 ? -16.920 6.085 11.690 1.00 90.56 312 GLY A N 1
ATOM 2387 C CA . GLY A 1 312 ? -17.983 6.406 10.734 1.00 90.56 312 GLY A CA 1
ATOM 2388 C C . GLY A 1 312 ? -18.534 5.191 9.980 1.00 90.56 312 GLY A C 1
ATOM 2389 O O . GLY A 1 312 ? -19.748 5.048 9.858 1.00 90.56 312 GLY A O 1
ATOM 2390 N N . ALA A 1 313 ? -17.678 4.268 9.532 1.00 96.50 313 ALA A N 1
ATOM 2391 C CA . ALA A 1 313 ? -18.131 3.048 8.863 1.00 96.50 313 ALA A CA 1
ATOM 2392 C C . ALA A 1 313 ? -18.904 2.124 9.817 1.00 96.50 313 ALA A C 1
ATOM 2394 O O . ALA A 1 313 ? -19.911 1.533 9.428 1.00 96.50 313 ALA A O 1
ATOM 2395 N N . PHE A 1 314 ? -18.469 2.023 11.077 1.00 97.94 314 PHE A N 1
ATOM 2396 C CA . PHE A 1 314 ? -19.224 1.296 12.096 1.00 97.94 314 PHE A CA 1
ATOM 2397 C C . PHE A 1 314 ? -20.560 1.982 12.400 1.00 97.94 314 PHE A C 1
ATOM 2399 O O . PHE A 1 314 ? -21.590 1.313 12.398 1.00 97.94 314 PHE A O 1
ATOM 2406 N N . ARG A 1 315 ? -20.568 3.312 12.552 1.00 97.25 315 ARG A N 1
ATOM 2407 C CA . ARG A 1 315 ? -21.778 4.127 12.720 1.00 97.25 315 ARG A CA 1
ATOM 2408 C C . ARG A 1 315 ? -22.782 3.915 11.588 1.00 97.25 315 ARG A C 1
ATOM 2410 O O . ARG A 1 315 ? -23.950 3.688 11.865 1.00 97.25 315 ARG A O 1
ATOM 2417 N N . CYS A 1 316 ? -22.330 3.925 10.335 1.00 97.75 316 CYS A N 1
ATOM 2418 C CA . CYS A 1 316 ? -23.154 3.644 9.156 1.00 97.75 316 CYS A CA 1
ATOM 2419 C C . CYS A 1 316 ? -23.931 2.325 9.295 1.00 97.75 316 CYS A C 1
ATOM 2421 O O . CYS A 1 316 ? -25.142 2.274 9.068 1.00 97.75 316 CYS A O 1
ATOM 2423 N N . MET A 1 317 ? -23.264 1.258 9.742 1.00 97.88 317 MET A N 1
ATOM 2424 C CA . MET A 1 317 ? -23.922 -0.030 9.963 1.00 97.88 317 MET A CA 1
ATOM 2425 C C . MET A 1 317 ? -24.794 -0.013 11.227 1.00 97.88 317 MET A C 1
ATOM 2427 O O . MET A 1 317 ? -25.929 -0.487 11.188 1.00 97.88 317 MET A O 1
ATOM 2431 N N . ALA A 1 318 ? -24.322 0.605 12.316 1.00 96.69 318 ALA A N 1
ATOM 2432 C CA . ALA A 1 318 ? -25.010 0.712 13.607 1.00 96.69 318 ALA A CA 1
ATOM 2433 C C . ALA A 1 318 ? -26.253 1.629 13.599 1.00 96.69 318 ALA A C 1
ATOM 2435 O O . ALA A 1 318 ? -27.167 1.420 14.399 1.00 96.69 318 ALA A O 1
ATOM 2436 N N . GLU A 1 319 ? -26.370 2.553 12.644 1.00 95.62 319 GLU A N 1
ATOM 2437 C CA . GLU A 1 319 ? -27.576 3.356 12.370 1.00 95.62 319 GLU A CA 1
ATOM 2438 C C . GLU A 1 319 ? -28.493 2.709 11.310 1.00 95.62 319 GLU A C 1
ATOM 2440 O O . GLU A 1 319 ? -29.617 3.154 11.107 1.00 95.62 319 GLU A O 1
ATOM 2445 N N . GLY A 1 320 ? -28.053 1.619 10.667 1.00 94.56 320 GLY A N 1
ATOM 2446 C CA . GLY A 1 320 ? -28.874 0.825 9.740 1.00 94.56 320 GLY A CA 1
ATOM 2447 C C . GLY A 1 320 ? -28.817 1.319 8.297 1.00 94.56 320 GLY A C 1
ATOM 2448 O O . GLY A 1 320 ? -29.594 0.874 7.456 1.00 94.56 320 GLY A O 1
ATOM 2449 N N . ALA A 1 321 ? -27.883 2.222 7.995 1.00 95.19 321 ALA A N 1
ATOM 2450 C CA . ALA A 1 321 ? -27.610 2.663 6.635 1.00 95.19 321 ALA A CA 1
ATOM 2451 C C . ALA A 1 321 ? -26.919 1.565 5.806 1.00 95.19 321 ALA A C 1
ATOM 2453 O O . ALA A 1 321 ? -27.081 1.539 4.586 1.00 95.19 321 ALA A O 1
ATOM 2454 N N . GLY A 1 322 ? -26.204 0.646 6.466 1.00 96.00 322 GLY A N 1
ATOM 2455 C CA . GLY A 1 322 ? -25.682 -0.583 5.874 1.00 96.00 322 GLY A CA 1
ATOM 2456 C C . GLY A 1 322 ? -25.876 -1.816 6.757 1.00 96.00 322 GLY A C 1
ATOM 2457 O O . GLY A 1 322 ? -26.110 -1.716 7.959 1.00 96.00 322 GLY A O 1
ATOM 2458 N N . ASP A 1 323 ? -25.755 -2.987 6.143 1.00 97.25 323 ASP A N 1
ATOM 2459 C CA . ASP A 1 323 ? -25.864 -4.296 6.782 1.00 97.25 323 ASP A CA 1
ATOM 2460 C C . ASP A 1 323 ? -24.532 -4.761 7.388 1.00 97.25 323 ASP A C 1
ATOM 2462 O O . ASP A 1 323 ? -24.517 -5.430 8.422 1.00 97.25 323 ASP A O 1
ATOM 2466 N N . VAL A 1 324 ? -23.416 -4.421 6.733 1.00 98.12 324 VAL A N 1
ATOM 2467 C CA . VAL A 1 324 ? -22.060 -4.864 7.093 1.00 98.12 324 VAL A CA 1
ATOM 2468 C C . VAL A 1 324 ? -21.097 -3.682 7.090 1.00 98.12 324 VAL A C 1
ATOM 2470 O O . VAL A 1 324 ? -21.106 -2.882 6.157 1.00 98.12 324 VAL A O 1
ATOM 2473 N N . ALA A 1 325 ? -20.231 -3.594 8.099 1.00 98.31 325 ALA A N 1
ATOM 2474 C CA . ALA A 1 325 ? -19.143 -2.621 8.170 1.00 98.31 325 ALA A CA 1
ATOM 2475 C C . ALA A 1 325 ? -17.773 -3.298 8.058 1.00 98.31 325 ALA A C 1
ATOM 2477 O O . ALA A 1 325 ? -17.469 -4.229 8.802 1.00 98.31 325 ALA A O 1
ATOM 2478 N N . PHE A 1 326 ? -16.915 -2.790 7.177 1.00 97.94 326 PHE A N 1
ATOM 2479 C CA . PHE A 1 326 ? -15.523 -3.228 7.064 1.00 97.94 326 PHE A CA 1
ATOM 2480 C C . PHE A 1 326 ? -14.610 -2.286 7.847 1.00 97.94 326 PHE A C 1
ATOM 2482 O O . PHE A 1 326 ? -14.426 -1.130 7.464 1.00 97.94 326 PHE A O 1
ATOM 2489 N N . VAL A 1 327 ? -14.053 -2.763 8.962 1.00 95.44 327 VAL A N 1
ATOM 2490 C CA . VAL A 1 327 ? -13.319 -1.950 9.951 1.00 95.44 327 VAL A CA 1
ATOM 2491 C C . VAL A 1 327 ? -12.156 -2.739 10.571 1.00 95.44 327 VAL A C 1
ATOM 2493 O O . VAL A 1 327 ? -11.864 -3.860 10.159 1.00 95.44 327 VAL A O 1
ATOM 2496 N N . LYS A 1 328 ? -11.447 -2.159 11.548 1.00 93.06 328 LYS A N 1
ATOM 2497 C CA . LYS A 1 328 ? -10.474 -2.894 12.373 1.00 93.06 328 LYS A CA 1
ATOM 2498 C C . LYS A 1 328 ? -11.182 -3.543 13.568 1.00 93.06 328 LYS A C 1
ATOM 2500 O O . LYS A 1 328 ? -12.179 -3.018 14.053 1.00 93.06 328 LYS A O 1
ATOM 2505 N N . HIS A 1 329 ? -10.633 -4.638 14.087 1.00 94.12 329 HIS A N 1
ATOM 2506 C CA . HIS A 1 329 ? -11.179 -5.357 15.249 1.00 94.12 329 HIS A CA 1
ATOM 2507 C C . HIS A 1 329 ? -11.384 -4.479 16.502 1.00 94.12 329 HIS A C 1
ATOM 2509 O O . HIS A 1 329 ? -12.314 -4.713 17.265 1.00 94.12 329 HIS A O 1
ATOM 2515 N N . LEU A 1 330 ? -10.576 -3.426 16.681 1.00 90.19 330 LEU A N 1
ATOM 2516 C CA . LEU A 1 330 ? -10.708 -2.477 17.796 1.00 90.19 330 LEU A CA 1
ATOM 2517 C C . LEU A 1 330 ? -11.917 -1.539 17.671 1.00 90.19 330 LEU A C 1
ATOM 2519 O O . LEU A 1 330 ? -12.328 -0.945 18.658 1.00 90.19 330 LEU A O 1
ATOM 2523 N N . THR A 1 331 ? -12.506 -1.393 16.482 1.00 92.50 331 THR A N 1
ATOM 2524 C CA . THR A 1 331 ? -13.536 -0.374 16.246 1.00 92.50 331 THR A CA 1
ATOM 2525 C C . THR A 1 331 ? -14.821 -0.630 17.023 1.00 92.50 331 THR A C 1
ATOM 2527 O O . THR A 1 331 ? -15.415 0.333 17.492 1.00 92.50 331 THR A O 1
ATOM 2530 N N . VAL A 1 332 ? -15.255 -1.886 17.178 1.00 96.12 332 VAL A N 1
ATOM 2531 C CA . VAL A 1 332 ? -16.482 -2.171 17.941 1.00 96.12 332 VAL A CA 1
ATOM 2532 C C . VAL A 1 332 ? -16.275 -1.831 19.424 1.00 96.12 332 VAL A C 1
ATOM 2534 O O . VAL A 1 332 ? -16.994 -0.956 19.892 1.00 96.12 332 VAL A O 1
ATOM 2537 N N . PRO A 1 333 ? -15.249 -2.359 20.129 1.00 93.69 333 PRO A N 1
ATOM 2538 C CA . PRO A 1 333 ? -14.985 -1.971 21.520 1.00 93.69 333 PRO A CA 1
ATOM 2539 C C . PRO A 1 333 ? -14.757 -0.467 21.727 1.00 93.69 333 PRO A C 1
ATOM 2541 O O . PRO A 1 333 ? -15.161 0.077 22.744 1.00 93.69 333 PRO A O 1
ATOM 2544 N N . GLU A 1 334 ? -14.141 0.226 20.761 1.00 89.88 334 GLU A N 1
ATOM 2545 C CA . GLU A 1 334 ? -13.945 1.685 20.807 1.00 89.88 334 GLU A CA 1
ATOM 2546 C C . GLU A 1 334 ? -15.266 2.479 20.719 1.00 89.88 334 GLU A C 1
ATOM 2548 O O . GLU A 1 334 ? -15.266 3.675 20.997 1.00 89.88 334 GLU A O 1
ATOM 2553 N N . ASN A 1 335 ? -16.374 1.865 20.285 1.00 92.81 335 ASN A N 1
ATOM 2554 C CA . ASN A 1 335 ? -17.646 2.544 19.998 1.00 92.81 335 ASN A CA 1
ATOM 2555 C C . ASN A 1 335 ? -18.870 1.903 20.677 1.00 92.81 335 ASN A C 1
ATOM 2557 O O . ASN A 1 335 ? -19.997 2.284 20.365 1.00 92.81 335 ASN A O 1
ATOM 2561 N N . THR A 1 336 ? -18.675 0.949 21.584 1.00 96.69 336 THR A N 1
ATOM 2562 C CA . THR A 1 336 ? -19.750 0.292 22.340 1.00 96.69 336 THR A CA 1
ATOM 2563 C C . THR A 1 336 ? -19.466 0.328 23.835 1.00 96.69 336 THR A C 1
ATOM 2565 O O . THR A 1 336 ? -18.409 0.780 24.268 1.00 96.69 336 THR A O 1
ATOM 2568 N N . ASP A 1 337 ? -20.429 -0.128 24.636 1.00 96.75 337 ASP A N 1
ATOM 2569 C CA . ASP A 1 337 ? -20.266 -0.366 26.077 1.00 96.75 337 ASP A CA 1
ATOM 2570 C C . ASP A 1 337 ? -19.805 0.881 26.858 1.00 96.75 337 ASP A C 1
ATOM 2572 O O . ASP A 1 337 ? -19.080 0.791 27.846 1.00 96.75 337 ASP A O 1
ATOM 2576 N N . GLY A 1 338 ? -20.224 2.068 26.401 1.00 92.69 338 GLY A N 1
ATOM 2577 C CA . GLY A 1 338 ? -19.888 3.354 27.018 1.00 92.69 338 GLY A CA 1
ATOM 2578 C C . GLY A 1 338 ? -18.507 3.918 26.662 1.00 92.69 338 GLY A C 1
ATOM 2579 O O . GLY A 1 338 ? -18.157 4.982 27.165 1.00 92.69 338 GLY A O 1
ATOM 2580 N N . ALA A 1 339 ? -17.728 3.265 25.790 1.00 86.12 339 ALA A N 1
ATOM 2581 C CA . ALA A 1 339 ? -16.390 3.733 25.406 1.00 86.12 339 ALA A CA 1
ATOM 2582 C C . ALA A 1 339 ? -16.403 5.003 24.535 1.00 86.12 339 ALA A C 1
ATOM 2584 O O . ALA A 1 339 ? -15.460 5.795 24.581 1.00 86.12 339 ALA A O 1
ATOM 2585 N N . ASN A 1 340 ? -17.467 5.217 23.753 1.00 84.50 340 ASN A N 1
ATOM 2586 C CA . ASN A 1 340 ? -17.638 6.413 22.931 1.00 84.50 340 ASN A CA 1
ATOM 2587 C C . ASN A 1 340 ? -18.772 7.291 23.490 1.00 84.50 340 ASN A C 1
ATOM 2589 O O . ASN A 1 340 ? -19.921 6.851 23.478 1.00 84.50 340 ASN A O 1
ATOM 2593 N N . PRO A 1 341 ? -18.483 8.533 23.924 1.00 88.56 341 PRO A N 1
ATOM 2594 C CA . PRO A 1 341 ? -19.480 9.438 24.499 1.00 88.56 341 PRO A CA 1
ATOM 2595 C C . PRO A 1 341 ? -20.409 10.085 23.455 1.00 88.56 341 PRO A C 1
ATOM 2597 O O . PRO A 1 341 ? -21.280 10.882 23.806 1.00 88.56 341 PRO A O 1
ATOM 2600 N N . ALA A 1 342 ? -20.201 9.828 22.160 1.00 85.12 342 ALA A N 1
ATOM 2601 C CA . ALA A 1 342 ? -21.014 10.416 21.108 1.00 85.12 342 ALA A CA 1
ATOM 2602 C C . ALA A 1 342 ? -22.468 9.897 21.164 1.00 85.12 342 ALA A C 1
ATOM 2604 O O . ALA A 1 342 ? -22.678 8.688 21.279 1.00 85.12 342 ALA A O 1
ATOM 2605 N N . PRO A 1 343 ? -23.486 10.758 20.951 1.00 92.75 343 PRO A N 1
ATOM 2606 C CA . PRO A 1 343 ? -24.895 10.382 21.111 1.00 92.75 343 PRO A CA 1
ATOM 2607 C C . PRO A 1 343 ? -25.352 9.142 20.330 1.00 92.75 343 PRO A C 1
ATOM 2609 O O . PRO A 1 343 ? -26.197 8.391 20.807 1.00 92.75 343 PRO A O 1
ATOM 2612 N N . TRP A 1 344 ? -24.789 8.908 19.140 1.00 93.19 344 TRP A N 1
ATOM 2613 C CA . TRP A 1 344 ? -25.134 7.760 18.293 1.00 93.19 344 TRP A CA 1
ATOM 2614 C C . TRP A 1 344 ? -24.630 6.415 18.852 1.00 93.19 344 TRP A C 1
ATOM 2616 O O . TRP A 1 344 ? -25.150 5.370 18.470 1.00 93.19 344 TRP A O 1
ATOM 2626 N N . ALA A 1 345 ? -23.632 6.435 19.743 1.00 92.69 345 ALA A N 1
ATOM 2627 C CA . ALA A 1 345 ? -22.984 5.252 20.308 1.00 92.69 345 ALA A CA 1
ATOM 2628 C C . ALA A 1 345 ? -23.476 4.895 21.725 1.00 92.69 345 ALA A C 1
ATOM 2630 O O . ALA A 1 345 ? -23.246 3.778 22.185 1.00 92.69 345 ALA A O 1
ATOM 2631 N N . ASN A 1 346 ? -24.196 5.803 22.399 1.00 90.56 346 ASN A N 1
ATOM 2632 C CA . ASN A 1 346 ? -24.537 5.708 23.827 1.00 90.56 346 ASN A CA 1
ATOM 2633 C C . ASN A 1 346 ? -25.212 4.394 24.262 1.00 90.56 346 ASN A C 1
ATOM 2635 O O . ASN A 1 346 ? -25.010 3.953 25.389 1.00 90.56 346 ASN A O 1
ATOM 2639 N N . ASN A 1 347 ? -26.013 3.775 23.392 1.00 93.06 347 ASN A N 1
ATOM 2640 C CA . ASN A 1 347 ? -26.802 2.582 23.724 1.00 93.06 347 ASN A CA 1
ATOM 2641 C C . ASN A 1 347 ? -26.321 1.312 23.006 1.00 93.06 347 ASN A C 1
ATOM 2643 O O . ASN A 1 347 ? -27.031 0.308 23.003 1.00 93.06 347 ASN A O 1
ATOM 2647 N N . LEU A 1 348 ? -25.153 1.350 22.360 1.00 96.50 348 LEU A N 1
ATOM 2648 C CA . LEU A 1 348 ? -24.630 0.199 21.631 1.00 96.50 348 LEU A CA 1
ATOM 2649 C C . LEU A 1 348 ? -23.903 -0.751 22.585 1.00 96.50 348 LEU A C 1
ATOM 2651 O O . LEU A 1 348 ? -22.991 -0.333 23.302 1.00 96.50 348 LEU A O 1
ATOM 2655 N N . LYS A 1 349 ? -24.254 -2.039 22.548 1.00 97.81 349 LYS A N 1
ATOM 2656 C CA . LYS A 1 349 ? -23.517 -3.090 23.259 1.00 97.81 349 LYS A CA 1
ATOM 2657 C C . LYS A 1 349 ? -22.667 -3.879 22.282 1.00 97.81 349 LYS A C 1
ATOM 2659 O O . LYS A 1 349 ? -23.139 -4.241 21.205 1.00 97.81 349 LYS A O 1
ATOM 2664 N N . SER A 1 350 ? -21.434 -4.210 22.656 1.00 96.69 350 SER A N 1
ATOM 2665 C CA . SER A 1 350 ? -20.573 -5.050 21.808 1.00 96.69 350 SER A CA 1
ATOM 2666 C C . SER A 1 350 ? -21.211 -6.402 21.480 1.00 96.69 350 SER A C 1
ATOM 2668 O O . SER A 1 350 ? -21.026 -6.916 20.377 1.00 96.69 350 SER A O 1
ATOM 2670 N N . SER A 1 351 ? -22.003 -6.960 22.404 1.00 97.38 351 SER A N 1
ATOM 2671 C CA . SER A 1 351 ? -22.699 -8.242 22.236 1.00 97.38 351 SER A CA 1
ATOM 2672 C C . SER A 1 351 ? -23.789 -8.244 21.159 1.00 97.38 351 SER A C 1
ATOM 2674 O O . SER A 1 351 ? -24.263 -9.320 20.783 1.00 97.38 351 SER A O 1
ATOM 2676 N N . ASP A 1 352 ? -24.186 -7.070 20.662 1.00 97.69 352 ASP A N 1
ATOM 2677 C CA . ASP A 1 352 ? -25.181 -6.921 19.593 1.00 97.69 352 ASP A CA 1
ATOM 2678 C C . ASP A 1 352 ? -24.568 -7.106 18.195 1.00 97.69 352 ASP A C 1
ATOM 2680 O O . ASP A 1 352 ? -25.281 -7.083 17.185 1.00 97.69 352 ASP A O 1
ATOM 2684 N N . PHE A 1 353 ? -23.252 -7.316 18.119 1.00 98.38 353 PHE A N 1
ATOM 2685 C CA . PHE A 1 353 ? -22.497 -7.425 16.878 1.00 98.38 353 PHE A CA 1
ATOM 2686 C C . PHE A 1 353 ? -21.698 -8.726 16.802 1.00 98.38 353 PHE A C 1
ATOM 2688 O O . PHE A 1 353 ? -21.295 -9.308 17.808 1.00 98.38 353 PHE A O 1
ATOM 2695 N N . GLU A 1 354 ? -21.448 -9.170 15.575 1.00 98.44 354 GLU A N 1
ATOM 2696 C CA . GLU A 1 354 ? -20.657 -10.359 15.266 1.00 98.44 354 GLU A CA 1
ATOM 2697 C C . GLU A 1 354 ? -19.730 -10.096 14.079 1.00 98.44 354 GLU A C 1
ATOM 2699 O O . GLU A 1 354 ? -19.922 -9.158 13.300 1.00 98.44 354 GLU A O 1
ATOM 2704 N N . LEU A 1 355 ? -18.718 -10.945 13.944 1.00 98.50 355 LEU A N 1
ATOM 2705 C CA . LEU A 1 3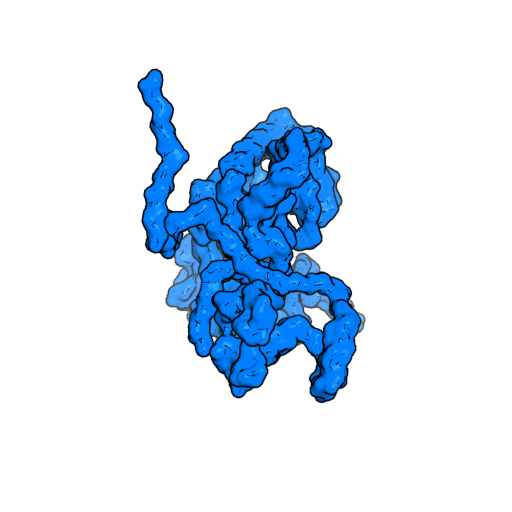55 ? -17.778 -10.954 12.833 1.00 98.50 355 LEU A CA 1
ATOM 2706 C C . LEU A 1 355 ? -18.241 -11.940 11.763 1.00 98.50 355 LEU A C 1
ATOM 2708 O O . LEU A 1 355 ? -18.733 -13.021 12.084 1.00 98.50 355 LEU A O 1
ATOM 2712 N N . LEU A 1 356 ? -18.030 -11.588 10.496 1.00 98.00 356 LEU A N 1
ATOM 2713 C CA . LEU A 1 356 ? -18.173 -12.499 9.362 1.00 98.00 356 LEU A CA 1
ATOM 2714 C C . LEU A 1 356 ? -16.809 -13.098 9.007 1.00 98.00 356 LEU A C 1
ATOM 2716 O O . LEU A 1 356 ? -15.868 -12.368 8.680 1.00 98.00 356 LEU A O 1
ATOM 2720 N N . CYS A 1 357 ? -16.710 -14.424 9.046 1.00 96.06 357 CYS A N 1
ATOM 2721 C CA . CYS A 1 357 ? -15.459 -15.147 8.851 1.00 96.06 357 CYS A CA 1
ATOM 2722 C C . CYS A 1 357 ? -15.263 -15.567 7.383 1.00 96.06 357 CYS A C 1
ATOM 2724 O O . CYS A 1 357 ? -16.217 -15.718 6.615 1.00 96.06 357 CYS A O 1
ATOM 2726 N N . ILE A 1 358 ? -14.004 -15.787 6.985 1.00 92.44 358 ILE A N 1
ATOM 2727 C CA . ILE A 1 358 ? -13.627 -16.199 5.616 1.00 92.44 358 ILE A CA 1
ATOM 2728 C C . ILE A 1 358 ? -14.271 -17.539 5.217 1.00 92.44 358 ILE A C 1
ATOM 2730 O O . ILE A 1 358 ? -14.648 -17.743 4.061 1.00 92.44 358 ILE A O 1
ATOM 2734 N N . ASP A 1 359 ? -14.428 -18.453 6.171 1.00 92.12 359 ASP A N 1
ATOM 2735 C CA . ASP A 1 359 ? -15.050 -19.765 5.971 1.00 92.12 359 ASP A CA 1
ATOM 2736 C C . ASP A 1 359 ? -16.584 -19.709 5.814 1.00 92.12 359 ASP A C 1
ATOM 2738 O O . ASP A 1 359 ? -17.207 -20.727 5.518 1.00 92.12 359 ASP A O 1
ATOM 2742 N N . GLY A 1 360 ? -17.186 -18.519 5.918 1.00 92.50 360 GLY A N 1
ATOM 2743 C CA . GLY A 1 360 ? -18.628 -18.300 5.832 1.00 92.50 360 GLY A CA 1
ATOM 2744 C C . GLY A 1 360 ? -19.354 -18.390 7.175 1.00 92.50 360 GLY A C 1
ATOM 2745 O O . GLY A 1 360 ? -20.550 -18.111 7.215 1.00 92.50 360 GLY A O 1
ATOM 2746 N N . THR A 1 361 ? -18.657 -18.738 8.260 1.00 95.56 361 THR A N 1
ATOM 2747 C CA . THR A 1 361 ? -19.219 -18.743 9.614 1.00 95.56 361 THR A CA 1
ATOM 2748 C C . THR A 1 361 ? -19.261 -17.336 10.214 1.00 95.56 361 THR A C 1
ATOM 2750 O O . THR A 1 361 ? -18.842 -16.345 9.600 1.00 95.56 361 THR A O 1
ATOM 2753 N N . ARG A 1 362 ? -19.808 -17.247 11.429 1.00 97.25 362 ARG A N 1
ATOM 2754 C CA . ARG A 1 362 ? -19.874 -16.028 12.232 1.00 97.25 362 ARG A CA 1
ATOM 2755 C C . ARG A 1 362 ? -19.251 -16.285 13.591 1.00 97.25 362 ARG A C 1
ATOM 2757 O O . ARG A 1 362 ? -19.353 -17.397 14.107 1.00 97.25 362 ARG A O 1
ATOM 2764 N N . ALA A 1 363 ? -18.648 -15.259 14.174 1.00 97.69 363 ALA A N 1
ATOM 2765 C CA . ALA A 1 363 ? -18.020 -15.357 15.487 1.00 97.69 363 ALA A CA 1
ATOM 2766 C C . ALA A 1 363 ? -18.297 -14.110 16.342 1.00 97.69 363 ALA A C 1
ATOM 2768 O O . ALA A 1 363 ? -18.550 -13.034 15.793 1.00 97.69 363 ALA A O 1
ATOM 2769 N N . PRO A 1 364 ? -18.222 -14.211 17.680 1.00 97.94 364 PRO A N 1
ATOM 2770 C CA . PRO A 1 364 ? -18.218 -13.041 18.553 1.00 97.94 364 PRO A CA 1
ATOM 2771 C C . PRO A 1 364 ? -17.083 -12.071 18.196 1.00 97.94 364 PRO A C 1
ATOM 2773 O O . PRO A 1 364 ? -16.019 -12.490 17.738 1.00 97.94 364 PRO A O 1
ATOM 2776 N N . ILE A 1 365 ? -17.260 -10.774 18.471 1.00 97.12 365 ILE A N 1
ATOM 2777 C CA . ILE A 1 365 ? -16.227 -9.762 18.174 1.00 97.12 365 ILE A CA 1
ATOM 2778 C C . ILE A 1 365 ? -14.886 -10.010 18.882 1.00 97.12 365 ILE A C 1
ATOM 2780 O O . ILE A 1 365 ? -13.845 -9.561 18.407 1.00 97.12 365 ILE A O 1
ATOM 2784 N N . THR A 1 366 ? -14.895 -10.748 19.995 1.00 96.56 366 THR A N 1
ATOM 2785 C CA . THR A 1 366 ? -13.703 -11.123 20.767 1.00 96.56 366 THR A CA 1
ATOM 2786 C C . THR A 1 366 ? -12.834 -12.156 20.052 1.00 96.56 366 THR A C 1
ATOM 2788 O O . THR A 1 366 ? -11.634 -12.215 20.301 1.00 96.56 366 THR A O 1
ATOM 2791 N N . ASP A 1 367 ? -13.404 -12.922 19.118 1.00 97.31 367 ASP A N 1
ATOM 2792 C CA . ASP A 1 367 ? -12.723 -14.008 18.406 1.00 97.31 367 ASP A CA 1
ATOM 2793 C C . ASP A 1 367 ? -12.013 -13.534 17.126 1.00 97.31 367 ASP A C 1
ATOM 2795 O O . ASP A 1 367 ? -11.678 -14.335 16.250 1.00 97.31 367 ASP A O 1
ATOM 2799 N N . TYR A 1 368 ? -11.722 -12.234 17.016 1.00 95.62 368 TYR A N 1
ATOM 2800 C CA . TYR A 1 368 ? -11.091 -11.624 15.840 1.00 95.62 368 TYR A CA 1
ATOM 2801 C C . TYR A 1 368 ? -9.761 -12.284 15.432 1.00 95.62 368 TYR A C 1
ATOM 2803 O O . TYR A 1 368 ? -9.422 -12.299 14.252 1.00 95.62 368 TYR A O 1
ATOM 2811 N N . LEU A 1 369 ? -9.007 -12.869 16.372 1.00 93.69 369 LEU A N 1
ATOM 2812 C CA . LEU A 1 369 ? -7.768 -13.596 16.063 1.00 93.69 369 LEU A CA 1
ATOM 2813 C C . LEU A 1 369 ? -8.015 -14.793 15.133 1.00 93.69 369 LEU A C 1
ATOM 2815 O O . LEU A 1 369 ? -7.192 -15.078 14.268 1.00 93.69 369 LEU A O 1
ATOM 2819 N N . LYS A 1 370 ? -9.157 -15.470 15.297 1.00 95.25 370 LYS A N 1
ATOM 2820 C CA . LYS A 1 370 ? -9.574 -16.615 14.475 1.00 95.25 370 LYS A CA 1
ATOM 2821 C C . LYS A 1 370 ? -10.473 -16.184 13.315 1.00 95.25 370 LYS A C 1
ATOM 2823 O O . LYS A 1 370 ? -10.392 -16.759 12.236 1.00 95.25 370 LYS A O 1
ATOM 2828 N N . CYS A 1 371 ? -11.306 -15.165 13.528 1.00 96.81 371 CYS A N 1
ATOM 2829 C CA . CYS A 1 371 ? -12.264 -14.650 12.556 1.00 96.81 371 CYS A CA 1
ATOM 2830 C C . CYS A 1 371 ? -11.894 -13.228 12.110 1.00 96.81 371 CYS A C 1
ATOM 2832 O O . CYS A 1 371 ? -12.370 -12.230 12.647 1.00 96.81 371 CYS A O 1
ATOM 2834 N N . ASN A 1 372 ? -11.029 -13.129 11.103 1.00 95.75 372 ASN A N 1
ATOM 2835 C CA . ASN A 1 372 ? -10.665 -11.870 10.457 1.00 95.75 372 ASN A CA 1
ATOM 2836 C C . ASN A 1 372 ? -10.468 -12.061 8.951 1.00 95.75 372 ASN A C 1
ATOM 2838 O O . ASN A 1 372 ? -10.387 -13.181 8.453 1.00 95.75 372 ASN A O 1
ATOM 2842 N N . LEU A 1 373 ? -10.396 -10.947 8.226 1.00 94.44 373 LEU A N 1
ATOM 2843 C CA . LEU A 1 373 ? -10.160 -10.941 6.784 1.00 94.44 373 LEU A CA 1
ATOM 2844 C C . LEU A 1 373 ? -8.661 -10.918 6.447 1.00 94.44 373 LEU A C 1
ATOM 2846 O O . LEU A 1 373 ? -8.228 -11.534 5.468 1.00 94.44 373 LEU A O 1
ATOM 2850 N N . ALA A 1 374 ? -7.875 -10.184 7.235 1.00 92.75 374 ALA A N 1
ATOM 2851 C CA . ALA A 1 374 ? -6.417 -10.166 7.189 1.00 92.75 374 ALA A CA 1
ATOM 2852 C C . ALA A 1 374 ? -5.851 -9.398 8.393 1.00 92.75 374 ALA A C 1
ATOM 2854 O O . ALA A 1 374 ? -6.485 -8.476 8.913 1.00 92.75 374 ALA A O 1
ATOM 2855 N N . LEU A 1 375 ? -4.609 -9.699 8.765 1.00 90.56 375 LEU A N 1
ATOM 2856 C CA . LEU A 1 375 ? -3.787 -8.819 9.592 1.00 90.56 375 LEU A CA 1
ATOM 2857 C C . LEU A 1 375 ? -3.215 -7.694 8.719 1.00 90.56 375 LEU A C 1
ATOM 2859 O O . LEU A 1 375 ? -2.564 -7.971 7.714 1.00 90.56 375 LEU A O 1
ATOM 2863 N N . SER A 1 376 ? -3.440 -6.431 9.087 1.00 84.31 376 SER A N 1
ATOM 2864 C CA . SER A 1 376 ? -2.835 -5.294 8.389 1.00 84.31 376 SER A CA 1
ATOM 2865 C C . SER A 1 376 ? -1.312 -5.361 8.514 1.00 84.31 376 SER A C 1
ATOM 2867 O O . SER A 1 376 ? -0.806 -5.452 9.640 1.00 84.31 376 SER A O 1
ATOM 2869 N N . PRO A 1 377 ? -0.565 -5.260 7.401 1.00 85.19 377 PRO A N 1
ATOM 2870 C CA . PRO A 1 377 ? 0.872 -5.078 7.479 1.00 85.19 377 PRO A CA 1
ATOM 2871 C C . PRO A 1 377 ? 1.168 -3.695 8.072 1.00 85.19 377 PRO A C 1
ATOM 2873 O O . PRO A 1 377 ? 0.396 -2.747 7.896 1.00 85.19 377 PRO A O 1
ATOM 2876 N N . ALA A 1 378 ? 2.282 -3.592 8.788 1.00 87.44 378 ALA A N 1
ATOM 2877 C CA . ALA A 1 378 ? 2.864 -2.297 9.104 1.00 87.44 378 ALA A CA 1
ATOM 2878 C C . ALA A 1 378 ? 3.601 -1.757 7.870 1.00 87.44 378 ALA A C 1
ATOM 2880 O O . ALA A 1 378 ? 3.902 -2.520 6.945 1.00 87.44 378 ALA A O 1
ATOM 2881 N N . HIS A 1 379 ? 3.884 -0.455 7.853 1.00 89.38 379 HIS A N 1
ATOM 2882 C CA . HIS A 1 379 ? 4.758 0.101 6.826 1.00 89.38 379 HIS A CA 1
ATOM 2883 C C . HIS A 1 379 ? 6.147 -0.522 6.961 1.00 89.38 379 HIS A C 1
ATOM 2885 O O . HIS A 1 379 ? 6.569 -0.905 8.057 1.00 89.38 379 HIS A O 1
ATOM 2891 N N . ALA A 1 380 ? 6.854 -0.649 5.848 1.00 94.56 380 ALA A N 1
ATOM 2892 C CA . ALA A 1 380 ? 8.172 -1.250 5.850 1.00 94.56 380 ALA A CA 1
ATOM 2893 C C . ALA A 1 380 ? 9.087 -0.615 4.816 1.00 94.56 380 ALA A C 1
ATOM 2895 O O . ALA A 1 380 ? 8.676 -0.206 3.733 1.00 94.56 380 ALA A O 1
ATOM 2896 N N . VAL A 1 381 ? 10.368 -0.598 5.156 1.00 97.94 381 VAL A N 1
ATOM 2897 C CA . VAL A 1 381 ? 11.440 -0.178 4.273 1.00 97.94 381 VAL A CA 1
ATOM 2898 C C . VAL A 1 381 ? 11.740 -1.281 3.272 1.00 97.94 381 VAL A C 1
ATOM 2900 O O . VAL A 1 381 ? 11.993 -2.423 3.661 1.00 97.94 381 VAL A O 1
ATOM 2903 N N . PHE A 1 382 ? 11.774 -0.921 1.992 1.00 97.94 382 PHE A N 1
ATOM 2904 C CA . PHE A 1 382 ? 12.105 -1.816 0.888 1.00 97.94 382 PHE A CA 1
ATOM 2905 C C . PHE A 1 382 ? 13.370 -1.368 0.161 1.00 97.94 382 PHE A C 1
ATOM 2907 O O . PHE A 1 382 ? 13.667 -0.178 0.040 1.00 97.94 382 PHE A O 1
ATOM 2914 N N . SER A 1 383 ? 14.127 -2.346 -0.336 1.00 98.06 383 SER A N 1
ATOM 2915 C CA . SER A 1 383 ? 15.343 -2.123 -1.119 1.00 98.06 383 SER A CA 1
ATOM 2916 C C . SER A 1 383 ? 15.589 -3.280 -2.092 1.00 98.06 383 SER A C 1
ATOM 2918 O O . SER A 1 383 ? 14.853 -4.267 -2.106 1.00 98.06 383 SER A O 1
ATOM 2920 N N . ARG A 1 384 ? 16.634 -3.183 -2.917 1.00 96.25 384 ARG A N 1
ATOM 2921 C CA . ARG A 1 384 ? 17.131 -4.329 -3.691 1.00 96.25 384 ARG A CA 1
ATOM 2922 C C . ARG A 1 384 ? 17.850 -5.311 -2.767 1.00 96.25 384 ARG A C 1
ATOM 2924 O O . ARG A 1 384 ? 18.458 -4.901 -1.777 1.00 96.25 384 ARG A O 1
ATOM 2931 N N . LEU A 1 385 ? 17.828 -6.596 -3.116 1.00 95.56 385 LEU A N 1
ATOM 2932 C CA . LEU A 1 385 ? 18.407 -7.656 -2.287 1.00 95.56 385 LEU A CA 1
ATOM 2933 C C . LEU A 1 385 ? 19.883 -7.401 -1.950 1.00 95.56 385 LEU A C 1
ATOM 2935 O O . LEU A 1 385 ? 20.269 -7.516 -0.792 1.00 95.56 385 LEU A O 1
ATOM 2939 N N . GLU A 1 386 ? 20.692 -6.972 -2.921 1.00 93.69 386 GLU A N 1
ATOM 2940 C CA . GLU A 1 386 ? 22.117 -6.689 -2.714 1.00 93.69 386 GLU A CA 1
ATOM 2941 C C . GLU A 1 386 ? 22.398 -5.486 -1.794 1.00 93.69 386 GLU A C 1
ATOM 2943 O O . GLU A 1 386 ? 23.526 -5.299 -1.346 1.00 93.69 386 GLU A O 1
ATOM 2948 N N . MET A 1 387 ? 21.385 -4.661 -1.512 1.00 95.38 387 MET A N 1
ATOM 2949 C CA . MET A 1 387 ? 21.489 -3.484 -0.647 1.00 95.38 387 MET A CA 1
ATOM 2950 C C . MET A 1 387 ? 20.928 -3.723 0.761 1.00 95.38 387 MET A C 1
ATOM 2952 O O . MET A 1 387 ? 21.164 -2.886 1.635 1.00 95.38 387 MET A O 1
ATOM 2956 N N . LYS A 1 388 ? 20.216 -4.838 0.999 1.00 96.44 388 LYS A N 1
ATOM 2957 C CA . LYS A 1 388 ? 19.466 -5.106 2.240 1.00 96.44 388 LYS A CA 1
ATOM 2958 C C . LYS A 1 388 ? 20.314 -4.906 3.498 1.00 96.44 388 LYS A C 1
ATOM 2960 O O . LYS A 1 388 ? 19.926 -4.123 4.360 1.00 96.44 388 LYS A O 1
ATOM 2965 N N . GLU A 1 389 ? 21.479 -5.547 3.581 1.00 97.19 389 GLU A N 1
ATOM 2966 C CA . GLU A 1 389 ? 22.366 -5.461 4.754 1.00 97.19 389 GLU A CA 1
ATOM 2967 C C . GLU A 1 389 ? 22.864 -4.032 4.998 1.00 97.19 389 GLU A C 1
ATOM 2969 O O . GLU A 1 389 ? 22.811 -3.521 6.114 1.00 97.19 389 GLU A O 1
ATOM 2974 N N . ARG A 1 390 ? 23.279 -3.330 3.937 1.00 97.00 390 ARG A N 1
ATOM 2975 C CA . ARG A 1 390 ? 23.764 -1.947 4.046 1.00 97.00 390 ARG A CA 1
ATOM 2976 C C . ARG A 1 390 ? 22.662 -0.980 4.480 1.00 97.00 390 ARG A C 1
ATOM 2978 O O . ARG A 1 390 ? 22.939 -0.049 5.238 1.00 97.00 390 ARG A O 1
ATOM 2985 N N . VAL A 1 391 ? 21.441 -1.164 3.978 1.00 98.19 391 VAL A N 1
ATOM 2986 C CA . VAL A 1 391 ? 20.275 -0.363 4.374 1.00 98.19 391 VAL A CA 1
ATOM 2987 C C . VAL A 1 391 ? 19.904 -0.649 5.827 1.00 98.19 391 VAL A C 1
ATOM 2989 O O . VAL A 1 391 ? 19.710 0.294 6.591 1.00 98.19 391 VAL A O 1
ATOM 2992 N N . HIS A 1 392 ? 19.866 -1.923 6.221 1.00 98.38 392 HIS A N 1
ATOM 2993 C CA . HIS A 1 392 ? 19.600 -2.346 7.597 1.00 98.38 392 HIS A CA 1
ATOM 2994 C C . HIS A 1 392 ? 20.582 -1.705 8.585 1.00 98.38 392 HIS A C 1
ATOM 2996 O O . HIS A 1 392 ? 20.162 -1.007 9.508 1.00 98.38 392 HIS A O 1
ATOM 3002 N N . ASP A 1 393 ? 21.884 -1.818 8.320 1.00 97.94 393 ASP A N 1
ATOM 3003 C CA . ASP A 1 393 ? 22.940 -1.226 9.144 1.00 97.94 393 ASP A CA 1
ATOM 3004 C C . ASP A 1 393 ? 22.814 0.294 9.279 1.00 97.94 393 ASP A C 1
ATOM 3006 O O . ASP A 1 393 ? 23.039 0.865 10.354 1.00 97.94 393 ASP A O 1
ATOM 3010 N N . PHE A 1 394 ? 22.498 0.973 8.172 1.00 98.00 394 PHE A N 1
ATOM 3011 C CA . PHE A 1 394 ? 22.307 2.417 8.162 1.00 98.00 394 PHE A CA 1
ATOM 3012 C C . PHE A 1 394 ? 21.112 2.825 9.022 1.00 98.00 394 PHE A C 1
ATOM 3014 O O . PHE A 1 394 ? 21.232 3.752 9.826 1.00 98.00 394 PHE A O 1
ATOM 3021 N N . LEU A 1 395 ? 19.984 2.129 8.888 1.00 98.38 395 LEU A N 1
ATOM 3022 C CA . LEU A 1 395 ? 18.766 2.413 9.640 1.00 98.38 395 LEU A CA 1
ATOM 3023 C C . LEU A 1 395 ? 18.928 2.114 11.122 1.00 98.38 395 LEU A C 1
ATOM 3025 O O . LEU A 1 395 ? 18.544 2.938 11.946 1.00 98.38 395 LEU A O 1
ATOM 3029 N N . LEU A 1 396 ? 19.568 0.997 11.475 1.00 97.94 396 LEU A N 1
ATOM 3030 C CA . LEU A 1 396 ? 19.842 0.642 12.863 1.00 97.94 396 LEU A CA 1
ATOM 3031 C C . LEU A 1 396 ? 20.707 1.705 13.554 1.00 97.94 396 LEU A C 1
ATOM 3033 O O . LEU A 1 396 ? 20.413 2.120 14.675 1.00 97.94 396 LEU A O 1
ATOM 3037 N N . LYS A 1 397 ? 21.763 2.181 12.883 1.00 97.56 397 LYS A N 1
ATOM 3038 C CA . LYS A 1 397 ? 22.616 3.267 13.397 1.00 97.56 397 LYS A CA 1
ATOM 3039 C C . LYS A 1 397 ? 21.867 4.597 13.456 1.00 97.56 397 LYS A C 1
ATOM 3041 O O . LYS A 1 397 ? 22.052 5.347 14.410 1.00 97.56 397 LYS A O 1
ATOM 3046 N N . SER A 1 398 ? 21.034 4.880 12.458 1.00 97.44 398 SER A N 1
ATOM 3047 C CA . SER A 1 398 ? 20.272 6.125 12.387 1.00 97.44 398 SER A CA 1
ATOM 3048 C C . SER A 1 398 ? 19.210 6.206 13.472 1.00 97.44 398 SER A C 1
ATOM 3050 O O . SER A 1 398 ? 19.178 7.208 14.170 1.00 97.44 398 SER A O 1
ATOM 3052 N N . GLN A 1 399 ? 18.417 5.158 13.708 1.00 97.56 399 GLN A N 1
ATOM 3053 C CA . GLN A 1 399 ? 17.388 5.196 14.752 1.00 97.56 399 GLN A CA 1
ATOM 3054 C C . GLN A 1 399 ? 17.980 5.247 16.171 1.00 97.56 399 GLN A C 1
ATOM 3056 O O . GLN A 1 399 ? 17.433 5.926 17.026 1.00 97.56 399 GLN A O 1
ATOM 3061 N N . LYS A 1 400 ? 19.150 4.636 16.427 1.00 97.75 400 LYS A N 1
ATOM 3062 C CA . LYS A 1 400 ? 19.866 4.797 17.715 1.00 97.75 400 LYS A CA 1
ATOM 3063 C C . LYS A 1 400 ? 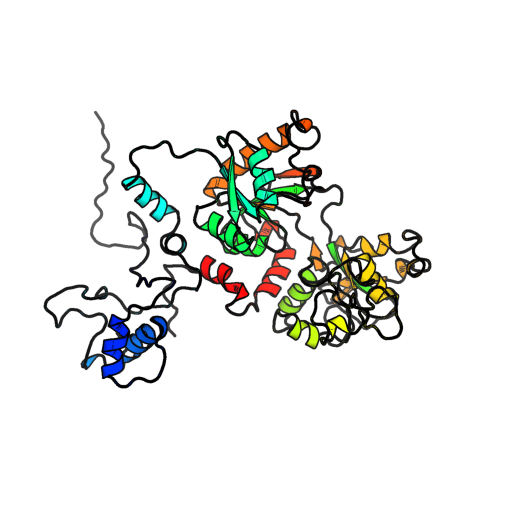20.294 6.242 17.984 1.00 97.75 400 LYS A C 1
ATOM 3065 O O . LYS A 1 400 ? 20.550 6.622 19.124 1.00 97.75 400 LYS A O 1
ATOM 3070 N N . LYS A 1 401 ? 20.451 7.022 16.918 1.00 97.62 401 LYS A N 1
ATOM 3071 C CA . LYS A 1 401 ? 20.918 8.400 16.967 1.00 97.62 401 LYS A CA 1
ATOM 3072 C C . LYS A 1 401 ? 19.757 9.394 16.943 1.00 97.62 401 LYS A C 1
ATOM 3074 O O . LYS A 1 401 ? 19.773 10.336 17.714 1.00 97.62 401 LYS A O 1
ATOM 3079 N N . TYR A 1 402 ? 18.772 9.166 16.088 1.00 97.88 402 TYR A N 1
ATOM 3080 C CA . TYR A 1 402 ? 17.732 10.127 15.721 1.00 97.88 402 TYR A CA 1
ATOM 3081 C C . TYR A 1 402 ? 16.304 9.634 15.998 1.00 97.88 402 TYR A C 1
ATOM 3083 O O . TYR A 1 402 ? 15.349 10.367 15.767 1.00 97.88 402 TYR A O 1
ATOM 3091 N N . GLY A 1 403 ? 16.131 8.377 16.414 1.00 96.25 403 GLY A N 1
ATOM 3092 C CA . GLY A 1 403 ? 14.839 7.856 16.864 1.00 96.25 403 GLY A CA 1
ATOM 3093 C C . GLY A 1 403 ? 14.521 8.294 18.294 1.00 96.25 403 GLY A C 1
ATOM 3094 O O . GLY A 1 403 ? 15.315 8.996 18.919 1.00 96.25 403 GLY A O 1
ATOM 3095 N N . HIS A 1 404 ? 13.383 7.842 18.822 1.00 93.88 404 HIS A N 1
ATOM 3096 C CA . HIS A 1 404 ? 12.952 8.177 20.180 1.00 93.88 404 HIS A CA 1
ATOM 3097 C C . HIS A 1 404 ? 13.957 7.736 21.249 1.00 93.88 404 HIS A C 1
ATOM 3099 O O . HIS A 1 404 ? 14.365 6.573 21.290 1.00 93.88 404 HIS A O 1
ATOM 3105 N N . GLY A 1 405 ? 14.360 8.669 22.114 1.00 93.25 405 GLY A N 1
ATOM 3106 C CA . GLY A 1 405 ? 15.404 8.460 23.119 1.00 93.25 405 GLY A CA 1
ATOM 3107 C C . GLY A 1 405 ? 16.815 8.341 22.527 1.00 93.25 405 GLY A C 1
ATOM 3108 O O . GLY A 1 405 ? 17.735 7.885 23.207 1.00 93.25 405 GLY A O 1
ATOM 3109 N N . GLY A 1 406 ? 16.993 8.702 21.253 1.00 95.19 406 GLY A N 1
ATOM 3110 C CA . GLY A 1 406 ? 18.270 8.659 20.552 1.00 95.19 406 GLY A CA 1
ATOM 3111 C C . GLY A 1 406 ? 19.238 9.754 21.002 1.00 95.19 406 GLY A C 1
ATOM 3112 O O . GLY A 1 406 ? 18.844 10.821 21.466 1.00 95.19 406 GLY A O 1
ATOM 3113 N N . SER A 1 407 ? 20.540 9.520 20.814 1.00 95.69 407 SER A N 1
ATOM 3114 C CA . SER A 1 407 ? 21.598 10.433 21.292 1.00 95.69 407 SER A CA 1
ATOM 3115 C C . SER A 1 407 ? 21.600 11.835 20.665 1.00 95.69 407 SER A C 1
ATOM 3117 O O . SER A 1 407 ? 22.287 12.722 21.166 1.00 95.69 407 SER A O 1
ATOM 3119 N N . GLN A 1 408 ? 20.893 12.029 19.551 1.00 96.00 408 GLN A N 1
ATOM 3120 C CA . GLN A 1 408 ? 20.779 13.273 18.786 1.00 96.00 408 GLN A CA 1
ATOM 3121 C C . GLN A 1 408 ? 19.352 13.487 18.245 1.00 96.00 408 GLN A C 1
ATOM 3123 O O . GLN A 1 408 ? 19.185 14.115 17.200 1.00 96.00 408 GLN A O 1
ATOM 3128 N N . GLU A 1 409 ? 18.325 12.976 18.933 1.00 93.75 409 GLU A N 1
ATOM 3129 C CA . GLU A 1 409 ? 16.912 13.172 18.555 1.00 93.75 409 GLU A CA 1
ATOM 3130 C C . GLU A 1 409 ? 16.538 14.662 18.465 1.00 93.75 409 GLU A C 1
ATOM 3132 O O . GLU A 1 409 ? 15.803 15.073 17.573 1.00 93.75 409 GLU A O 1
ATOM 3137 N N . ASN A 1 410 ? 17.112 15.492 19.339 1.00 92.81 410 ASN A N 1
ATOM 3138 C CA . ASN A 1 410 ? 16.914 16.942 19.355 1.00 92.81 410 ASN A CA 1
ATOM 3139 C C . ASN A 1 410 ? 17.560 17.685 18.170 1.00 92.81 410 ASN A C 1
ATOM 3141 O O . ASN A 1 410 ? 17.251 18.851 17.949 1.00 92.81 410 ASN A O 1
ATOM 3145 N N . ILE A 1 411 ? 18.492 17.051 17.451 1.00 93.75 411 ILE A N 1
ATOM 3146 C CA . ILE A 1 411 ? 19.127 17.619 16.250 1.00 93.75 411 ILE A CA 1
ATOM 3147 C C . ILE A 1 411 ? 18.331 17.232 15.004 1.00 93.75 411 ILE A C 1
ATOM 3149 O O . ILE A 1 411 ? 18.180 18.033 14.087 1.00 93.75 411 ILE A O 1
ATOM 3153 N N . PHE A 1 412 ? 17.858 15.989 14.956 1.00 96.19 412 PHE A N 1
ATOM 3154 C CA . PHE A 1 412 ? 16.987 15.488 13.906 1.00 96.19 412 PHE A CA 1
ATOM 3155 C C . PHE A 1 412 ? 16.133 14.360 14.484 1.00 96.19 412 PHE A C 1
ATOM 3157 O O . PHE A 1 412 ? 16.679 13.367 14.971 1.00 96.19 412 PHE A O 1
ATOM 3164 N N . SER A 1 413 ? 14.810 14.503 14.394 1.00 95.75 413 SER A N 1
ATOM 3165 C CA . SER A 1 413 ? 13.863 13.480 14.834 1.00 95.75 413 SER A CA 1
ATOM 3166 C C . SER A 1 413 ? 13.389 12.654 13.639 1.00 95.75 413 SER A C 1
ATOM 3168 O O . SER A 1 413 ? 12.646 13.117 12.774 1.00 95.75 413 SER A O 1
ATOM 3170 N N . MET A 1 414 ? 13.842 11.404 13.573 1.00 95.50 414 MET A N 1
ATOM 3171 C CA . MET A 1 414 ? 13.594 10.505 12.442 1.00 95.50 414 MET A CA 1
ATOM 3172 C C . MET A 1 414 ? 12.109 10.136 12.297 1.00 95.50 414 MET A C 1
ATOM 3174 O O . MET A 1 414 ? 11.621 10.003 11.175 1.00 95.50 414 MET A O 1
ATOM 3178 N N . PHE A 1 415 ? 11.392 10.009 13.417 1.00 94.88 415 PHE A N 1
ATOM 3179 C CA . PHE A 1 415 ? 9.987 9.584 13.478 1.00 94.88 415 PHE A CA 1
ATOM 3180 C C . PHE A 1 415 ? 9.029 10.721 13.850 1.00 94.88 415 PHE A C 1
ATOM 3182 O O . PHE A 1 415 ? 7.938 10.466 14.340 1.00 94.88 415 PHE A O 1
ATOM 3189 N N . SER A 1 416 ? 9.427 11.977 13.635 1.00 90.75 416 SER A N 1
ATOM 3190 C CA . SER A 1 416 ? 8.548 13.134 13.820 1.00 90.75 416 SER A CA 1
ATOM 3191 C C . SER A 1 416 ? 8.682 14.097 12.650 1.00 90.75 416 SER A C 1
ATOM 3193 O O . SER A 1 416 ? 9.786 14.422 12.215 1.00 90.75 416 SER A O 1
ATOM 3195 N N . SER A 1 417 ? 7.552 14.552 12.127 1.00 87.31 417 SER A N 1
ATOM 3196 C CA . SER A 1 417 ? 7.460 15.633 11.148 1.00 87.31 417 SER A CA 1
ATOM 3197 C C . SER A 1 417 ? 6.956 16.947 11.748 1.00 87.31 417 SER A C 1
ATOM 3199 O O . SER A 1 417 ? 6.549 17.827 11.003 1.00 87.31 417 SER A O 1
ATOM 3201 N N . ALA A 1 418 ? 6.982 17.111 13.075 1.00 87.19 418 ALA A N 1
ATOM 3202 C CA . ALA A 1 418 ? 6.445 18.305 13.740 1.00 87.19 418 ALA A CA 1
ATOM 3203 C C . ALA A 1 418 ? 7.083 19.633 13.278 1.00 87.19 418 ALA A C 1
ATOM 3205 O O . ALA A 1 418 ? 6.414 20.662 13.296 1.00 87.19 418 ALA A O 1
ATOM 3206 N N . ASP A 1 419 ? 8.341 19.598 12.828 1.00 88.94 419 ASP A N 1
ATOM 3207 C CA . ASP A 1 419 ? 9.070 20.766 12.307 1.00 88.94 419 ASP A CA 1
ATOM 3208 C C . ASP A 1 419 ? 8.741 21.091 10.835 1.00 88.94 419 ASP A C 1
ATOM 3210 O O . ASP A 1 419 ? 9.295 22.027 10.258 1.00 88.94 419 ASP A O 1
ATOM 3214 N N . TYR A 1 420 ? 7.857 20.312 10.206 1.00 83.00 420 TYR A N 1
ATOM 3215 C CA . TYR A 1 420 ? 7.476 20.430 8.801 1.00 83.00 420 TYR A CA 1
ATOM 3216 C C . TYR A 1 420 ? 5.973 20.704 8.674 1.00 83.00 420 TYR A C 1
ATOM 3218 O O . TYR A 1 420 ? 5.182 20.445 9.579 1.00 83.00 420 TYR A O 1
ATOM 3226 N N . VAL A 1 421 ? 5.564 21.240 7.522 1.00 77.44 421 VAL A N 1
ATOM 3227 C CA . VAL A 1 421 ? 4.148 21.550 7.248 1.00 77.44 421 VAL A CA 1
ATOM 3228 C C . VAL A 1 421 ? 3.313 20.273 7.113 1.00 77.44 421 VAL A C 1
ATOM 3230 O O . VAL A 1 421 ? 2.172 20.209 7.568 1.00 77.44 421 VAL A O 1
ATOM 3233 N N . GLU A 1 422 ? 3.884 19.256 6.474 1.00 71.94 422 GLU A N 1
ATOM 3234 C CA . GLU A 1 422 ? 3.245 17.966 6.233 1.00 71.94 422 GLU A CA 1
ATOM 3235 C C . GLU A 1 422 ? 3.631 16.936 7.300 1.00 71.94 422 GLU A C 1
ATOM 3237 O O . GLU A 1 422 ? 4.691 17.014 7.918 1.00 71.94 422 GLU A O 1
ATOM 3242 N N . LYS A 1 423 ? 2.761 15.944 7.497 1.00 72.75 423 LYS A N 1
ATOM 3243 C CA . LYS A 1 423 ? 2.920 14.870 8.487 1.00 72.75 423 LYS A CA 1
ATOM 3244 C C . LYS A 1 423 ? 3.342 13.564 7.828 1.00 72.75 423 LYS A C 1
ATOM 3246 O O . LYS A 1 423 ? 3.198 13.424 6.618 1.00 72.75 423 LYS A O 1
ATOM 3251 N N . ASP A 1 424 ? 3.793 12.601 8.633 1.00 77.12 424 ASP A N 1
ATOM 3252 C CA . ASP A 1 424 ? 4.167 11.254 8.171 1.00 77.12 424 ASP A CA 1
ATOM 3253 C C . ASP A 1 424 ? 5.212 11.280 7.031 1.00 77.12 424 ASP A C 1
ATOM 3255 O O . ASP A 1 424 ? 5.108 10.545 6.049 1.00 77.12 424 ASP A O 1
ATOM 3259 N N . LEU A 1 425 ? 6.220 12.153 7.147 1.00 84.00 425 LEU A N 1
ATOM 3260 C CA . LEU A 1 425 ? 7.263 12.308 6.125 1.00 84.00 425 LEU A CA 1
ATOM 3261 C C . LEU A 1 425 ? 8.368 11.271 6.354 1.00 84.00 425 LEU A C 1
ATOM 3263 O O . LEU A 1 425 ? 8.956 11.229 7.441 1.00 84.00 425 LEU A O 1
ATOM 3267 N N . LEU A 1 426 ? 8.705 10.490 5.323 1.00 92.88 426 LEU A N 1
ATOM 3268 C CA . LEU A 1 426 ? 9.623 9.337 5.301 1.00 92.88 426 LEU A CA 1
ATOM 3269 C C . LEU A 1 426 ? 9.135 8.117 6.092 1.00 92.88 426 LEU A C 1
ATOM 3271 O O . LEU A 1 426 ? 9.269 6.989 5.622 1.00 92.88 426 LEU A O 1
ATOM 3275 N N . PHE A 1 427 ? 8.599 8.346 7.288 1.00 92.62 427 PHE A N 1
ATOM 3276 C CA . PHE A 1 427 ? 8.014 7.358 8.190 1.00 92.62 427 PHE A CA 1
ATOM 3277 C C . PHE A 1 427 ? 6.776 7.964 8.839 1.00 92.62 427 PHE A C 1
ATOM 3279 O O . PHE A 1 427 ? 6.662 9.190 8.922 1.00 92.62 427 PHE A O 1
ATOM 3286 N N . LYS A 1 428 ? 5.876 7.130 9.370 1.00 85.81 428 LYS A N 1
ATOM 3287 C CA . LYS A 1 428 ? 4.770 7.664 10.167 1.00 85.81 428 LYS A CA 1
ATOM 3288 C C . LYS A 1 428 ? 5.267 8.341 11.436 1.00 85.81 428 LYS A C 1
ATOM 3290 O O . LYS A 1 428 ? 6.133 7.794 12.119 1.00 85.81 428 LYS A O 1
ATOM 3295 N N . ASP A 1 429 ? 4.613 9.432 11.820 1.00 83.25 429 ASP A N 1
ATOM 3296 C CA . ASP A 1 429 ? 4.900 10.149 13.069 1.00 83.25 429 ASP A CA 1
ATOM 3297 C C . ASP A 1 429 ? 4.551 9.309 14.313 1.0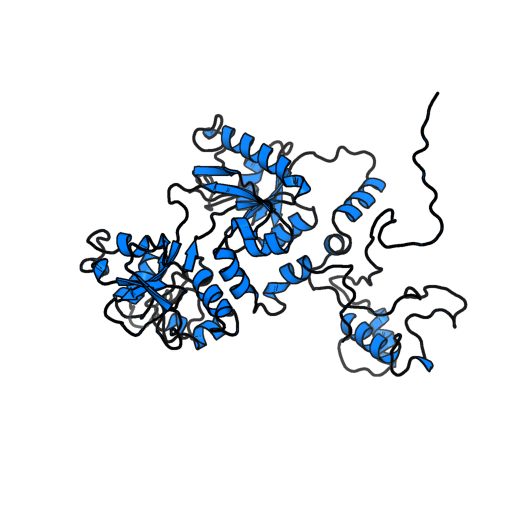0 83.25 429 ASP A C 1
ATOM 3299 O O . ASP A 1 429 ? 5.022 9.552 15.418 1.00 83.25 429 ASP A O 1
ATOM 3303 N N . SER A 1 430 ? 3.719 8.276 14.146 1.00 85.56 430 SER A N 1
ATOM 3304 C CA . SER A 1 430 ? 3.387 7.312 15.201 1.00 85.56 430 SER A CA 1
ATOM 3305 C C . SER A 1 430 ? 4.433 6.203 15.389 1.00 85.56 430 SER A C 1
ATOM 3307 O O . SER A 1 430 ? 4.247 5.331 16.248 1.00 85.56 430 SER A O 1
ATOM 3309 N N . THR A 1 431 ? 5.485 6.169 14.565 1.00 88.75 431 THR A N 1
ATOM 3310 C CA . THR A 1 431 ? 6.527 5.130 14.603 1.00 88.75 431 THR A CA 1
ATOM 3311 C C . THR A 1 431 ? 7.315 5.206 15.899 1.00 88.75 431 THR A C 1
ATOM 3313 O O . THR A 1 431 ? 7.968 6.195 16.183 1.00 88.75 431 THR A O 1
ATOM 3316 N N . GLN A 1 432 ? 7.302 4.123 16.669 1.00 93.44 432 GLN A N 1
ATOM 3317 C CA . GLN A 1 432 ? 8.088 3.998 17.892 1.00 93.44 432 GLN A CA 1
ATOM 3318 C C . GLN A 1 432 ? 9.539 3.613 17.587 1.00 93.44 432 GLN A C 1
ATOM 3320 O O . GLN A 1 432 ? 10.473 4.160 18.168 1.00 93.44 432 GLN A O 1
ATOM 3325 N N . CYS A 1 433 ? 9.736 2.661 16.673 1.00 95.69 433 CYS A N 1
ATOM 3326 C CA . CYS A 1 433 ? 11.052 2.232 16.206 1.00 95.69 433 CYS A CA 1
ATOM 3327 C C . CYS A 1 433 ? 10.947 1.445 14.890 1.00 95.69 433 CYS A C 1
ATOM 3329 O O . CYS A 1 433 ? 9.849 1.124 14.426 1.00 95.69 433 CYS A O 1
ATOM 3331 N N . LEU A 1 434 ? 12.100 1.107 14.304 1.00 97.06 434 LEU A N 1
ATOM 3332 C CA . LEU A 1 434 ? 12.187 0.162 13.191 1.00 97.06 434 LEU A CA 1
ATOM 3333 C C . LEU A 1 434 ? 12.633 -1.214 13.691 1.00 97.06 434 LEU A C 1
ATOM 3335 O O . LEU A 1 434 ? 13.664 -1.338 14.357 1.00 97.06 434 LEU A O 1
ATOM 3339 N N . VAL A 1 435 ? 11.902 -2.255 13.295 1.00 95.69 435 VAL A N 1
ATOM 3340 C CA . VAL A 1 435 ? 12.149 -3.656 13.662 1.00 95.69 435 VAL A CA 1
ATOM 3341 C C . VAL A 1 435 ? 12.702 -4.426 12.463 1.00 95.69 435 VAL A C 1
ATOM 3343 O O . VAL A 1 435 ? 12.199 -4.289 11.350 1.00 95.69 435 VAL A O 1
ATOM 3346 N N . SER A 1 436 ? 13.742 -5.236 12.677 1.00 96.00 436 SER A N 1
ATOM 3347 C CA . SER A 1 436 ? 14.356 -6.069 11.631 1.00 96.00 436 SER A CA 1
ATOM 3348 C C . SER A 1 436 ? 13.359 -7.055 11.015 1.00 96.00 436 SER A C 1
ATOM 3350 O O . SER A 1 436 ? 12.533 -7.633 11.722 1.00 96.00 436 SER A O 1
ATOM 3352 N N . ILE A 1 437 ? 13.466 -7.277 9.702 1.00 94.75 437 ILE A N 1
ATOM 3353 C CA . ILE A 1 437 ? 12.701 -8.303 8.984 1.00 94.75 437 ILE A CA 1
ATOM 3354 C C . ILE A 1 437 ? 13.666 -9.370 8.454 1.00 94.75 437 ILE A C 1
ATOM 3356 O O . ILE A 1 437 ? 14.477 -9.111 7.561 1.00 94.75 437 ILE A O 1
ATOM 3360 N N . GLU A 1 438 ? 13.538 -10.590 8.973 1.00 91.75 438 GLU A N 1
ATOM 3361 C CA . GLU A 1 438 ? 14.414 -11.713 8.608 1.00 91.75 438 GLU A CA 1
ATOM 3362 C C . GLU A 1 438 ? 14.145 -12.226 7.186 1.00 91.75 438 GLU A C 1
ATOM 3364 O O . GLU A 1 438 ? 15.069 -12.462 6.409 1.00 91.75 438 GLU A O 1
ATOM 3369 N N . THR A 1 439 ? 12.873 -12.337 6.791 1.00 92.69 439 THR A N 1
ATOM 3370 C CA . THR A 1 439 ? 12.516 -12.824 5.451 1.00 92.69 439 THR A CA 1
ATOM 3371 C C . THR A 1 439 ? 12.904 -11.828 4.352 1.00 92.69 439 THR A C 1
ATOM 3373 O O . THR A 1 439 ? 12.804 -10.611 4.510 1.00 92.69 439 THR A O 1
ATOM 3376 N N . ASN A 1 440 ? 13.338 -12.349 3.204 1.00 93.69 440 ASN A N 1
ATOM 3377 C CA . ASN A 1 440 ? 13.502 -11.575 1.967 1.00 93.69 440 ASN A CA 1
ATOM 3378 C C . ASN A 1 440 ? 12.238 -11.614 1.098 1.00 93.69 440 ASN A C 1
ATOM 3380 O O . ASN A 1 440 ? 12.137 -10.897 0.106 1.00 93.69 440 ASN A O 1
ATOM 3384 N N . ASN A 1 441 ? 11.284 -12.474 1.442 1.00 93.12 441 ASN A N 1
ATOM 3385 C CA . ASN A 1 441 ? 10.087 -12.697 0.661 1.00 93.12 441 ASN A CA 1
ATOM 3386 C C . ASN A 1 441 ? 8.968 -11.778 1.159 1.00 93.12 441 ASN A C 1
ATOM 3388 O O . ASN A 1 441 ? 8.454 -11.924 2.268 1.00 93.12 441 ASN A O 1
ATOM 3392 N N . TYR A 1 442 ? 8.564 -10.837 0.307 1.00 91.69 442 TYR A N 1
ATOM 3393 C CA . TYR A 1 442 ? 7.478 -9.907 0.608 1.00 91.69 442 TYR A CA 1
ATOM 3394 C C . TYR A 1 442 ? 6.142 -10.620 0.878 1.00 91.69 442 TYR A C 1
ATOM 3396 O O . TYR A 1 442 ? 5.319 -10.092 1.623 1.00 91.69 442 TYR A O 1
ATOM 3404 N N . LYS A 1 443 ? 5.923 -11.823 0.321 1.00 92.50 443 LYS A N 1
ATOM 3405 C CA . LYS A 1 443 ? 4.711 -12.615 0.579 1.00 92.50 443 LYS A CA 1
ATOM 3406 C C . LYS A 1 443 ? 4.646 -13.062 2.034 1.00 92.50 443 LYS A C 1
ATOM 3408 O O . LYS A 1 443 ? 3.602 -12.925 2.661 1.00 92.50 443 LYS A O 1
ATOM 3413 N N . ASP A 1 444 ? 5.772 -13.519 2.578 1.00 92.19 444 ASP A N 1
ATOM 3414 C CA . ASP A 1 444 ? 5.868 -13.948 3.975 1.00 92.19 444 ASP A CA 1
ATOM 3415 C C . ASP A 1 444 ? 5.705 -12.750 4.918 1.00 92.19 444 ASP A C 1
ATOM 3417 O O . ASP A 1 444 ? 5.048 -12.859 5.950 1.00 92.19 444 ASP A O 1
ATOM 3421 N N . PHE A 1 445 ? 6.241 -11.581 4.538 1.00 90.31 445 PHE A N 1
ATOM 3422 C CA . PHE A 1 445 ? 6.041 -10.339 5.289 1.00 90.31 445 PHE A CA 1
ATOM 3423 C C . PHE A 1 445 ? 4.567 -9.900 5.321 1.00 90.31 445 PHE A C 1
ATOM 3425 O O . PHE A 1 445 ? 4.055 -9.522 6.376 1.00 90.31 445 PHE A O 1
ATOM 3432 N N . LEU A 1 446 ? 3.881 -9.948 4.174 1.00 89.19 446 LEU A N 1
ATOM 3433 C CA . LEU A 1 446 ? 2.468 -9.580 4.067 1.00 89.19 446 LEU A CA 1
ATOM 3434 C C . LEU A 1 446 ? 1.533 -10.618 4.711 1.00 89.19 446 LEU A C 1
ATOM 3436 O O . LEU A 1 446 ? 0.425 -10.268 5.123 1.00 89.19 446 LEU A O 1
ATOM 3440 N N . GLY A 1 447 ? 1.942 -11.886 4.787 1.00 89.25 447 GLY A N 1
ATOM 3441 C CA . GLY A 1 447 ? 1.119 -12.970 5.316 1.00 89.25 447 GLY A CA 1
ATOM 3442 C C . GLY A 1 447 ? -0.237 -13.051 4.609 1.00 89.25 447 GLY A C 1
ATOM 3443 O O . GLY A 1 447 ? -0.330 -12.982 3.384 1.00 89.25 447 GLY A O 1
ATOM 3444 N N . ASP A 1 448 ? -1.326 -13.147 5.371 1.00 85.25 448 ASP A N 1
ATOM 3445 C CA . ASP A 1 448 ? -2.680 -13.233 4.810 1.00 85.25 448 ASP A CA 1
ATOM 3446 C C . ASP A 1 448 ? -3.133 -11.989 4.035 1.00 85.25 448 ASP A C 1
ATOM 3448 O O . ASP A 1 448 ? -4.010 -12.090 3.172 1.00 85.25 448 ASP A O 1
ATOM 3452 N N . TYR A 1 449 ? -2.519 -10.828 4.276 1.00 86.94 449 TYR A N 1
ATOM 3453 C CA . TYR A 1 449 ? -2.792 -9.628 3.489 1.00 86.94 449 TYR A CA 1
ATOM 3454 C C . TYR A 1 449 ? -2.376 -9.800 2.021 1.00 86.94 449 TYR A C 1
ATOM 3456 O O . TYR A 1 449 ? -3.041 -9.260 1.136 1.00 86.94 449 TYR A O 1
ATOM 3464 N N . PHE A 1 450 ? -1.350 -10.620 1.742 1.00 88.50 450 PHE A N 1
ATOM 3465 C CA . PHE A 1 450 ? -0.898 -10.916 0.377 1.00 88.50 450 PHE A CA 1
ATOM 3466 C C . PHE A 1 450 ? -2.048 -11.408 -0.505 1.00 88.50 450 PHE A C 1
ATOM 3468 O O . PHE A 1 450 ? -2.227 -10.903 -1.606 1.00 88.50 450 PHE A O 1
ATOM 3475 N N . LYS A 1 451 ? -2.877 -12.327 0.006 1.00 86.69 451 LYS A N 1
ATOM 3476 C CA . LYS A 1 451 ? -4.034 -12.882 -0.717 1.00 86.69 451 LYS A CA 1
ATOM 3477 C C . LYS A 1 451 ? -5.060 -11.811 -1.097 1.00 86.69 451 LYS A C 1
ATOM 3479 O O . LYS A 1 451 ? -5.695 -11.906 -2.141 1.00 86.69 451 LYS A O 1
ATOM 3484 N N . SER A 1 452 ? -5.221 -10.792 -0.251 1.00 86.75 452 SER A N 1
ATOM 3485 C CA . SER A 1 452 ? -6.116 -9.669 -0.547 1.00 86.75 452 SER A CA 1
ATOM 3486 C C . SER A 1 452 ? -5.540 -8.812 -1.673 1.00 86.75 452 SER A C 1
ATOM 3488 O O . SER A 1 452 ? -6.242 -8.487 -2.624 1.00 86.75 452 SER A O 1
ATOM 3490 N N . MET A 1 453 ? -4.244 -8.504 -1.612 1.00 84.75 453 MET A N 1
ATOM 3491 C CA . MET A 1 453 ? -3.581 -7.728 -2.662 1.00 84.75 453 MET A CA 1
ATOM 3492 C C . MET A 1 453 ? -3.505 -8.480 -3.989 1.00 84.75 453 MET A C 1
ATOM 3494 O O . MET A 1 453 ? -3.707 -7.871 -5.033 1.00 84.75 453 MET A O 1
ATOM 3498 N N . GLU A 1 454 ? -3.268 -9.790 -3.967 1.00 84.12 454 GLU A N 1
ATOM 3499 C CA . GLU A 1 454 ? -3.313 -10.635 -5.161 1.00 84.12 454 GLU A CA 1
ATOM 3500 C C . GLU A 1 454 ? -4.694 -10.564 -5.821 1.00 84.12 454 GLU A C 1
ATOM 3502 O O . GLU A 1 454 ? -4.778 -10.322 -7.020 1.00 84.12 454 GLU A O 1
ATOM 3507 N N . GLY A 1 455 ? -5.769 -10.653 -5.027 1.00 80.56 455 GLY A N 1
ATOM 3508 C CA . GLY A 1 455 ? -7.134 -10.444 -5.505 1.00 80.56 455 GLY A CA 1
ATOM 3509 C C . GLY A 1 455 ? -7.335 -9.067 -6.143 1.00 80.56 455 GLY A C 1
ATOM 3510 O O . GLY A 1 455 ? -7.773 -9.000 -7.281 1.00 80.56 455 GLY A O 1
ATOM 3511 N N . LEU A 1 456 ? -6.959 -7.973 -5.469 1.00 78.81 456 LEU A N 1
ATOM 3512 C CA . LEU A 1 456 ? -7.101 -6.606 -6.010 1.00 78.81 456 LEU A CA 1
ATOM 3513 C C . LEU A 1 456 ? -6.316 -6.357 -7.299 1.00 78.81 456 LEU A C 1
ATOM 3515 O O . LEU A 1 456 ? -6.722 -5.546 -8.124 1.00 78.81 456 LEU A O 1
ATOM 3519 N N . ASN A 1 457 ? -5.170 -7.013 -7.455 1.00 76.00 457 ASN A N 1
ATOM 3520 C CA . ASN A 1 457 ? -4.322 -6.834 -8.628 1.00 76.00 457 ASN A CA 1
ATOM 3521 C C . ASN A 1 457 ? -4.650 -7.840 -9.740 1.00 76.00 457 ASN A C 1
ATOM 3523 O O . ASN A 1 457 ? -4.146 -7.692 -10.849 1.00 76.00 457 ASN A O 1
ATOM 3527 N N . ALA A 1 458 ? -5.513 -8.831 -9.486 1.00 73.25 458 ALA A N 1
ATOM 3528 C CA . ALA A 1 458 ? -5.922 -9.814 -10.487 1.00 73.25 458 ALA A CA 1
ATOM 3529 C C . ALA A 1 458 ? -6.740 -9.198 -11.631 1.00 73.25 458 ALA A C 1
ATOM 3531 O O . ALA A 1 458 ? -6.802 -9.776 -12.713 1.00 73.25 458 ALA A O 1
ATOM 3532 N N . CYS A 1 459 ? -7.371 -8.043 -11.402 1.00 63.53 459 CYS A N 1
ATOM 3533 C CA . CYS A 1 459 ? -8.227 -7.403 -12.395 1.00 63.53 459 CYS A CA 1
ATOM 3534 C C . CYS A 1 459 ? -7.687 -6.095 -12.966 1.00 63.53 459 CYS A C 1
ATOM 3536 O O . CYS A 1 459 ? -8.445 -5.417 -13.659 1.00 63.53 459 CYS A O 1
ATOM 3538 N N . ALA A 1 460 ? -6.444 -5.717 -12.663 1.00 56.25 460 ALA A N 1
ATOM 3539 C CA . ALA A 1 460 ? -5.882 -4.483 -13.184 1.00 56.25 460 ALA A CA 1
ATOM 3540 C C . ALA A 1 460 ? -5.860 -4.546 -14.728 1.00 56.25 460 ALA A C 1
ATOM 3542 O O . ALA A 1 460 ? -5.190 -5.420 -15.288 1.00 56.25 460 ALA A O 1
ATOM 3543 N N . PRO A 1 461 ? -6.613 -3.680 -15.440 1.00 48.50 461 PRO A N 1
ATOM 3544 C CA . PRO A 1 461 ? -6.373 -3.489 -16.860 1.00 48.50 461 PRO A CA 1
ATOM 3545 C C . PRO A 1 461 ? -4.976 -2.881 -17.019 1.00 48.50 461 PRO A C 1
ATOM 3547 O O . PRO A 1 461 ? -4.485 -2.217 -16.106 1.00 48.50 461 PRO A O 1
ATOM 3550 N N . SER A 1 462 ? -4.383 -3.074 -18.195 1.00 45.12 462 SER A N 1
ATOM 3551 C CA . SER A 1 462 ? -3.031 -2.686 -18.641 1.00 45.12 462 SER A CA 1
ATOM 3552 C C . SER A 1 462 ? -2.589 -1.216 -18.417 1.00 45.12 462 SER A C 1
ATOM 3554 O O . SER A 1 462 ? -1.587 -0.796 -18.978 1.00 45.12 462 SER A O 1
ATOM 3556 N N . GLY A 1 463 ? -3.325 -0.406 -17.644 1.00 40.69 463 GLY A N 1
ATOM 3557 C CA . GLY A 1 463 ? -3.043 0.998 -17.325 1.00 40.69 463 GLY A CA 1
ATOM 3558 C C . GLY A 1 463 ? -2.534 1.252 -15.897 1.00 40.69 463 GLY A C 1
ATOM 3559 O O . GLY A 1 463 ? -1.486 1.867 -15.743 1.00 40.69 463 GLY A O 1
ATOM 3560 N N . GLU A 1 464 ? -3.206 0.766 -14.841 1.00 42.66 464 GLU A N 1
ATOM 3561 C CA . GLU A 1 464 ? -2.678 0.858 -13.455 1.00 42.66 464 GLU A CA 1
ATOM 3562 C C . GLU A 1 464 ? -1.682 -0.278 -13.148 1.00 42.66 464 GLU A C 1
ATOM 3564 O O . GLU A 1 464 ? -0.794 -0.133 -12.308 1.00 42.66 464 GLU A O 1
ATOM 3569 N N . SER A 1 465 ? -1.755 -1.382 -13.904 1.00 52.81 465 SER A N 1
ATOM 3570 C CA . SER A 1 465 ? -0.797 -2.494 -13.874 1.00 52.81 465 SER A CA 1
ATOM 3571 C C . SER A 1 465 ? 0.516 -2.211 -14.603 1.00 52.81 465 SER A C 1
ATOM 3573 O O . SER A 1 465 ? 1.384 -3.082 -14.592 1.00 52.81 465 SER A O 1
ATOM 3575 N N . GLY A 1 466 ? 0.683 -1.044 -15.240 1.00 68.31 466 GLY A N 1
ATOM 3576 C CA . GLY A 1 466 ? 1.817 -0.782 -16.131 1.00 68.31 466 GLY A CA 1
ATOM 3577 C C . GLY A 1 466 ? 3.169 -1.006 -15.451 1.00 68.31 466 GLY A C 1
ATOM 3578 O O . GLY A 1 466 ? 4.051 -1.642 -16.025 1.00 68.31 466 GLY A O 1
ATOM 3579 N N . LEU A 1 467 ? 3.317 -0.595 -14.185 1.00 81.06 467 LEU A N 1
ATOM 3580 C CA . LEU A 1 467 ? 4.551 -0.845 -13.437 1.00 81.06 467 LEU A CA 1
ATOM 3581 C C . LEU A 1 467 ? 4.754 -2.332 -13.123 1.00 81.06 467 LEU A C 1
ATOM 3583 O O . LEU A 1 467 ? 5.866 -2.822 -13.280 1.00 81.06 467 LEU A O 1
ATOM 3587 N N . ILE A 1 468 ? 3.719 -3.054 -12.679 1.00 81.44 468 ILE A N 1
ATOM 3588 C CA . ILE A 1 468 ? 3.839 -4.489 -12.366 1.00 81.44 468 ILE A CA 1
ATOM 3589 C C . ILE A 1 468 ? 4.174 -5.270 -13.637 1.00 81.44 468 ILE A C 1
ATOM 3591 O O . ILE A 1 468 ? 5.112 -6.058 -13.620 1.00 81.44 468 ILE A O 1
ATOM 3595 N N . GLU A 1 469 ? 3.482 -4.994 -14.742 1.00 79.31 469 GLU A N 1
ATOM 3596 C CA . GLU A 1 469 ? 3.754 -5.584 -16.054 1.00 79.31 469 GLU A CA 1
ATOM 3597 C C . GLU A 1 469 ? 5.188 -5.291 -16.512 1.00 79.31 469 GLU A C 1
ATOM 3599 O O . GLU A 1 469 ? 5.922 -6.205 -16.882 1.00 79.31 469 GLU A O 1
ATOM 3604 N N . THR A 1 470 ? 5.632 -4.037 -16.399 1.00 84.12 470 THR A N 1
ATOM 3605 C CA . THR A 1 470 ? 7.011 -3.624 -16.712 1.00 84.12 470 THR A CA 1
ATOM 3606 C C . THR A 1 470 ? 8.035 -4.321 -15.813 1.00 84.12 470 THR A C 1
ATOM 3608 O O . THR A 1 470 ? 9.115 -4.698 -16.260 1.00 84.12 470 THR A O 1
ATOM 3611 N N . CYS A 1 471 ? 7.714 -4.505 -14.536 1.00 85.81 471 CYS A N 1
ATOM 3612 C CA . CYS A 1 471 ? 8.581 -5.142 -13.555 1.00 85.81 471 CYS A CA 1
ATOM 3613 C C . CYS A 1 471 ? 8.682 -6.664 -13.715 1.00 85.81 471 CYS A C 1
ATOM 3615 O O . CYS A 1 471 ? 9.745 -7.230 -13.448 1.00 85.81 471 CYS A O 1
ATOM 3617 N N . GLU A 1 472 ? 7.584 -7.315 -14.101 1.00 81.44 472 GLU A N 1
ATOM 3618 C CA . GLU A 1 472 ? 7.502 -8.753 -14.367 1.00 81.44 472 GLU A CA 1
ATOM 3619 C C . GLU A 1 472 ? 7.955 -9.110 -15.789 1.00 81.44 472 GLU A C 1
ATOM 3621 O O . GLU A 1 472 ? 8.156 -10.289 -16.087 1.00 81.44 472 GLU A O 1
ATOM 3626 N N . PHE A 1 473 ? 8.158 -8.111 -16.653 1.00 80.19 473 PHE A N 1
ATOM 3627 C CA . PHE A 1 473 ? 8.691 -8.304 -17.991 1.00 80.19 473 PHE A CA 1
ATOM 3628 C C . PHE A 1 473 ? 10.081 -8.952 -17.941 1.00 80.19 473 PHE A C 1
ATOM 3630 O O . PHE A 1 473 ? 11.080 -8.344 -17.550 1.00 80.19 473 PHE A O 1
ATOM 3637 N N . ASP A 1 474 ? 10.141 -10.208 -18.373 1.00 68.12 474 ASP A N 1
ATOM 3638 C CA . ASP A 1 474 ? 11.379 -10.956 -18.525 1.00 68.12 474 ASP A CA 1
ATOM 3639 C C . ASP A 1 474 ? 11.867 -10.852 -19.973 1.00 68.12 474 ASP A C 1
ATOM 3641 O O . ASP A 1 474 ? 11.253 -11.374 -20.903 1.00 68.12 474 ASP A O 1
ATOM 3645 N N . VAL A 1 475 ? 13.020 -10.211 -20.169 1.00 62.25 475 VAL A N 1
ATOM 3646 C CA . VAL A 1 475 ? 13.666 -10.062 -21.484 1.00 62.25 475 VAL A CA 1
ATOM 3647 C C . VAL A 1 475 ? 13.995 -11.425 -22.119 1.00 62.25 475 VAL A C 1
ATOM 3649 O O . VAL A 1 475 ? 14.153 -11.516 -23.336 1.00 62.25 475 VAL A O 1
ATOM 3652 N N . CYS A 1 476 ? 14.083 -12.491 -21.314 1.00 53.62 476 CYS A N 1
ATOM 3653 C CA . CYS A 1 476 ? 14.343 -13.858 -21.763 1.00 53.62 476 CYS A CA 1
ATOM 3654 C C . CYS A 1 476 ? 13.068 -14.681 -22.024 1.00 53.62 476 CYS A C 1
ATOM 3656 O O . CYS A 1 476 ? 13.175 -15.871 -22.347 1.00 53.62 476 CYS A O 1
ATOM 3658 N N . HIS A 1 477 ? 11.868 -14.100 -21.893 1.00 51.12 477 HIS A N 1
ATOM 3659 C CA . HIS A 1 477 ? 10.631 -14.825 -22.163 1.00 51.12 477 HIS A CA 1
ATOM 3660 C C . HIS A 1 477 ? 10.481 -15.095 -23.666 1.00 51.12 477 HIS A C 1
ATOM 3662 O O . HIS A 1 477 ? 10.215 -14.206 -24.472 1.00 51.12 477 HIS A O 1
ATOM 3668 N N . ILE A 1 478 ? 10.629 -16.365 -24.044 1.00 43.78 478 ILE A N 1
ATOM 3669 C CA . ILE A 1 478 ? 10.176 -16.873 -25.339 1.00 43.78 478 ILE A CA 1
ATOM 3670 C C . ILE A 1 478 ? 8.644 -16.866 -25.262 1.00 43.78 478 ILE A C 1
ATOM 3672 O O . ILE A 1 478 ? 8.108 -17.584 -24.410 1.00 43.78 478 ILE A O 1
ATOM 3676 N N . PRO A 1 479 ? 7.916 -16.085 -26.081 1.00 40.84 479 PRO A N 1
ATOM 3677 C CA . PRO A 1 479 ? 6.463 -16.130 -26.055 1.00 40.84 479 PRO A CA 1
ATOM 3678 C C . PRO A 1 479 ? 6.010 -17.576 -26.271 1.00 40.84 479 PRO A C 1
ATOM 3680 O O . PRO A 1 479 ? 6.457 -18.253 -27.204 1.00 40.84 479 PRO A O 1
ATOM 3683 N N . LYS A 1 480 ? 5.149 -18.077 -25.374 1.00 34.84 480 LYS A N 1
ATOM 3684 C CA . LYS A 1 480 ? 4.440 -19.338 -25.607 1.00 34.84 480 LYS A CA 1
ATOM 3685 C C . LYS A 1 480 ? 3.746 -19.196 -26.960 1.00 34.84 480 LYS A C 1
ATOM 3687 O O . LYS A 1 480 ? 3.079 -18.188 -27.177 1.00 34.84 480 LYS A O 1
ATOM 3692 N N . LYS A 1 481 ? 3.974 -20.162 -27.859 1.00 29.27 481 LYS A N 1
ATOM 3693 C CA . LYS A 1 481 ? 3.346 -20.227 -29.187 1.00 29.27 481 LYS A CA 1
ATOM 3694 C C . LYS A 1 481 ? 1.868 -19.837 -29.058 1.00 29.27 481 LYS A C 1
ATOM 3696 O O . LYS A 1 481 ? 1.145 -20.519 -28.332 1.00 29.27 481 LYS A O 1
ATOM 3701 N N . VAL A 1 482 ? 1.486 -18.733 -29.701 1.00 29.06 482 VAL A N 1
ATOM 3702 C CA . VAL A 1 482 ? 0.083 -18.391 -29.972 1.00 29.06 482 VAL A CA 1
ATOM 3703 C C . VAL A 1 482 ? -0.388 -19.248 -31.130 1.00 29.06 482 VAL A C 1
ATOM 3705 O O . VAL A 1 482 ? 0.407 -19.385 -32.091 1.00 29.06 482 VAL A O 1
#

Mean predicted aligned error: 11.47 Å

Sequence (482 aa):
MDESPIGGKLVRTIGRSSHFCLAPHTVWINCSYTFPQMFLSFLKTINFPGYLTLTKVSSFGQKLFGVQGSHKDIFELFSSSKFSGSNLMFKDSTVSLFHLPEGLDYRGYLGNKYVTAVESLVQKKGKKTKALRWCCIGDSEKQKCDAWDPSKKKLQCVSSSTVENCIWKIKVGEADVMSLDGGHIYTAGKCGLVPVMSEYYSTGKYYAVAVVRKTNHNITLRELAGKSTCHTGVNRTAGWNVPIGRLVQMGKISKCDIVPASNYFGPGCAPGAPLDSNLCKKCVGSGVNIVGDSDTDKCKRSSSERYSGYSGAFRCMAEGAGDVAFVKHLTVPENTDGANPAPWANNLKSSDFELLCIDGTRAPITDYLKCNLALSPAHAVFSRLEMKERVHDFLLKSQKKYGHGGSQENIFSMFSSADYVEKDLLFKDSTQCLVSIETNNYKDFLGDYFKSMEGLNACAPSGESGLIETCEFDVCHIPKKV

pLDDT: mean 82.71, std 16.78, range [26.08, 98.5]

InterPro domains:
  IPR001156 Transferrin-like domain [PF00405] (61-121)
  IPR001156 Transferrin-like domain [PF00405] (132-457)
  IPR001156 Transferrin-like domain [PR00422] (157-175)
  IPR001156 Transferrin-like domain [PR00422] (175-189)
  IPR001156 Transferrin-like domain [PR00422] (224-247)
  IPR001156 Transferrin-like domain [PR00422] (307-328)
  IPR001156 Transferrin-like domain [PR00422] (353-367)
  IPR001156 Transferrin-like domain [PR00422] (369-387)
  IPR001156 Transferrin-like domain [PR00422] (423-441)
  IPR001156 Transferrin-like domain [PS51408] (132-458)
  IPR001156 Transferrin-like domain [SM00094] (132-462)